Protein AF-0000000072576633 (afdb_homodimer)

Foldseek 3Di:
DWDDDPQDPWIKDKDDDAQVWDDDPQKIKGKWFEQADAFFAPPDPDPPDRRHFIWIKTWDAAKKKKKWKKFKFDDAAFWWKWWKKALDDQFIKTFIQGCHGPFGWGKMWTGDPHIDIGTDGTDPHGIWMWMWIDHQQKIWIWIGRPVQFIATDDIDGRDHRVSSRGMIIGITTDHRHDRMIMMMIGPIHMGNHDDPDRHPRD/DWDDDPQDPWIKDKDDDAQVWDDDPQKIKGKWFEQADAFFAPPDPDPPDRHHFIWIWTWDAAKKKKKWKKFKFDDAAFWWKWWKKALDDQFIKTFIQGCHGPFGWGKMWTGDPHIDIGTDGTDPHGIWMWMWIDHQQKIWIWIGRPVQFIATDDIDGTDHRVSSRGMIIGITTDHNHDRMIMMMIGPIHMGNHDDPDRHPRD

Radius of gyration: 20.82 Å; Cα contacts (8 Å, |Δi|>4): 1228; chains: 2; bounding box: 41×66×46 Å

Solvent-accessible surface area (backbone atoms only — not comparable to full-atom values): 19460 Å² total; per-residue (Å²): 121,76,46,79,49,92,58,45,97,47,54,27,37,71,40,71,53,82,22,74,70,47,75,58,97,68,34,39,36,35,30,13,48,54,52,12,30,74,70,40,64,37,74,47,80,76,65,69,76,80,36,47,29,15,31,40,34,23,63,62,71,82,33,22,30,46,33,30,33,36,32,39,51,75,73,32,43,49,18,28,23,28,48,31,39,39,58,51,97,50,17,36,36,36,47,29,49,20,23,65,65,86,41,37,23,37,31,36,34,44,23,67,72,37,26,32,40,35,40,33,42,74,48,82,70,54,58,42,24,40,36,44,29,32,44,78,31,16,38,37,37,33,38,18,89,77,75,65,55,35,41,56,32,35,38,26,59,72,49,53,51,71,44,38,56,64,23,30,38,37,38,32,27,22,5,50,73,28,80,28,28,45,25,37,36,29,74,58,41,63,42,84,41,59,78,92,48,73,75,76,28,99,121,76,47,80,48,93,57,44,98,48,56,25,36,69,39,72,52,82,22,74,69,47,75,56,96,67,34,39,35,35,32,12,48,54,53,12,30,74,62,39,64,37,75,49,81,71,67,68,70,80,36,48,30,16,31,39,32,24,63,63,73,82,34,23,28,45,32,31,33,36,30,39,50,74,73,32,44,50,19,27,22,28,48,33,38,38,55,50,97,51,25,36,35,36,46,30,49,20,23,63,66,85,41,36,22,37,30,35,35,45,26,68,71,37,24,32,40,34,40,32,41,74,47,82,69,51,58,42,24,39,35,45,30,32,42,78,31,17,37,38,37,33,38,17,87,75,74,64,54,36,41,55,34,33,38,26,60,59,67,50,52,70,42,31,56,63,22,30,38,39,38,34,27,22,4,50,72,28,79,27,30,45,26,37,37,29,74,58,40,64,41,84,40,59,76,92,49,73,76,76,28,100

Organism: Streptomyces coelicolor (strain ATCC BAA-471 / A3(2) / M145) (NCBI:txid100226)

pLDDT: mean 94.81, std 9.11, range [41.47, 98.94]

Sequence (404 aa):
MTLDLPELPFPLRPYGPDGRWSYADGVLTGVAGSRQDRFVPPTGESLESVSDAPRLLGAPDGDFQLIARVSVGFRGAFDAGVLYVHVGERAWAKLCLEYSPDVPTVCTVVTRGHSDDCNSFTVEGDSVWFRVSRTGRAFAFHASLDGERWTFVRLFTLGDEEETGSALVGFLAQAPTGEGCTVTYDHLEFRPAWPADLRDGSMTLDLPELPFPLRPYGPDGRWSYADGVLTGVAGSRQDRFVPPTGESLESVSDAPRLLGAPDGDFQLIARVSVGFRGAFDAGVLYVHVGERAWAKLCLEYSPDVPTVCTVVTRGHSDDCNSFTVEGDSVWFRVSRTGRAFAFHASLDGERWTFVRLFTLGDEEETGSALVGFLAQAPTGEGCTVTYDHLEFRPAWPADLRDGS

Secondary structure (DSSP, 8-state):
--B--TTSSS-BEEESS----EEETTEEEEEE-TTB-----SS--S--------EEEE---SSEEEEEEEEE---STT-EEEEEEEEETTEEEEEEEEE-SSSEEEEEEEEESEEEEEEEEE-SSSEEEEEEEEETTEEEEEEESSSSSPEEEEEEE-S-HHHHHT-EEEEEEEBSSSS-EEEEEEEEEEESS--S-SSS--/--B--TTSSS-BEEESS----EEETTEEEEEE-TTB-----SS-SS--------EEEE---SSEEEEEEEEE---STT-EEEEEEEEETTEEEEEEEEE-SSSEEEEEEEEESEEEEEEEEE-SSSEEEEEEEEETTEEEEEEESSSSSPEEEEEEE-S-HHHHHT-EEEEEEEBSSSS-EEEEEEEEEEESS--S-SSS--

InterPro domains:
  IPR009784 Protein of unknown function DUF1349 [PF07081] (20-192)
  IPR009784 Protein of unknown function DUF1349 [PTHR35332] (24-193)
  IPR013320 Concanavalin A-like lectin/glucanase domain superfamily [SSF49899] (53-192)
  IPR015987 Uncharacterised conserved protein UCP022704 [PIRSF022704] (4-201)

Nearest PDB structures (foldseek):
  3mep-assembly1_A  TM=9.039E-01  e=2.994E-12  Pectobacterium atrosepticum SCRI1043
  3o12-assembly1_A  TM=9.017E-01  e=8.089E-12  Saccharomyces cerevisiae
  6ms2-assembly1_A-2  TM=7.940E-01  e=4.445E-06  Bacillus licheniformis DSM 13 = ATCC 14580
  6ms3-assembly1_B  TM=7.560E-01  e=2.217E-06  Bacillus licheniformis DSM 13 = ATCC 14580
  3b3q-assembly1_F  TM=4.265E-01  e=4.988E-04  Homo sapiens

Structure (mmCIF, N/CA/C/O backbone):
data_AF-0000000072576633-model_v1
#
loop_
_entity.id
_entity.type
_entity.pdbx_description
1 polymer 'DUF1349 domain-containing protein'
#
loop_
_atom_site.group_PDB
_atom_site.id
_atom_site.type_symbol
_atom_site.label_atom_id
_atom_site.label_alt_id
_atom_site.label_comp_id
_atom_site.label_asym_id
_atom_site.label_entity_id
_atom_site.label_seq_id
_atom_site.pdbx_PDB_ins_code
_atom_site.Cartn_x
_atom_site.Cartn_y
_atom_site.Cartn_z
_atom_site.occupancy
_atom_site.B_iso_or_equiv
_atom_site.auth_seq_id
_atom_site.auth_comp_id
_atom_site.auth_asym_id
_atom_site.auth_atom_id
_atom_site.pdbx_PDB_model_num
ATOM 1 N N . MET A 1 1 ? -1.124 -33.375 -5.199 1 77.75 1 MET A N 1
ATOM 2 C CA . MET A 1 1 ? -0.423 -33.562 -6.469 1 77.75 1 MET A CA 1
ATOM 3 C C . MET A 1 1 ? 0.501 -32.375 -6.734 1 77.75 1 MET A C 1
ATOM 5 O O . MET A 1 1 ? 0.098 -31.219 -6.582 1 77.75 1 MET A O 1
ATOM 9 N N . THR A 1 2 ? 1.831 -32.562 -6.941 1 91.12 2 THR A N 1
ATOM 10 C CA . THR A 1 2 ? 2.875 -31.578 -7.215 1 91.12 2 THR A CA 1
ATOM 11 C C . THR A 1 2 ? 2.928 -31.25 -8.703 1 91.12 2 THR A C 1
ATOM 13 O O . THR A 1 2 ? 2.693 -32.125 -9.547 1 91.12 2 THR A O 1
ATOM 16 N N . LEU A 1 3 ? 3.031 -30 -8.984 1 94.5 3 LEU A N 1
ATOM 17 C CA . LEU A 1 3 ? 3.217 -29.547 -10.359 1 94.5 3 LEU A CA 1
ATOM 18 C C . LEU A 1 3 ? 4.629 -29.016 -10.57 1 94.5 3 LEU A C 1
ATOM 20 O O . LEU A 1 3 ? 5.086 -28.141 -9.828 1 94.5 3 LEU A O 1
ATOM 24 N N . ASP A 1 4 ? 5.316 -29.594 -11.586 1 95.56 4 ASP A N 1
ATOM 25 C CA . ASP A 1 4 ? 6.652 -29.141 -11.945 1 95.56 4 ASP A CA 1
ATOM 26 C C . ASP A 1 4 ? 6.625 -28.312 -13.227 1 95.56 4 ASP A C 1
ATOM 28 O O . ASP A 1 4 ? 6.262 -28.812 -14.289 1 95.56 4 ASP A O 1
ATOM 32 N N . LEU A 1 5 ? 6.961 -27.109 -13.086 1 97.31 5 LEU A N 1
ATOM 33 C CA . LEU A 1 5 ? 7.074 -26.234 -14.25 1 97.31 5 LEU A CA 1
ATOM 34 C C . LEU A 1 5 ? 8.531 -26.062 -14.672 1 97.31 5 LEU A C 1
ATOM 36 O O . LEU A 1 5 ? 9.398 -25.844 -13.828 1 97.31 5 LEU A O 1
ATOM 40 N N . PRO A 1 6 ? 8.828 -26.172 -15.961 1 97.06 6 PRO A N 1
ATOM 41 C CA . PRO A 1 6 ? 10.219 -26.078 -16.422 1 97.06 6 PRO A CA 1
ATOM 42 C C . PRO A 1 6 ? 10.867 -24.734 -16.062 1 97.06 6 PRO A C 1
ATOM 44 O O . PRO A 1 6 ? 12.086 -24.656 -15.93 1 97.06 6 PRO A O 1
ATOM 47 N N . GLU A 1 7 ? 10.07 -23.719 -15.914 1 97.25 7 GLU A N 1
ATOM 48 C CA . GLU A 1 7 ? 10.578 -22.359 -15.719 1 97.25 7 GLU A CA 1
ATOM 49 C C . GLU A 1 7 ? 10.977 -22.125 -14.266 1 97.25 7 GLU A C 1
ATOM 51 O O . GLU A 1 7 ? 11.656 -21.156 -13.953 1 97.25 7 GLU A O 1
ATOM 56 N N . LEU A 1 8 ? 10.57 -22.984 -13.352 1 97.69 8 LEU A N 1
ATOM 57 C CA . LEU A 1 8 ? 10.789 -22.766 -11.93 1 97.69 8 LEU A CA 1
ATOM 58 C C . LEU A 1 8 ? 11.672 -23.859 -11.336 1 97.69 8 LEU A C 1
ATOM 60 O O . LEU A 1 8 ? 11.508 -25.047 -11.664 1 97.69 8 LEU A O 1
ATOM 64 N N . PRO A 1 9 ? 12.641 -23.531 -10.43 1 97.56 9 PRO A N 1
ATOM 65 C CA . PRO A 1 9 ? 13.594 -24.5 -9.891 1 97.56 9 PRO A CA 1
ATOM 66 C C . PRO A 1 9 ? 13.047 -25.266 -8.695 1 97.56 9 PRO A C 1
ATOM 68 O O . PRO A 1 9 ? 13.812 -25.875 -7.941 1 97.56 9 PRO A O 1
ATOM 71 N N . PHE A 1 10 ? 11.844 -25.156 -8.406 1 97.19 10 PHE A N 1
ATOM 72 C CA . PHE A 1 10 ? 11.203 -25.875 -7.312 1 97.19 10 PHE A CA 1
ATOM 73 C C . PHE A 1 10 ? 9.812 -26.344 -7.723 1 97.19 10 PHE A C 1
ATOM 75 O O . PHE A 1 10 ? 9.156 -25.719 -8.555 1 97.19 10 PHE A O 1
ATOM 82 N N . PRO A 1 11 ? 9.383 -27.406 -7.117 1 97.38 11 PRO A N 1
ATOM 83 C CA . PRO A 1 11 ? 8.023 -27.875 -7.41 1 97.38 11 PRO A CA 1
ATOM 84 C C . PRO A 1 11 ? 6.949 -27.016 -6.75 1 97.38 11 PRO A C 1
ATOM 86 O O . PRO A 1 11 ? 7.23 -26.312 -5.777 1 97.38 11 PRO A O 1
ATOM 89 N N . LEU A 1 12 ? 5.812 -27.094 -7.34 1 98.56 12 LEU A N 1
ATOM 90 C CA . LEU A 1 12 ? 4.668 -26.375 -6.785 1 98.56 12 LEU A CA 1
ATOM 91 C C . LEU A 1 12 ? 3.635 -27.359 -6.23 1 98.56 12 LEU A C 1
ATOM 93 O O . LEU A 1 12 ? 3.402 -28.422 -6.809 1 98.56 12 LEU A O 1
ATOM 97 N N . ARG A 1 13 ? 3.021 -26.922 -5.152 1 98.38 13 ARG A N 1
ATOM 98 C CA . ARG A 1 13 ? 1.964 -27.719 -4.539 1 98.38 13 ARG A CA 1
ATOM 99 C C . ARG A 1 13 ? 0.685 -26.906 -4.383 1 98.38 13 ARG A C 1
ATOM 101 O O . ARG A 1 13 ? 0.735 -25.719 -4.047 1 98.38 13 ARG A O 1
ATOM 108 N N . PRO A 1 14 ? -0.46 -27.578 -4.609 1 98.25 14 PRO A N 1
ATOM 109 C CA . PRO A 1 14 ? -1.728 -26.875 -4.43 1 98.25 14 PRO A CA 1
ATOM 110 C C . PRO A 1 14 ? -2.119 -26.719 -2.963 1 98.25 14 PRO A C 1
ATOM 112 O O . PRO A 1 14 ? -1.887 -27.625 -2.16 1 98.25 14 PRO A O 1
ATOM 115 N N . TYR A 1 15 ? -2.596 -25.625 -2.625 1 97.44 15 TYR A N 1
ATOM 116 C CA . TYR A 1 15 ? -3.164 -25.328 -1.316 1 97.44 15 TYR A CA 1
ATOM 117 C C . TYR A 1 15 ? -4.57 -24.75 -1.451 1 97.44 15 TYR A C 1
ATOM 119 O O . TYR A 1 15 ? -4.91 -24.156 -2.477 1 97.44 15 TYR A O 1
ATOM 127 N N . GLY A 1 16 ? -5.375 -24.938 -0.425 1 96.44 16 GLY A N 1
ATOM 128 C CA . GLY A 1 16 ? -6.723 -24.391 -0.438 1 96.44 16 GLY A CA 1
ATOM 129 C C . GLY A 1 16 ? -7.672 -25.172 -1.326 1 96.44 16 GLY A C 1
ATOM 130 O O . GLY A 1 16 ? -7.473 -26.359 -1.565 1 96.44 16 GLY A O 1
ATOM 131 N N . PRO A 1 17 ? -8.797 -24.453 -1.739 1 96.94 17 PRO A N 1
ATOM 132 C CA . PRO A 1 17 ? -9.75 -25.109 -2.646 1 96.94 17 PRO A CA 1
ATOM 133 C C . PRO A 1 17 ? -9.102 -25.547 -3.957 1 96.94 17 PRO A C 1
ATOM 135 O O . PRO A 1 17 ? -8.039 -25.047 -4.328 1 96.94 17 PRO A O 1
ATOM 138 N N . ASP A 1 18 ? -9.781 -26.469 -4.617 1 97.06 18 ASP A N 1
ATOM 139 C CA . ASP A 1 18 ? -9.25 -26.984 -5.879 1 97.06 18 ASP A CA 1
ATOM 140 C C . ASP A 1 18 ? -9.203 -25.891 -6.945 1 97.06 18 ASP A C 1
ATOM 142 O O . ASP A 1 18 ? -10.242 -25.359 -7.34 1 97.06 18 ASP A O 1
ATOM 146 N N . GLY A 1 19 ? -8.086 -25.578 -7.398 1 97.94 19 GLY A N 1
ATOM 147 C CA . GLY A 1 19 ? -7.91 -24.531 -8.398 1 97.94 19 GLY A CA 1
ATOM 148 C C . GLY A 1 19 ? -7.902 -25.062 -9.82 1 97.94 19 GLY A C 1
ATOM 149 O O . GLY A 1 19 ? -7.746 -24.297 -10.773 1 97.94 19 GLY A O 1
ATOM 150 N N . ARG A 1 20 ? -8.039 -26.375 -9.969 1 98.12 20 ARG A N 1
ATOM 151 C CA . ARG A 1 20 ? -7.977 -27.031 -11.273 1 98.12 20 ARG A CA 1
ATOM 152 C C . ARG A 1 20 ? -6.742 -26.578 -12.047 1 98.12 20 ARG A C 1
ATOM 154 O O . ARG A 1 20 ? -6.836 -26.219 -13.219 1 98.12 20 ARG A O 1
ATOM 161 N N . TRP A 1 21 ? -5.648 -26.562 -11.391 1 98.62 21 TRP A N 1
ATOM 162 C CA . TRP A 1 21 ? -4.406 -26.078 -11.977 1 98.62 21 TRP A CA 1
ATOM 163 C C . TRP A 1 21 ? -3.955 -26.969 -13.133 1 98.62 21 TRP A C 1
ATOM 165 O O . TRP A 1 21 ? -3.99 -28.188 -13.023 1 98.62 21 TRP A O 1
ATOM 175 N N . SER A 1 22 ? -3.578 -26.359 -14.188 1 98.31 22 SER A N 1
ATOM 176 C CA . SER A 1 22 ? -3.023 -27.078 -15.328 1 98.31 22 SER A CA 1
ATOM 177 C C . SER A 1 22 ? -1.949 -26.266 -16.031 1 98.31 22 SER A C 1
ATOM 179 O O . SER A 1 22 ? -1.934 -25.031 -15.938 1 98.31 22 SER A O 1
ATOM 181 N N . TYR A 1 23 ? -1.04 -26.938 -16.625 1 98.44 23 TYR A N 1
ATOM 182 C CA . TYR A 1 23 ? 0.058 -26.297 -17.344 1 98.44 23 TYR A CA 1
ATOM 183 C C . TYR A 1 23 ? 0.254 -26.906 -18.719 1 98.44 23 TYR A C 1
ATOM 185 O O . TYR A 1 23 ? 0.399 -28.125 -18.844 1 98.44 23 TYR A O 1
ATOM 193 N N . ALA A 1 24 ? 0.186 -26.047 -19.703 1 97.94 24 ALA A N 1
ATOM 194 C CA . ALA A 1 24 ? 0.431 -26.484 -21.078 1 97.94 24 ALA A CA 1
ATOM 195 C C . ALA A 1 24 ? 0.998 -25.344 -21.922 1 97.94 24 ALA A C 1
ATOM 197 O O . ALA A 1 24 ? 0.522 -24.203 -21.844 1 97.94 24 ALA A O 1
ATOM 198 N N . ASP A 1 25 ? 2.068 -25.625 -22.703 1 97.31 25 ASP A N 1
ATOM 199 C CA . ASP A 1 25 ? 2.643 -24.703 -23.688 1 97.31 25 ASP A CA 1
ATOM 200 C C . ASP A 1 25 ? 3.062 -23.391 -23.016 1 97.31 25 ASP A C 1
ATOM 202 O O . ASP A 1 25 ? 2.764 -22.312 -23.531 1 97.31 25 ASP A O 1
ATOM 206 N N . GLY A 1 26 ? 3.518 -23.484 -21.859 1 97.88 26 GLY A N 1
ATOM 207 C CA . GLY A 1 26 ? 4.074 -22.328 -21.172 1 97.88 26 GLY A CA 1
ATOM 208 C C . GLY A 1 26 ? 3.029 -21.516 -20.422 1 97.88 26 GLY A C 1
ATOM 209 O O . GLY A 1 26 ? 3.311 -20.422 -19.953 1 97.88 26 GLY A O 1
ATOM 210 N N . VAL A 1 27 ? 1.817 -22.047 -20.375 1 98.75 27 VAL A N 1
ATOM 211 C CA . VAL A 1 27 ? 0.732 -21.312 -19.75 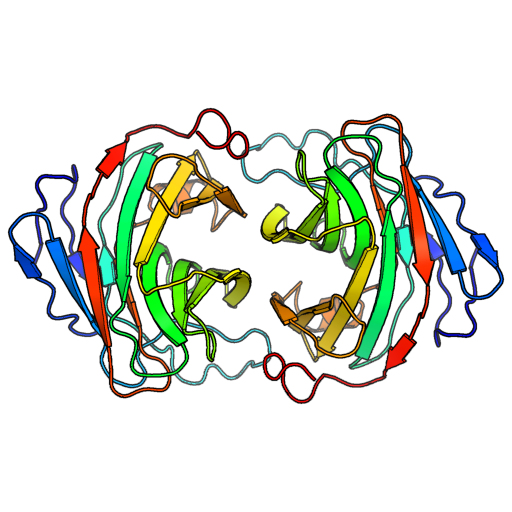1 98.75 27 VAL A CA 1
ATOM 212 C C . VAL A 1 27 ? 0.195 -22.094 -18.562 1 98.75 27 VAL A C 1
ATOM 214 O O . VAL A 1 27 ? -0.212 -23.25 -18.703 1 98.75 27 VAL A O 1
ATOM 217 N N . LEU A 1 28 ? 0.295 -21.5 -17.375 1 98.88 28 LEU A N 1
ATOM 218 C CA . LEU A 1 28 ? -0.343 -22.031 -16.172 1 98.88 28 LEU A CA 1
ATOM 219 C C . LEU A 1 28 ? -1.766 -21.5 -16.031 1 98.88 28 LEU A C 1
ATOM 221 O O . LEU A 1 28 ? -1.991 -20.281 -16.109 1 98.88 28 LEU A O 1
ATOM 225 N N . THR A 1 29 ? -2.77 -22.391 -15.875 1 98.88 29 THR A N 1
ATOM 226 C CA . THR A 1 29 ? -4.164 -21.984 -15.734 1 98.88 29 THR A CA 1
ATOM 227 C C . THR A 1 29 ? -4.711 -22.391 -14.367 1 98.88 29 THR A C 1
ATOM 229 O O . THR A 1 29 ? -4.438 -23.5 -13.891 1 98.88 29 THR A O 1
ATOM 232 N N . GLY A 1 30 ? -5.398 -21.5 -13.711 1 98.81 30 GLY A N 1
ATOM 233 C CA . GLY A 1 30 ? -6.102 -21.766 -12.469 1 98.81 30 GLY A CA 1
ATOM 234 C C . GLY A 1 30 ? -7.516 -21.203 -12.453 1 98.81 30 GLY A C 1
ATOM 235 O O . GLY A 1 30 ? -7.836 -20.297 -13.219 1 98.81 30 GLY A O 1
ATOM 236 N N . VAL A 1 31 ? -8.344 -21.734 -11.562 1 98.69 31 VAL A N 1
ATOM 237 C CA . VAL A 1 31 ? -9.734 -21.312 -11.461 1 98.69 31 VAL A CA 1
ATOM 238 C C . VAL A 1 31 ? -10.102 -21.078 -10 1 98.69 31 VAL A C 1
ATOM 240 O O . VAL A 1 31 ? -9.75 -21.891 -9.133 1 98.69 31 VAL A O 1
ATOM 243 N N . ALA A 1 32 ? -10.672 -19.984 -9.766 1 98.25 32 ALA A N 1
ATOM 244 C CA . ALA A 1 32 ? -11.312 -19.75 -8.477 1 98.25 32 ALA A CA 1
ATOM 245 C C . ALA A 1 32 ? -12.82 -20 -8.562 1 98.25 32 ALA A C 1
ATOM 247 O O . ALA A 1 32 ? -13.461 -19.609 -9.547 1 98.25 32 ALA A O 1
ATOM 248 N N . GLY A 1 33 ? -13.344 -20.656 -7.527 1 96.44 33 GLY A N 1
ATOM 249 C CA . GLY A 1 33 ? -14.781 -20.766 -7.395 1 96.44 33 GLY A CA 1
ATOM 250 C C . GLY A 1 33 ? -15.422 -19.547 -6.738 1 96.44 33 GLY A C 1
ATOM 251 O O . GLY A 1 33 ? -14.75 -18.547 -6.492 1 96.44 33 GLY A O 1
ATOM 252 N N . SER A 1 34 ? -16.766 -19.656 -6.461 1 94.62 34 SER A N 1
ATOM 253 C CA . SER A 1 34 ? -17.531 -18.562 -5.875 1 94.62 34 SER A CA 1
ATOM 254 C C . SER A 1 34 ? -17.078 -18.281 -4.445 1 94.62 34 SER A C 1
ATOM 256 O O . SER A 1 34 ? -16.859 -19.203 -3.664 1 94.62 34 SER A O 1
ATOM 258 N N . ARG A 1 35 ? -16.953 -17.047 -4.086 1 94 35 ARG A N 1
ATOM 259 C CA . ARG A 1 35 ? -16.688 -16.531 -2.744 1 94 35 ARG A CA 1
ATOM 260 C C . ARG A 1 35 ? -15.344 -17.031 -2.221 1 94 35 ARG A C 1
ATOM 262 O O . ARG A 1 35 ? -15.211 -17.328 -1.031 1 94 35 ARG A O 1
ATOM 269 N N . GLN A 1 36 ? -14.383 -17.188 -3.127 1 95.38 36 GLN A N 1
ATOM 270 C CA . GLN A 1 36 ? -13.055 -17.641 -2.721 1 95.38 36 GLN A CA 1
ATOM 271 C C . GLN A 1 36 ? -12.047 -16.484 -2.746 1 95.38 36 GLN A C 1
ATOM 273 O O . GLN A 1 36 ? -11.781 -15.922 -3.803 1 95.38 36 GLN A O 1
ATOM 278 N N . ASP A 1 37 ? -11.594 -16.141 -1.568 1 95.06 37 ASP A N 1
ATOM 279 C CA . ASP A 1 37 ? -10.641 -15.055 -1.366 1 95.06 37 ASP A CA 1
ATOM 280 C C . ASP A 1 37 ? -9.969 -15.164 0.001 1 95.06 37 ASP A C 1
ATOM 282 O O . ASP A 1 37 ? -10.555 -15.688 0.948 1 95.06 37 ASP A O 1
ATOM 286 N N . ARG A 1 38 ? -8.734 -14.766 0.089 1 94.06 38 ARG A N 1
ATOM 287 C CA . ARG A 1 38 ? -8.062 -14.641 1.382 1 94.06 38 ARG A CA 1
ATOM 288 C C . ARG A 1 38 ? -7.965 -13.18 1.81 1 94.06 38 ARG A C 1
ATOM 290 O O . ARG A 1 38 ? -7.262 -12.391 1.178 1 94.06 38 ARG A O 1
ATOM 297 N N . PHE A 1 39 ? -8.703 -12.828 2.789 1 94.19 39 PHE A N 1
ATOM 298 C CA . PHE A 1 39 ? -8.742 -11.453 3.279 1 94.19 39 PHE A CA 1
ATOM 299 C C . PHE A 1 39 ? -9.219 -11.414 4.727 1 94.19 39 PHE A C 1
ATOM 301 O O . PHE A 1 39 ? -10.219 -12.039 5.078 1 94.19 39 PHE A O 1
ATOM 308 N N . VAL A 1 40 ? -8.445 -10.766 5.59 1 92.56 40 VAL A N 1
ATOM 309 C CA . VAL A 1 40 ? -8.82 -10.5 6.973 1 92.56 40 VAL A CA 1
ATOM 310 C C . VAL A 1 40 ? -9.148 -9.016 7.145 1 92.56 40 VAL A C 1
ATOM 312 O O . VAL A 1 40 ? -8.242 -8.18 7.215 1 92.56 40 VAL A O 1
ATOM 315 N N . PRO A 1 41 ? -10.391 -8.602 7.234 1 91.38 41 PRO A N 1
ATOM 316 C CA . PRO A 1 41 ? -10.766 -7.188 7.223 1 91.38 41 PRO A CA 1
ATOM 317 C C . PRO A 1 41 ? -10.18 -6.41 8.398 1 91.38 41 PRO A C 1
ATOM 319 O O . PRO A 1 41 ? -10.242 -6.875 9.539 1 91.38 41 PRO A O 1
ATOM 322 N N . PRO A 1 42 ? -9.68 -5.184 8.188 1 92 42 PRO A N 1
ATOM 323 C CA . PRO A 1 42 ? -9.172 -4.32 9.258 1 92 42 PRO A CA 1
ATOM 324 C C . PRO A 1 42 ? -10.281 -3.826 10.188 1 92 42 PRO A C 1
ATOM 326 O O . PRO A 1 42 ? -10.016 -3.502 11.352 1 92 42 PRO A O 1
ATOM 329 N N . THR A 1 43 ? -11.508 -3.525 9.711 1 85 43 THR A N 1
ATOM 330 C CA . THR A 1 43 ? -12.609 -2.977 10.492 1 85 43 THR A CA 1
ATOM 331 C C . THR A 1 43 ? -13.266 -4.066 11.336 1 85 43 THR A C 1
ATOM 333 O O . THR A 1 43 ? -14.188 -3.789 12.102 1 85 43 THR A O 1
ATOM 336 N N . GLY A 1 44 ? -13.25 -5.078 11.203 1 71 44 GLY A N 1
ATOM 337 C CA . GLY A 1 44 ? -14.023 -6.141 11.828 1 71 44 GLY A CA 1
ATOM 338 C C . GLY A 1 44 ? -13.18 -7.047 12.711 1 71 44 GLY A C 1
ATOM 339 O O . GLY A 1 44 ? -11.945 -7.016 12.648 1 71 44 GLY A O 1
ATOM 340 N N . GLU A 1 45 ? -13.656 -7.094 14.242 1 54.38 45 GLU A N 1
ATOM 341 C CA . GLU A 1 45 ? -13.148 -8.352 14.789 1 54.38 45 GLU A CA 1
ATOM 342 C C . GLU A 1 45 ? -13.516 -9.531 13.891 1 54.38 45 GLU A C 1
ATOM 344 O O . GLU A 1 45 ? -13 -10.633 14.062 1 54.38 45 GLU A O 1
ATOM 349 N N . SER A 1 46 ? -14.898 -9.547 14.102 1 43.34 46 SER A N 1
ATOM 350 C CA . SER A 1 46 ? -15.43 -10.875 13.836 1 43.34 46 SER A CA 1
ATOM 351 C C . SER A 1 46 ? -14.852 -11.453 12.547 1 43.34 46 SER A C 1
ATOM 353 O O . SER A 1 46 ? -14.812 -10.773 11.516 1 43.34 46 SER A O 1
ATOM 355 N N . LEU A 1 47 ? -14.055 -12.281 12.773 1 41.47 47 LEU A N 1
ATOM 356 C CA . LEU A 1 47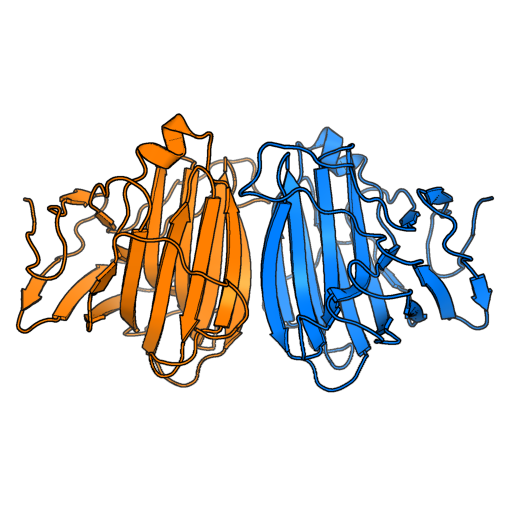 ? -13.516 -13.32 11.898 1 41.47 47 LEU A CA 1
ATOM 357 C C . LEU A 1 47 ? -14.578 -13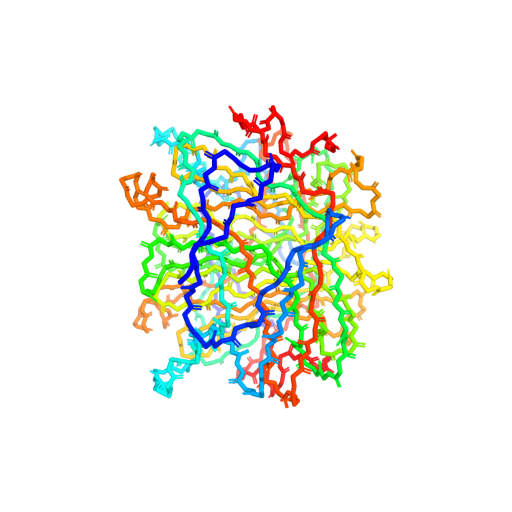.805 10.922 1 41.47 47 LEU A C 1
ATOM 359 O O . LEU A 1 47 ? -15.297 -14.766 11.203 1 41.47 47 LEU A O 1
ATOM 363 N N . GLU A 1 48 ? -15.773 -13.25 10.727 1 44.88 48 GLU A N 1
ATOM 364 C CA . GLU A 1 48 ? -16.328 -14.312 9.898 1 44.88 48 GLU A CA 1
ATOM 365 C C . GLU A 1 48 ? -15.234 -14.992 9.062 1 44.88 48 GLU A C 1
ATOM 367 O O . GLU A 1 48 ? -14.18 -14.406 8.828 1 44.88 48 GLU A O 1
ATOM 372 N N . SER A 1 49 ? -15.484 -16.328 8.547 1 46.94 49 SER A N 1
ATOM 373 C CA . SER A 1 49 ? -14.75 -17.484 8.086 1 46.94 49 SER A CA 1
ATOM 374 C C . SER A 1 49 ? -13.648 -17.094 7.098 1 46.94 49 SER A C 1
ATOM 376 O O . SER A 1 49 ? -13.812 -16.156 6.328 1 46.94 49 SER A O 1
ATOM 378 N N . VAL A 1 50 ? -12.477 -17.328 7.535 1 53.56 50 VAL A N 1
ATOM 379 C CA . VAL A 1 50 ? -11.25 -17.375 6.75 1 53.56 50 VAL A CA 1
ATOM 380 C C . VAL A 1 50 ? -11.57 -17.812 5.32 1 53.56 50 VAL A C 1
ATOM 382 O O . VAL A 1 50 ? -12.078 -18.906 5.098 1 53.56 50 VAL A O 1
ATOM 385 N N . SER A 1 51 ? -12.039 -16.922 4.488 1 77.06 51 SER A N 1
ATOM 386 C CA . SER A 1 51 ? -12.086 -17.281 3.076 1 77.06 51 SER A CA 1
ATOM 387 C C . SER A 1 51 ? -10.734 -17.781 2.59 1 77.06 51 SER A C 1
ATOM 389 O O . SER A 1 51 ? -9.727 -17.641 3.289 1 77.06 51 SER A O 1
ATOM 391 N N . ASP A 1 52 ? -10.836 -18.703 1.92 1 93.5 52 ASP A N 1
ATOM 392 C CA . ASP A 1 52 ? -9.664 -19.281 1.278 1 93.5 52 ASP A CA 1
ATOM 393 C C . ASP A 1 52 ? -9.773 -19.219 -0.243 1 93.5 52 ASP A C 1
ATOM 395 O O . ASP A 1 52 ? -10.859 -18.969 -0.779 1 93.5 52 ASP A O 1
ATOM 399 N N . ALA A 1 53 ? -8.695 -19.297 -0.859 1 96.88 53 ALA A N 1
ATOM 400 C CA . ALA A 1 53 ? -8.609 -19.266 -2.316 1 96.88 53 ALA A CA 1
ATOM 401 C C . ALA A 1 53 ? -7.586 -20.266 -2.836 1 96.88 53 ALA A C 1
ATOM 403 O O . ALA A 1 53 ? -6.66 -20.641 -2.117 1 96.88 53 ALA A O 1
ATOM 404 N N . PRO A 1 54 ? -7.82 -20.781 -4.09 1 98.31 54 PRO A N 1
ATOM 405 C CA . PRO A 1 54 ? -6.84 -21.734 -4.641 1 98.31 54 PRO A CA 1
ATOM 406 C C . PRO A 1 54 ? -5.453 -21.109 -4.797 1 98.31 54 PRO A C 1
ATOM 408 O O . PRO A 1 54 ? -5.32 -20 -5.328 1 98.31 54 PRO A O 1
ATOM 411 N N . ARG A 1 55 ? -4.457 -21.844 -4.375 1 98.62 55 ARG A N 1
ATOM 412 C CA . ARG A 1 55 ? -3.062 -21.438 -4.477 1 98.62 55 ARG A CA 1
ATOM 413 C C . ARG A 1 55 ? -2.193 -22.562 -5.031 1 98.62 55 ARG A C 1
ATOM 415 O O . ARG A 1 55 ? -2.518 -23.734 -4.871 1 98.62 55 ARG A O 1
ATOM 422 N N . LEU A 1 56 ? -1.277 -22.203 -5.699 1 98.81 56 LEU A N 1
ATOM 423 C CA . LEU A 1 56 ? -0.215 -23.094 -6.164 1 98.81 56 LEU A CA 1
ATOM 424 C C . LEU A 1 56 ? 1.156 -22.547 -5.781 1 98.81 56 LEU A C 1
ATOM 426 O O . LEU A 1 56 ? 1.614 -21.562 -6.352 1 98.81 56 LEU A O 1
ATOM 430 N N . LEU A 1 57 ? 1.839 -23.25 -4.75 1 98.75 57 LEU A N 1
ATOM 431 C CA . LEU A 1 57 ? 2.965 -22.594 -4.098 1 98.75 57 LEU A CA 1
ATOM 432 C C . LEU A 1 57 ? 4.188 -23.5 -4.074 1 98.75 57 LEU A C 1
ATOM 434 O O . LEU A 1 57 ? 4.055 -24.734 -4.035 1 98.75 57 LEU A O 1
ATOM 438 N N . GLY A 1 58 ? 5.316 -22.875 -4.125 1 98.44 58 GLY A N 1
ATOM 439 C CA . GLY A 1 58 ? 6.598 -23.547 -3.945 1 98.44 58 GLY A CA 1
ATOM 440 C C . GLY A 1 58 ? 7.527 -22.797 -3.006 1 98.44 58 GLY A C 1
ATOM 441 O O . GLY A 1 58 ? 7.176 -21.734 -2.486 1 98.44 58 GLY A O 1
ATOM 442 N N . ALA A 1 59 ? 8.695 -23.359 -2.781 1 97 59 ALA A N 1
ATOM 443 C CA . ALA A 1 59 ? 9.633 -22.844 -1.785 1 97 59 ALA A CA 1
ATOM 444 C C . ALA A 1 59 ? 10.938 -22.406 -2.436 1 97 59 ALA A C 1
ATOM 446 O O . ALA A 1 59 ? 11.844 -23.219 -2.646 1 97 59 ALA A O 1
ATOM 447 N N . PRO A 1 60 ? 11.031 -21.141 -2.693 1 96.25 60 PRO A N 1
ATOM 448 C CA . PRO A 1 60 ? 12.32 -20.688 -3.225 1 96.25 60 PRO A CA 1
ATOM 449 C C . PRO A 1 60 ? 13.398 -20.578 -2.148 1 96.25 60 PRO A C 1
ATOM 451 O O . PRO A 1 60 ? 13.086 -20.359 -0.978 1 96.25 60 PRO A O 1
ATOM 454 N N . ASP A 1 61 ? 14.617 -20.703 -2.627 1 92.75 61 ASP A N 1
ATOM 455 C CA . ASP A 1 61 ? 15.75 -20.5 -1.731 1 92.75 61 ASP A CA 1
ATOM 456 C C . ASP A 1 61 ? 16.422 -19.156 -1.978 1 92.75 61 ASP A C 1
ATOM 458 O O . ASP A 1 61 ? 16.562 -18.719 -3.125 1 92.75 61 ASP A O 1
ATOM 462 N N . GLY A 1 62 ? 16.812 -18.484 -0.832 1 93.88 62 GLY A N 1
ATOM 463 C CA . GLY A 1 62 ? 17.609 -17.281 -0.935 1 93.88 62 GLY A CA 1
ATOM 464 C C . GLY A 1 62 ? 16.859 -16.109 -1.561 1 93.88 62 GLY A C 1
ATOM 465 O O . GLY A 1 62 ? 15.625 -16.062 -1.507 1 93.88 62 GLY A O 1
ATOM 466 N N . ASP A 1 63 ? 17.656 -15.102 -2.066 1 96.5 63 ASP A N 1
ATOM 467 C CA . ASP A 1 63 ? 17.094 -13.961 -2.793 1 96.5 63 ASP A CA 1
ATOM 468 C C . ASP A 1 63 ? 16.562 -14.391 -4.156 1 96.5 63 ASP A C 1
ATOM 470 O O . ASP A 1 63 ? 17.141 -15.242 -4.824 1 96.5 63 ASP A O 1
ATOM 474 N N . PHE A 1 64 ? 15.484 -13.75 -4.59 1 98 64 PHE A N 1
ATOM 475 C CA . PHE A 1 64 ? 14.945 -14.141 -5.891 1 98 64 PHE A CA 1
ATOM 476 C C . PHE A 1 64 ? 14.039 -13.055 -6.453 1 98 64 PHE A C 1
ATOM 478 O O . PHE A 1 64 ? 13.695 -12.102 -5.754 1 98 64 PHE A O 1
ATOM 485 N N . GLN A 1 65 ? 13.68 -13.227 -7.707 1 98.69 65 GLN A N 1
ATOM 486 C CA . GLN A 1 65 ? 12.57 -12.609 -8.422 1 98.69 65 GLN A CA 1
ATOM 487 C C . GLN A 1 65 ? 11.688 -13.664 -9.086 1 98.69 65 GLN A C 1
ATOM 489 O O . GLN A 1 65 ? 12.18 -14.555 -9.773 1 98.69 65 GLN A O 1
ATOM 494 N N . LEU A 1 66 ? 10.461 -13.656 -8.773 1 98.88 66 LEU A N 1
ATOM 495 C CA . LEU A 1 66 ? 9.469 -14.414 -9.523 1 98.88 66 LEU A CA 1
ATOM 496 C C . LEU A 1 66 ? 8.656 -13.492 -10.438 1 98.88 66 LEU A C 1
ATOM 498 O O . LEU A 1 66 ? 8.023 -12.547 -9.969 1 98.88 66 LEU A O 1
ATOM 502 N N . ILE A 1 67 ? 8.672 -13.766 -11.727 1 98.88 67 ILE A N 1
ATOM 503 C CA . ILE A 1 67 ? 8.062 -12.906 -12.742 1 98.88 67 ILE A CA 1
ATOM 504 C C . ILE A 1 67 ? 7.023 -13.703 -13.531 1 98.88 67 ILE A C 1
ATOM 506 O O . ILE A 1 67 ? 7.246 -14.867 -13.859 1 98.88 67 ILE A O 1
ATOM 510 N N . ALA A 1 68 ? 5.934 -13.094 -13.828 1 98.94 68 ALA A N 1
ATOM 511 C CA . ALA A 1 68 ? 4.914 -13.68 -14.688 1 98.94 68 ALA A CA 1
ATOM 512 C C . ALA A 1 68 ? 3.992 -12.609 -15.258 1 98.94 68 ALA A C 1
ATOM 514 O O . ALA A 1 68 ? 3.818 -11.547 -14.664 1 98.94 68 ALA A O 1
ATOM 515 N N . ARG A 1 69 ? 3.449 -12.867 -16.406 1 98.94 69 ARG A N 1
ATOM 516 C CA . ARG A 1 69 ? 2.305 -12.102 -16.891 1 98.94 69 ARG A CA 1
ATOM 517 C C . ARG A 1 69 ? 0.993 -12.766 -16.5 1 98.94 69 ARG A C 1
ATOM 519 O O . ARG A 1 69 ? 0.768 -13.938 -16.797 1 98.94 69 ARG A O 1
ATOM 526 N N . VAL A 1 70 ? 0.17 -12.07 -15.844 1 98.94 70 VAL A N 1
ATOM 527 C CA . VAL A 1 70 ? -1.113 -12.594 -15.391 1 98.94 70 VAL A CA 1
ATOM 528 C C . VAL A 1 70 ? -2.232 -12.07 -16.297 1 98.94 70 VAL A C 1
ATOM 530 O O . VAL A 1 70 ? -2.213 -10.914 -16.703 1 98.94 70 VAL A O 1
ATOM 533 N N . SER A 1 71 ? -3.141 -12.891 -16.625 1 98.94 71 SER A N 1
ATOM 534 C CA . SER A 1 71 ? -4.387 -12.531 -17.297 1 98.94 71 SER A CA 1
ATOM 535 C C . SER A 1 71 ? -5.598 -13.039 -16.516 1 98.94 71 SER A C 1
ATOM 537 O O . SER A 1 71 ? -5.594 -14.164 -16.016 1 98.94 71 SER A O 1
ATOM 539 N N . VAL A 1 72 ? -6.551 -12.219 -16.438 1 98.88 72 VAL A N 1
ATOM 540 C CA . VAL A 1 72 ? -7.707 -12.562 -15.609 1 98.88 72 VAL A CA 1
ATOM 541 C C . VAL A 1 72 ? -8.969 -12.539 -16.469 1 98.88 72 VAL A C 1
ATOM 543 O O . VAL A 1 72 ? -9.219 -11.57 -17.203 1 98.88 72 VAL A O 1
ATOM 546 N N . GLY A 1 73 ? -9.742 -13.617 -16.422 1 98.62 73 GLY A N 1
ATOM 547 C CA . GLY A 1 73 ? -11.094 -13.617 -16.969 1 98.62 73 GLY A CA 1
ATOM 548 C C . GLY A 1 73 ? -12.109 -12.992 -16.031 1 98.62 73 GLY A C 1
ATOM 549 O O . GLY A 1 73 ? -12.898 -13.695 -15.406 1 98.62 73 GLY A O 1
ATOM 550 N N . PHE A 1 74 ? -12.148 -11.695 -16.016 1 97.81 74 PHE A N 1
ATOM 551 C CA . PHE A 1 74 ? -13.016 -10.977 -15.086 1 97.81 74 PHE A CA 1
ATOM 552 C C . PHE A 1 74 ? -14.477 -11.312 -15.352 1 97.81 74 PHE A C 1
ATOM 554 O O . PHE A 1 74 ? -14.945 -11.242 -16.484 1 97.81 74 PHE A O 1
ATOM 561 N N . ARG A 1 75 ? -15.188 -11.602 -14.266 1 96.94 75 ARG A N 1
ATOM 562 C CA . ARG A 1 75 ? -16.625 -11.859 -14.336 1 96.94 75 ARG A CA 1
ATOM 563 C C . ARG A 1 75 ? -17.375 -11.055 -13.281 1 96.94 75 ARG A C 1
ATOM 565 O O . ARG A 1 75 ? -18.578 -10.828 -13.414 1 96.94 75 ARG A O 1
ATOM 572 N N . GLY A 1 76 ? -16.719 -10.719 -12.227 1 95.62 76 GLY A N 1
ATOM 573 C CA . GLY A 1 76 ? -17.312 -9.984 -11.125 1 95.62 76 GLY A CA 1
ATOM 574 C C . GLY A 1 76 ? -16.312 -9.109 -10.391 1 95.62 76 GLY A C 1
ATOM 575 O O . GLY A 1 76 ? -15.102 -9.211 -10.609 1 95.62 76 GLY A O 1
ATOM 576 N N . ALA A 1 77 ? -16.891 -8.297 -9.516 1 95.19 77 ALA A N 1
ATOM 577 C CA . ALA A 1 77 ? -16.047 -7.406 -8.719 1 95.19 77 ALA A CA 1
ATOM 578 C C . ALA A 1 77 ? -15.039 -8.195 -7.887 1 95.19 77 ALA A C 1
ATOM 580 O O . ALA A 1 77 ? -15.383 -9.234 -7.316 1 95.19 77 ALA A O 1
ATOM 581 N N . PHE A 1 78 ? -13.734 -7.793 -7.902 1 96.88 78 PHE A N 1
ATOM 582 C CA . PHE A 1 78 ? -12.633 -8.242 -7.055 1 96.88 78 PHE A CA 1
ATOM 583 C C . PHE A 1 78 ? -12.102 -9.586 -7.527 1 96.88 78 PHE A C 1
ATOM 585 O O . PHE A 1 78 ? -11.266 -10.203 -6.859 1 96.88 78 PHE A O 1
ATOM 592 N N . ASP A 1 79 ? -12.664 -10.094 -8.703 1 97.94 79 ASP A N 1
ATOM 593 C CA . ASP A 1 79 ? -11.93 -11.164 -9.359 1 97.94 79 ASP A CA 1
ATOM 594 C C . ASP A 1 79 ? -10.469 -10.773 -9.586 1 97.94 79 ASP A C 1
ATOM 596 O O . ASP A 1 79 ? -10.18 -9.633 -9.961 1 97.94 79 ASP A O 1
ATOM 600 N N . ALA A 1 80 ? -9.562 -11.75 -9.375 1 98.62 80 ALA A N 1
ATOM 601 C CA . ALA A 1 80 ? -8.164 -11.344 -9.523 1 98.62 80 ALA A CA 1
ATOM 602 C C . ALA A 1 80 ? -7.27 -12.547 -9.805 1 98.62 80 ALA A C 1
ATOM 604 O O . ALA A 1 80 ? -7.559 -13.656 -9.367 1 98.62 80 ALA A O 1
ATOM 605 N N . GLY A 1 81 ? -6.246 -12.336 -10.578 1 98.94 81 GLY A N 1
ATOM 606 C CA . GLY A 1 81 ? -5.047 -13.156 -10.625 1 98.94 81 GLY A CA 1
ATOM 607 C C . GLY A 1 81 ? -3.906 -12.594 -9.797 1 98.94 81 GLY A C 1
ATOM 608 O O . GLY A 1 81 ? -3.688 -11.383 -9.766 1 98.94 81 GLY A O 1
ATOM 609 N N . VAL A 1 82 ? -3.168 -13.516 -9.125 1 98.94 82 VAL A N 1
ATOM 610 C CA . VAL A 1 82 ? -2.328 -13.031 -8.039 1 98.94 82 VAL A CA 1
ATOM 611 C C . VAL A 1 82 ? -0.983 -13.75 -8.062 1 98.94 82 VAL A C 1
ATOM 613 O O . VAL A 1 82 ? -0.932 -14.977 -8.195 1 98.94 82 VAL A O 1
ATOM 616 N N . LEU A 1 83 ? 0.125 -12.969 -8.016 1 98.94 83 LEU A N 1
ATOM 617 C CA . LEU A 1 83 ? 1.318 -13.555 -7.418 1 98.94 83 LEU A CA 1
ATOM 618 C C . LEU A 1 83 ? 1.272 -13.461 -5.898 1 98.94 83 LEU A C 1
ATOM 620 O O . LEU A 1 83 ? 0.945 -12.406 -5.348 1 98.94 83 LEU A O 1
ATOM 624 N N . TYR A 1 84 ? 1.587 -14.523 -5.266 1 98.81 84 TYR A N 1
ATOM 625 C CA . TYR A 1 84 ? 1.246 -14.727 -3.861 1 98.81 84 TYR A CA 1
ATOM 626 C C . TYR A 1 84 ? 2.477 -15.125 -3.055 1 98.81 84 TYR A C 1
ATOM 628 O O . TYR A 1 84 ? 3.326 -15.883 -3.535 1 98.81 84 TYR A O 1
ATOM 636 N N . VAL A 1 85 ? 2.578 -14.562 -1.831 1 98.69 85 VAL A N 1
ATOM 637 C CA . VAL A 1 85 ? 3.604 -14.922 -0.856 1 98.69 85 VAL A CA 1
ATOM 638 C C . VAL A 1 85 ? 2.945 -15.414 0.428 1 98.69 85 VAL A C 1
ATOM 640 O O . VAL A 1 85 ? 2.01 -14.797 0.936 1 98.69 85 VAL A O 1
ATOM 643 N N . HIS A 1 86 ? 3.477 -16.5 0.995 1 97.56 86 HIS A N 1
ATOM 644 C CA . HIS A 1 86 ? 2.918 -17.094 2.203 1 97.56 86 HIS A CA 1
ATOM 645 C C . HIS A 1 86 ? 4 -17.344 3.25 1 97.56 86 HIS A C 1
ATOM 647 O O . HIS A 1 86 ? 4.949 -18.094 3.002 1 97.56 86 HIS A O 1
ATOM 653 N N . VAL A 1 87 ? 3.734 -16.766 4.406 1 95.94 87 VAL A N 1
ATOM 654 C CA . VAL A 1 87 ? 4.672 -16.969 5.504 1 95.94 87 VAL A CA 1
ATOM 655 C C . VAL A 1 87 ? 3.975 -17.703 6.645 1 95.94 87 VAL A C 1
ATOM 657 O O . VAL A 1 87 ? 4.625 -18.375 7.453 1 95.94 87 VAL A O 1
ATOM 660 N N . GLY A 1 88 ? 2.686 -17.578 6.723 1 91.75 88 GLY A N 1
ATOM 661 C CA . GLY A 1 88 ? 1.921 -18.203 7.793 1 91.75 88 GLY A CA 1
ATOM 662 C C . GLY A 1 88 ? 0.423 -18.031 7.641 1 91.75 88 GLY A C 1
ATOM 663 O O . GLY A 1 88 ? -0.04 -17.438 6.656 1 91.75 88 GLY A O 1
ATOM 664 N N . GLU A 1 89 ? -0.302 -18.516 8.57 1 88.69 89 GLU A N 1
ATOM 665 C CA . GLU A 1 89 ? -1.76 -18.547 8.492 1 88.69 89 GLU A CA 1
ATOM 666 C C . GLU A 1 89 ? -2.338 -17.141 8.43 1 88.69 89 GLU A C 1
ATOM 668 O O . GLU A 1 89 ? -3.326 -16.891 7.73 1 88.69 89 GLU A O 1
ATOM 673 N N . ARG A 1 90 ? -1.758 -16.266 9.117 1 90.81 90 ARG A N 1
ATOM 674 C CA . ARG A 1 90 ? -2.219 -14.875 9.07 1 90.81 90 ARG A CA 1
ATOM 675 C C . ARG A 1 90 ? -1.104 -13.938 8.617 1 90.81 90 ARG A C 1
ATOM 677 O O . ARG A 1 90 ? -0.975 -12.828 9.125 1 90.81 90 ARG A O 1
ATOM 684 N N . ALA A 1 91 ? -0.276 -14.453 7.809 1 95.12 91 ALA A N 1
ATOM 685 C CA . ALA A 1 91 ? 0.829 -13.68 7.246 1 95.12 91 ALA A CA 1
ATOM 686 C C . ALA A 1 91 ? 1.049 -14.023 5.777 1 95.12 91 ALA A C 1
ATOM 688 O O . ALA A 1 91 ? 1.657 -15.047 5.461 1 95.12 91 ALA A O 1
ATOM 689 N N . TRP A 1 92 ? 0.538 -13.242 4.926 1 97.06 92 TRP A N 1
ATOM 690 C CA . TRP A 1 92 ? 0.678 -13.438 3.486 1 97.06 92 TRP A CA 1
ATOM 691 C C . TRP A 1 92 ? 0.618 -12.109 2.742 1 97.06 92 TRP A C 1
ATOM 693 O O . TRP A 1 92 ? 0.273 -11.078 3.324 1 97.06 92 TRP A O 1
ATOM 703 N N . ALA A 1 93 ? 1.023 -12.125 1.535 1 98.75 93 ALA A N 1
ATOM 704 C CA . ALA A 1 93 ? 0.928 -10.938 0.685 1 98.75 93 ALA A CA 1
ATOM 705 C C . ALA A 1 93 ? 0.47 -11.312 -0.723 1 98.75 93 ALA A C 1
ATOM 707 O O . ALA A 1 93 ? 0.799 -12.391 -1.226 1 98.75 93 ALA A O 1
ATOM 708 N N . LYS A 1 94 ? -0.291 -10.445 -1.34 1 98.81 94 LYS A N 1
ATOM 709 C CA . LYS A 1 94 ? -0.84 -10.609 -2.682 1 98.81 94 LYS A CA 1
ATOM 710 C C . LYS A 1 94 ? -0.477 -9.43 -3.574 1 98.81 94 LYS A C 1
ATOM 712 O O . LYS A 1 94 ? -0.647 -8.273 -3.182 1 98.81 94 LYS A O 1
ATOM 717 N N . LEU A 1 95 ? 0.07 -9.656 -4.664 1 98.94 95 LEU A N 1
ATOM 718 C CA . LEU A 1 95 ? 0.154 -8.727 -5.785 1 98.94 95 LEU A CA 1
ATOM 719 C C . LEU A 1 95 ? -0.893 -9.062 -6.844 1 98.94 95 LEU A C 1
ATOM 721 O O . LEU A 1 95 ? -0.776 -10.07 -7.543 1 98.94 95 LEU A O 1
ATOM 725 N N . CYS A 1 96 ? -1.902 -8.188 -7.07 1 98.94 96 CYS A N 1
ATOM 726 C CA . CYS A 1 96 ? -3.123 -8.578 -7.766 1 98.94 96 CYS A CA 1
ATOM 727 C C . CYS A 1 96 ? -3.34 -7.734 -9.016 1 98.94 96 CYS A C 1
ATOM 729 O O . CYS A 1 96 ? -3.102 -6.523 -8.992 1 98.94 96 CYS A O 1
ATOM 731 N N . LEU A 1 97 ? -3.721 -8.367 -10.062 1 98.94 97 LEU A N 1
ATOM 732 C CA . LEU A 1 97 ? -4.594 -7.711 -11.031 1 98.94 97 LEU A CA 1
ATOM 733 C C . LEU A 1 97 ? -6.059 -7.988 -10.719 1 98.94 97 LEU A C 1
ATOM 735 O O . LEU A 1 97 ? -6.531 -9.117 -10.891 1 98.94 97 LEU A O 1
ATOM 739 N N . GLU A 1 98 ? -6.742 -6.984 -10.297 1 98.81 98 GLU A N 1
ATOM 740 C CA . GLU A 1 98 ? -8.07 -7.152 -9.703 1 98.81 98 GLU A CA 1
ATOM 741 C C . GLU A 1 98 ? -9.086 -6.238 -10.375 1 98.81 98 GLU A C 1
ATOM 743 O O . GLU A 1 98 ? -8.789 -5.082 -10.68 1 98.81 98 GLU A O 1
ATOM 748 N N . TYR A 1 99 ? -10.297 -6.738 -10.602 1 97.75 99 TYR A N 1
ATOM 749 C CA . TYR A 1 99 ? -11.414 -5.875 -10.977 1 97.75 99 TYR A CA 1
ATOM 750 C C . TYR A 1 99 ? -11.93 -5.102 -9.773 1 97.75 99 TYR A C 1
ATOM 752 O O . TYR A 1 99 ? -12.852 -5.555 -9.086 1 97.75 99 TYR A O 1
ATOM 760 N N . SER A 1 100 ? -11.461 -3.881 -9.477 1 93.31 100 SER A N 1
ATOM 761 C CA . SER A 1 100 ? -11.648 -3.184 -8.211 1 93.31 100 SER A CA 1
ATOM 762 C C . SER A 1 100 ? -12.469 -1.914 -8.391 1 93.31 100 SER A C 1
ATOM 764 O O . SER A 1 100 ? -11.914 -0.825 -8.547 1 93.31 100 SER A O 1
ATOM 766 N N . PRO A 1 101 ? -13.758 -1.676 -8.133 1 88.06 101 PRO A N 1
ATOM 767 C CA . PRO A 1 101 ? -14.617 -2.824 -8.438 1 88.06 101 PRO A CA 1
ATOM 768 C C . PRO A 1 101 ? -15.07 -2.852 -9.898 1 88.06 101 PRO A C 1
ATOM 770 O O . PRO A 1 101 ? -15.672 -3.834 -10.344 1 88.06 101 PRO A O 1
ATOM 773 N N . ASP A 1 102 ? -14.703 -1.814 -10.656 1 91.25 102 ASP A N 1
ATOM 774 C CA . ASP A 1 102 ? -15.297 -1.696 -11.984 1 91.25 102 ASP A CA 1
ATOM 775 C C . ASP A 1 102 ? -14.219 -1.507 -13.047 1 91.25 102 ASP A C 1
ATOM 777 O O . ASP A 1 102 ? -14.531 -1.385 -14.234 1 91.25 102 ASP A O 1
ATOM 781 N N . VAL A 1 103 ? -13.023 -1.508 -12.578 1 96.31 103 VAL A N 1
ATOM 782 C CA . VAL A 1 103 ? -11.914 -1.34 -13.508 1 96.31 103 VAL A CA 1
ATOM 783 C C . VAL A 1 103 ? -10.742 -2.213 -13.078 1 96.31 103 VAL A C 1
ATOM 785 O O . VAL A 1 103 ? -10.445 -2.324 -11.891 1 96.31 103 VAL A O 1
ATOM 788 N N . PRO A 1 104 ? -10.109 -2.871 -14.055 1 98.5 104 PRO A N 1
ATOM 789 C CA . PRO A 1 104 ? -8.914 -3.619 -13.672 1 98.5 104 PRO A CA 1
ATOM 790 C C . PRO A 1 104 ? -7.855 -2.74 -13 1 98.5 104 PRO A C 1
ATOM 792 O O . PRO A 1 104 ? -7.496 -1.688 -13.539 1 98.5 104 PRO A O 1
ATOM 795 N N . THR A 1 105 ? -7.387 -3.145 -11.867 1 98.69 105 THR A N 1
ATOM 796 C CA . THR A 1 105 ? -6.492 -2.354 -11.031 1 98.69 105 THR A CA 1
ATOM 797 C C . THR A 1 105 ? -5.391 -3.227 -10.438 1 98.69 105 THR A C 1
ATOM 799 O O . THR A 1 105 ? -5.652 -4.344 -9.992 1 98.69 105 THR A O 1
ATOM 802 N N . VAL A 1 106 ? -4.113 -2.742 -10.562 1 98.88 106 VAL A N 1
ATOM 803 C CA . VAL A 1 106 ? -3.047 -3.33 -9.758 1 98.88 106 VAL A CA 1
ATOM 804 C C . VAL A 1 106 ? -3.242 -2.955 -8.289 1 98.88 106 VAL A C 1
ATOM 806 O O . VAL A 1 106 ? -3.324 -1.771 -7.953 1 98.88 106 VAL A O 1
ATOM 809 N N . CYS A 1 107 ? -3.422 -3.922 -7.414 1 98.69 107 CYS A N 1
ATOM 810 C CA . CYS A 1 107 ? -3.539 -3.689 -5.98 1 98.69 107 CYS A CA 1
ATOM 811 C C . CYS A 1 107 ? -2.756 -4.73 -5.191 1 98.69 107 CYS A C 1
ATOM 813 O O . CYS A 1 107 ? -2.32 -5.742 -5.75 1 98.69 107 CYS A O 1
ATOM 815 N N . THR A 1 108 ? -2.443 -4.422 -3.949 1 98.94 108 THR A N 1
ATOM 816 C CA . THR A 1 108 ? -1.68 -5.328 -3.102 1 98.94 108 THR A CA 1
ATOM 817 C C . THR A 1 108 ? -2.355 -5.496 -1.743 1 98.94 108 THR A C 1
ATOM 819 O O . THR A 1 108 ? -2.977 -4.562 -1.233 1 98.94 108 THR A O 1
ATOM 822 N N . VAL A 1 109 ? -2.279 -6.66 -1.23 1 98.38 109 VAL A N 1
ATOM 823 C CA . VAL A 1 109 ? -2.748 -6.969 0.116 1 98.38 109 VAL A CA 1
ATOM 824 C C . VAL A 1 109 ? -1.617 -7.598 0.926 1 98.38 109 VAL A C 1
ATOM 826 O O . VAL A 1 109 ? -1.073 -8.633 0.541 1 98.38 109 VAL A O 1
ATOM 829 N N . VAL A 1 110 ? -1.193 -6.969 1.995 1 98.5 110 VAL A N 1
ATOM 830 C CA . VAL A 1 110 ? -0.237 -7.539 2.938 1 98.5 110 VAL A CA 1
ATOM 831 C C . VAL A 1 110 ? -0.927 -7.82 4.27 1 98.5 110 VAL A C 1
ATOM 833 O O . VAL A 1 110 ? -1.396 -6.898 4.938 1 98.5 110 VAL A O 1
ATOM 836 N N . THR A 1 111 ? -0.982 -9.039 4.605 1 95.94 111 THR A N 1
ATOM 837 C CA . THR A 1 111 ? -1.692 -9.445 5.812 1 95.94 111 THR A CA 1
ATOM 838 C C . THR A 1 111 ? -0.708 -9.844 6.91 1 95.94 111 THR A C 1
ATOM 840 O O . THR A 1 111 ? 0.108 -10.75 6.727 1 95.94 111 THR A O 1
ATOM 843 N N . ARG A 1 112 ? -0.727 -9.148 7.922 1 95.25 112 ARG A N 1
ATOM 844 C CA . ARG A 1 112 ? -0.094 -9.43 9.203 1 95.25 112 ARG A CA 1
ATOM 845 C C . ARG A 1 112 ? -1.115 -9.406 10.336 1 95.25 112 ARG A C 1
ATOM 847 O O . ARG A 1 112 ? -1.288 -8.383 11 1 95.25 112 ARG A O 1
ATOM 854 N N . GLY A 1 113 ? -1.751 -10.492 10.555 1 91.75 113 GLY A N 1
ATOM 855 C CA . GLY A 1 113 ? -2.93 -10.5 11.406 1 91.75 113 GLY A CA 1
ATOM 856 C C . GLY A 1 113 ? -4.172 -9.977 10.711 1 91.75 113 GLY A C 1
ATOM 857 O O . GLY A 1 113 ? -5.133 -10.719 10.508 1 91.75 113 GLY A O 1
ATOM 858 N N . HIS A 1 114 ? -4.172 -8.773 10.359 1 93.38 114 HIS A N 1
ATOM 859 C CA . HIS A 1 114 ? -5.195 -8.133 9.539 1 93.38 114 HIS A CA 1
ATOM 860 C C . HIS A 1 114 ? -4.637 -7.695 8.195 1 93.38 114 HIS A C 1
ATOM 862 O O . HIS A 1 114 ? -3.436 -7.441 8.07 1 93.38 114 HIS A O 1
ATOM 868 N N . SER A 1 115 ? -5.578 -7.68 7.184 1 95.69 115 SER A N 1
ATOM 869 C CA . SER A 1 115 ? -5.141 -7.324 5.836 1 95.69 115 SER A CA 1
ATOM 870 C C . SER A 1 115 ? -4.918 -5.824 5.703 1 95.69 115 SER A C 1
ATOM 872 O O . SER A 1 115 ? -5.676 -5.027 6.262 1 95.69 115 SER A O 1
ATOM 874 N N . ASP A 1 116 ? -3.873 -5.418 5.152 1 97.94 116 ASP A N 1
ATOM 875 C CA . ASP A 1 116 ? -3.525 -4.086 4.668 1 97.94 116 ASP A CA 1
ATOM 876 C C . ASP A 1 116 ? -3.641 -4.008 3.148 1 97.94 116 ASP A C 1
ATOM 878 O O . ASP A 1 116 ? -2.789 -4.531 2.428 1 97.94 116 ASP A O 1
ATOM 882 N N . ASP A 1 117 ? -4.73 -3.391 2.682 1 97.94 117 ASP A N 1
ATOM 883 C CA . ASP A 1 117 ? -5.156 -3.391 1.284 1 97.94 117 ASP A CA 1
ATOM 884 C C . ASP A 1 117 ? -4.848 -2.051 0.617 1 97.94 117 ASP A C 1
ATOM 886 O O . ASP A 1 117 ? -5.352 -1.009 1.044 1 97.94 117 ASP A O 1
ATOM 890 N N . CYS A 1 118 ? -4.09 -2.045 -0.474 1 98.81 118 CYS A N 1
ATOM 891 C CA . CYS A 1 118 ? -3.678 -0.808 -1.124 1 98.81 118 CYS A CA 1
ATOM 892 C C . CYS A 1 118 ? -3.885 -0.888 -2.633 1 98.81 118 CYS A C 1
ATOM 894 O O . CYS A 1 118 ? -3.449 -1.847 -3.271 1 98.81 118 CYS A O 1
ATOM 896 N N . ASN A 1 119 ? -4.586 0.135 -3.172 1 98.69 119 ASN A N 1
ATOM 897 C CA . ASN A 1 119 ? -4.699 0.247 -4.621 1 98.69 119 ASN A CA 1
ATOM 898 C C . ASN A 1 119 ? -3.547 1.055 -5.215 1 98.69 119 ASN A C 1
ATOM 900 O O . ASN A 1 119 ? -3.17 2.096 -4.672 1 98.69 119 ASN A O 1
ATOM 904 N N . SER A 1 120 ? -3.031 0.554 -6.254 1 98.44 120 SER A N 1
ATOM 905 C CA . SER A 1 120 ? -2.006 1.299 -6.977 1 98.44 120 SER A CA 1
ATOM 906 C C . SER A 1 120 ? -2.584 1.98 -8.211 1 98.44 120 SER A C 1
ATOM 908 O O . SER A 1 120 ? -3.371 2.922 -8.094 1 98.44 120 SER A O 1
ATOM 910 N N . PHE A 1 121 ? -2.438 1.339 -9.445 1 97.06 121 PHE A N 1
ATOM 911 C CA . PHE A 1 121 ? -2.9 2.049 -10.633 1 97.06 121 PHE A CA 1
ATOM 912 C C . PHE A 1 121 ? -3.785 1.151 -11.492 1 97.06 121 PHE A C 1
ATOM 914 O O . PHE A 1 121 ? -3.689 -0.075 -11.422 1 97.06 121 PHE A O 1
ATOM 921 N N . THR A 1 122 ? -4.613 1.764 -12.328 1 97.5 122 THR A N 1
ATOM 922 C CA . THR A 1 122 ? -5.512 1.04 -13.219 1 97.5 122 THR A CA 1
ATOM 923 C C . THR A 1 122 ? -4.762 0.552 -14.461 1 97.5 122 THR A C 1
ATOM 925 O O . THR A 1 122 ? -3.701 1.083 -14.797 1 97.5 122 THR A O 1
ATOM 928 N N . VAL A 1 123 ? -5.246 -0.488 -14.977 1 97.56 123 VAL A N 1
ATOM 929 C CA . VAL A 1 123 ? -4.684 -1.079 -16.188 1 97.56 123 VAL A CA 1
ATOM 930 C C . VAL A 1 123 ? -5.766 -1.189 -17.266 1 97.56 123 VAL A C 1
ATOM 932 O O . VAL A 1 123 ? -6.914 -1.525 -16.969 1 97.56 123 VAL A O 1
ATOM 935 N N . GLU A 1 124 ? -5.336 -0.881 -18.531 1 96.94 124 GLU A N 1
ATOM 936 C CA . GLU A 1 124 ? -6.219 -1.194 -19.656 1 96.94 124 GLU A CA 1
ATOM 937 C C . GLU A 1 124 ? -6.102 -2.662 -20.062 1 96.94 124 GLU A C 1
ATOM 939 O O . GLU A 1 124 ? -4.996 -3.176 -20.234 1 96.94 124 GLU A O 1
ATOM 944 N N . GLY A 1 125 ? -7.172 -3.285 -20.156 1 97.62 125 GLY A N 1
ATOM 945 C CA . GLY A 1 125 ? -7.164 -4.688 -20.531 1 97.62 125 GLY A CA 1
ATOM 946 C C . GLY A 1 125 ? -7.242 -5.629 -19.344 1 97.62 125 GLY A C 1
ATOM 947 O O . GLY A 1 125 ? -7.758 -5.262 -18.297 1 97.62 125 GLY A O 1
ATOM 948 N N . ASP A 1 126 ? -6.777 -6.871 -19.578 1 98.56 126 ASP A N 1
ATOM 949 C CA . ASP A 1 126 ? -7 -7.914 -18.578 1 98.56 126 ASP A CA 1
ATOM 950 C C . ASP A 1 126 ? -5.688 -8.602 -18.203 1 98.56 126 ASP A C 1
ATOM 952 O O . ASP A 1 126 ? -5.691 -9.719 -17.688 1 98.56 126 ASP A O 1
ATOM 956 N N . SER A 1 127 ? -4.598 -7.902 -18.578 1 98.88 127 SER A N 1
ATOM 957 C CA . SER A 1 127 ? -3.311 -8.531 -18.312 1 98.88 127 SER A CA 1
ATOM 958 C C . SER A 1 127 ? -2.273 -7.512 -17.859 1 98.88 127 SER A C 1
ATOM 960 O O . SER A 1 127 ? -2.342 -6.34 -18.234 1 98.88 127 SER A O 1
ATOM 962 N N . VAL A 1 128 ? -1.347 -7.961 -17.047 1 98.94 128 VAL A N 1
ATOM 963 C CA . VAL A 1 128 ? -0.233 -7.148 -16.562 1 98.94 128 VAL A CA 1
ATOM 964 C C . VAL A 1 128 ? 0.913 -8.055 -16.125 1 98.94 128 VAL A C 1
ATOM 966 O O . VAL A 1 128 ? 0.69 -9.203 -15.734 1 98.94 128 VAL A O 1
ATOM 969 N N . TRP A 1 129 ? 2.158 -7.586 -16.281 1 98.94 129 TRP A N 1
ATOM 970 C CA . TRP A 1 129 ? 3.318 -8.312 -15.773 1 98.94 129 TRP A CA 1
ATOM 971 C C . TRP A 1 129 ? 3.555 -8.016 -14.297 1 98.94 129 TRP A C 1
ATOM 973 O O . TRP A 1 129 ? 3.463 -6.859 -13.867 1 98.94 129 TRP A O 1
ATOM 983 N N . PHE A 1 130 ? 3.844 -9.062 -13.562 1 98.94 130 PHE A N 1
ATOM 984 C CA . PHE A 1 130 ? 4.137 -8.914 -12.141 1 98.94 130 PHE A CA 1
ATOM 985 C C . PHE A 1 130 ? 5.523 -9.453 -11.812 1 98.94 130 PHE A C 1
ATOM 987 O O . PHE A 1 130 ? 6 -10.391 -12.461 1 98.94 130 PHE A O 1
ATOM 994 N N . ARG A 1 131 ? 6.164 -8.844 -10.828 1 98.94 131 ARG A N 1
ATOM 995 C CA . ARG A 1 131 ? 7.422 -9.312 -10.25 1 98.94 131 ARG A CA 1
ATOM 996 C C . ARG A 1 131 ? 7.383 -9.25 -8.727 1 98.94 131 ARG A C 1
ATOM 998 O O . ARG A 1 131 ? 7.109 -8.195 -8.148 1 98.94 131 ARG A O 1
ATOM 1005 N N . VAL A 1 132 ? 7.566 -10.359 -8.086 1 98.88 132 VAL A N 1
ATOM 1006 C CA . VAL A 1 132 ? 7.754 -10.461 -6.645 1 98.88 132 VAL A CA 1
ATOM 1007 C C . VAL A 1 132 ? 9.219 -10.766 -6.336 1 98.88 132 VAL A C 1
ATOM 1009 O O . VAL A 1 132 ? 9.789 -11.719 -6.871 1 98.88 132 VAL A O 1
ATOM 1012 N N . SER A 1 133 ? 9.789 -9.961 -5.48 1 98.56 133 SER A N 1
ATOM 1013 C CA . SER A 1 133 ? 11.188 -10.172 -5.109 1 98.56 133 SER A CA 1
ATOM 1014 C C . SER A 1 133 ? 11.344 -10.281 -3.596 1 98.56 133 SER A C 1
ATOM 1016 O O . SER A 1 133 ? 10.547 -9.719 -2.84 1 98.56 133 SER A O 1
ATOM 1018 N N . ARG A 1 134 ? 12.391 -10.992 -3.223 1 97.62 134 ARG A N 1
ATOM 1019 C CA . ARG A 1 134 ? 12.734 -11.125 -1.811 1 97.62 134 ARG A CA 1
ATOM 1020 C C . ARG A 1 134 ? 14.227 -10.883 -1.583 1 97.62 134 ARG A C 1
ATOM 1022 O O . ARG A 1 134 ? 15.062 -11.32 -2.371 1 97.62 134 ARG A O 1
ATOM 1029 N N . THR A 1 135 ? 14.562 -10.148 -0.577 1 94.75 135 THR A N 1
ATOM 1030 C CA . THR A 1 135 ? 15.906 -10.086 -0.02 1 94.75 135 THR A CA 1
ATOM 1031 C C . THR A 1 135 ? 15.859 -9.992 1.503 1 94.75 135 THR A C 1
ATOM 1033 O O . THR A 1 135 ? 15.188 -9.117 2.057 1 94.75 135 THR A O 1
ATOM 1036 N N . GLY A 1 136 ? 16.594 -10.953 2.148 1 90.44 136 GLY A N 1
ATOM 1037 C CA . GLY A 1 136 ? 16.484 -10.977 3.6 1 90.44 136 GLY A CA 1
ATOM 1038 C C . GLY A 1 136 ? 15.047 -11.086 4.086 1 90.44 136 GLY A C 1
ATOM 1039 O O . GLY A 1 136 ? 14.336 -12.031 3.744 1 90.44 136 GLY A O 1
ATOM 1040 N N . ARG A 1 137 ? 14.586 -10.023 4.793 1 91.56 137 ARG A N 1
ATOM 1041 C CA . ARG A 1 137 ? 13.234 -10.07 5.344 1 91.56 137 ARG A CA 1
ATOM 1042 C C . ARG A 1 137 ? 12.266 -9.25 4.496 1 91.56 137 ARG A C 1
ATOM 1044 O O . ARG A 1 137 ? 11.078 -9.148 4.816 1 91.56 137 ARG A O 1
ATOM 1051 N N . ALA A 1 138 ? 12.766 -8.695 3.445 1 95.56 138 ALA A N 1
ATOM 1052 C CA . ALA A 1 138 ? 11.953 -7.734 2.705 1 95.56 138 ALA A CA 1
ATOM 1053 C C . ALA A 1 138 ? 11.422 -8.352 1.412 1 95.56 138 ALA A C 1
ATOM 1055 O O . ALA A 1 138 ? 12.094 -9.172 0.788 1 95.56 138 ALA A O 1
ATOM 1056 N N . PHE A 1 139 ? 10.25 -7.945 1.021 1 98.06 139 PHE A N 1
ATOM 1057 C CA . PHE A 1 139 ? 9.648 -8.242 -0.274 1 98.06 139 PHE A CA 1
ATOM 1058 C C . PHE A 1 139 ? 9.398 -6.957 -1.055 1 98.06 139 PHE A C 1
ATOM 1060 O O . PHE A 1 139 ? 9.062 -5.922 -0.47 1 98.06 139 PHE A O 1
ATOM 1067 N N . ALA A 1 140 ? 9.586 -7.012 -2.311 1 98.5 140 ALA A N 1
ATOM 1068 C CA . ALA A 1 140 ? 9.234 -5.914 -3.207 1 98.5 140 ALA A CA 1
ATOM 1069 C C . ALA A 1 140 ? 8.312 -6.387 -4.324 1 98.5 140 ALA A C 1
ATOM 1071 O O . ALA A 1 140 ? 8.5 -7.477 -4.875 1 98.5 140 ALA A O 1
ATOM 1072 N N . PHE A 1 141 ? 7.312 -5.613 -4.609 1 98.94 141 PHE A N 1
ATOM 1073 C CA . PHE A 1 141 ? 6.367 -5.859 -5.691 1 98.94 141 PHE A CA 1
ATOM 1074 C C . PHE A 1 141 ? 6.551 -4.84 -6.809 1 98.94 141 PHE A C 1
ATOM 1076 O O . PHE A 1 141 ? 6.695 -3.645 -6.551 1 98.94 141 PHE A O 1
ATOM 1083 N N . HIS A 1 142 ? 6.551 -5.309 -8.023 1 98.94 142 HIS A N 1
ATOM 1084 C CA . HIS A 1 142 ? 6.543 -4.473 -9.219 1 98.94 142 HIS A CA 1
ATOM 1085 C C . HIS A 1 142 ? 5.48 -4.934 -10.211 1 98.94 142 HIS A C 1
ATOM 1087 O O . HIS A 1 142 ? 5.086 -6.102 -10.211 1 98.94 142 HIS A O 1
ATOM 1093 N N . ALA A 1 143 ? 5.07 -4.027 -11.062 1 98.88 143 ALA A N 1
ATOM 1094 C CA . ALA A 1 143 ? 4.195 -4.316 -12.195 1 98.88 143 ALA A CA 1
ATOM 1095 C C . ALA A 1 143 ? 4.711 -3.664 -13.469 1 98.88 143 ALA A C 1
ATOM 1097 O O . ALA A 1 143 ? 5.418 -2.652 -13.414 1 98.88 143 ALA A O 1
ATOM 1098 N N . SER A 1 144 ? 4.387 -4.238 -14.539 1 98.75 144 SER A N 1
ATOM 1099 C CA . SER A 1 144 ? 4.793 -3.727 -15.844 1 98.75 144 SER A CA 1
ATOM 1100 C C . SER A 1 144 ? 3.701 -3.949 -16.891 1 98.75 144 SER A C 1
ATOM 1102 O O . SER A 1 144 ? 3.037 -4.988 -16.891 1 98.75 144 SER A O 1
ATOM 1104 N N . LEU A 1 145 ? 3.541 -3.031 -17.781 1 97.88 145 LEU A N 1
ATOM 1105 C CA . LEU A 1 145 ? 2.543 -3.154 -18.844 1 97.88 145 LEU A CA 1
ATOM 1106 C C . LEU A 1 145 ? 3.129 -3.846 -20.062 1 97.88 145 LEU A C 1
ATOM 1108 O O . LEU A 1 145 ? 2.391 -4.316 -20.938 1 97.88 145 LEU A O 1
ATOM 1112 N N . ASP A 1 146 ? 4.469 -3.932 -20.109 1 97.5 146 ASP A N 1
ATOM 1113 C CA . ASP A 1 146 ? 5.078 -4.449 -21.344 1 97.5 146 ASP A CA 1
ATOM 1114 C C . ASP A 1 146 ? 6.121 -5.516 -21.031 1 97.5 146 ASP A C 1
ATOM 1116 O O . ASP A 1 146 ? 6.73 -6.082 -21.938 1 97.5 146 ASP A O 1
ATOM 1120 N N . GLY A 1 147 ? 6.43 -5.781 -19.781 1 97.69 147 GLY A N 1
ATOM 1121 C CA . GLY A 1 147 ? 7.41 -6.773 -19.375 1 97.69 147 GLY A CA 1
ATOM 1122 C C . GLY A 1 147 ? 8.836 -6.262 -19.453 1 97.69 147 GLY A C 1
ATOM 1123 O O . GLY A 1 147 ? 9.789 -7.016 -19.219 1 97.69 147 GLY A O 1
ATOM 1124 N N . GLU A 1 148 ? 9.008 -4.953 -19.734 1 97.19 148 GLU A N 1
ATOM 1125 C CA . GLU A 1 148 ? 10.336 -4.371 -19.906 1 97.19 148 GLU A CA 1
ATOM 1126 C C . GLU A 1 148 ? 10.594 -3.262 -18.891 1 97.19 148 GLU A C 1
ATOM 1128 O O . GLU A 1 148 ? 11.648 -3.219 -18.266 1 97.19 148 GLU A O 1
ATOM 1133 N N . ARG A 1 149 ? 9.68 -2.359 -18.812 1 97.12 149 ARG A N 1
ATOM 1134 C CA . ARG A 1 149 ? 9.781 -1.271 -17.844 1 97.12 149 ARG A CA 1
ATOM 1135 C C . ARG A 1 149 ? 8.93 -1.55 -16.609 1 97.12 149 ARG A C 1
ATOM 1137 O O . ARG A 1 149 ? 7.707 -1.685 -16.719 1 97.12 149 ARG A O 1
ATOM 1144 N N . TRP A 1 150 ? 9.602 -1.585 -15.531 1 98 150 TRP A N 1
ATOM 1145 C CA . TRP A 1 150 ? 8.945 -2.006 -14.297 1 98 150 TRP A CA 1
ATOM 1146 C C . TRP A 1 150 ? 8.609 -0.805 -13.422 1 98 150 TRP A C 1
ATOM 1148 O O . TRP A 1 150 ? 9.422 0.111 -13.273 1 98 150 TRP A O 1
ATOM 1158 N N . THR A 1 151 ? 7.402 -0.758 -12.922 1 97.81 151 THR A N 1
ATOM 1159 C CA . THR A 1 151 ? 6.941 0.252 -11.977 1 97.81 151 THR A CA 1
ATOM 1160 C C . THR A 1 151 ? 6.953 -0.294 -10.555 1 97.81 151 THR A C 1
ATOM 1162 O O . THR A 1 151 ? 6.375 -1.347 -10.281 1 97.81 151 THR A O 1
ATOM 1165 N N . PHE A 1 152 ? 7.672 0.416 -9.703 1 98.25 152 PHE A N 1
ATOM 1166 C CA . PHE A 1 152 ? 7.656 0.072 -8.281 1 98.25 152 PHE A CA 1
ATOM 1167 C C . PHE A 1 152 ? 6.238 0.159 -7.723 1 98.25 152 PHE A C 1
ATOM 1169 O O . PHE A 1 152 ? 5.539 1.15 -7.941 1 98.25 152 PHE A O 1
ATOM 1176 N N . VAL A 1 153 ? 5.852 -0.94 -6.953 1 98.75 153 VAL A N 1
ATOM 1177 C CA . VAL A 1 153 ? 4.508 -0.948 -6.387 1 98.75 153 VAL A CA 1
ATOM 1178 C C . VAL A 1 153 ? 4.59 -0.916 -4.859 1 98.75 153 VAL A C 1
ATOM 1180 O O . VAL A 1 153 ? 3.986 -0.055 -4.219 1 98.75 153 VAL A O 1
ATOM 1183 N N . ARG A 1 154 ? 5.379 -1.826 -4.242 1 98.88 154 ARG A N 1
ATOM 1184 C CA . ARG A 1 154 ? 5.344 -1.905 -2.785 1 98.88 154 ARG A CA 1
ATOM 1185 C C . ARG A 1 154 ? 6.621 -2.541 -2.242 1 98.88 154 ARG A C 1
ATOM 1187 O O . ARG A 1 154 ? 7.172 -3.459 -2.854 1 98.88 154 ARG A O 1
ATOM 1194 N N . LEU A 1 155 ? 7.148 -2.092 -1.146 1 98.38 155 LEU A N 1
ATOM 1195 C CA . LEU A 1 155 ? 8.258 -2.648 -0.376 1 98.38 155 LEU A CA 1
ATOM 1196 C C . LEU A 1 155 ? 7.867 -2.826 1.088 1 98.38 155 LEU A C 1
ATOM 1198 O O . LEU A 1 155 ? 7.406 -1.879 1.73 1 98.38 155 LEU A O 1
ATOM 1202 N N . PHE A 1 156 ? 8.078 -4.062 1.612 1 97.88 156 PHE A N 1
ATOM 1203 C CA . PHE A 1 156 ? 7.539 -4.34 2.936 1 97.88 156 PHE A CA 1
ATOM 1204 C C . PHE A 1 156 ? 8.203 -5.57 3.547 1 97.88 156 PHE A C 1
ATOM 1206 O O . PHE A 1 156 ? 8.961 -6.27 2.875 1 97.88 156 PHE A O 1
ATOM 1213 N N . THR A 1 157 ? 7.938 -5.746 4.828 1 96.44 157 THR A N 1
ATOM 1214 C CA . THR A 1 157 ? 8.273 -6.988 5.516 1 96.44 157 THR A CA 1
ATOM 1215 C C . THR A 1 157 ? 7.016 -7.809 5.785 1 96.44 157 THR A C 1
ATOM 1217 O O . THR A 1 157 ? 5.914 -7.262 5.879 1 96.44 157 THR A O 1
ATOM 1220 N N . LEU A 1 158 ? 7.082 -9.039 5.879 1 95.44 158 LEU A N 1
ATOM 1221 C CA . LEU A 1 158 ? 5.957 -9.922 6.168 1 95.44 158 LEU A CA 1
ATOM 1222 C C . LEU A 1 158 ? 6.258 -10.812 7.367 1 95.44 158 LEU A C 1
ATOM 1224 O O . LEU A 1 158 ? 5.359 -11.461 7.906 1 95.44 158 LEU A O 1
ATOM 1228 N N . GLY A 1 159 ? 7.258 -10.82 8.039 1 89.19 159 GLY A N 1
ATOM 1229 C CA . GLY A 1 159 ? 7.738 -11.57 9.188 1 89.19 159 GLY A CA 1
ATOM 1230 C C . GLY A 1 159 ? 9.203 -11.32 9.492 1 89.19 159 GLY A C 1
ATOM 1231 O O . GLY A 1 159 ? 9.82 -10.422 8.914 1 89.19 159 GLY A O 1
ATOM 1232 N N . ASP A 1 160 ? 9.578 -12.109 10.477 1 86.56 160 ASP A N 1
ATOM 1233 C CA . ASP A 1 160 ? 11.016 -11.984 10.742 1 86.56 160 ASP A CA 1
ATOM 1234 C C . ASP A 1 160 ? 11.828 -12.719 9.68 1 86.56 160 ASP A C 1
ATOM 1236 O O . ASP A 1 160 ? 11.273 -13.258 8.727 1 86.56 160 ASP A O 1
ATOM 1240 N N . GLU A 1 161 ? 13.07 -12.641 9.859 1 83.81 161 GLU A N 1
ATOM 1241 C CA . GLU A 1 161 ? 13.969 -13.164 8.844 1 83.81 161 GLU A CA 1
ATOM 1242 C C . GLU A 1 161 ? 13.75 -14.664 8.625 1 83.81 161 GLU A C 1
ATOM 1244 O O . GLU A 1 161 ? 13.742 -15.141 7.492 1 83.81 161 GLU A O 1
ATOM 1249 N N . GLU A 1 162 ? 13.633 -15.383 9.703 1 86.62 162 GLU A N 1
ATOM 1250 C CA . GLU A 1 162 ? 13.445 -16.828 9.594 1 86.62 162 GLU A CA 1
ATOM 1251 C C . GLU A 1 162 ? 12.117 -17.156 8.906 1 86.62 162 GLU A C 1
ATOM 1253 O O . GLU A 1 162 ? 12.07 -18.016 8.023 1 86.62 162 GLU A O 1
ATOM 1258 N N . GLU A 1 163 ? 11.125 -16.5 9.281 1 88.25 163 GLU A N 1
ATOM 1259 C CA . GLU A 1 163 ? 9.812 -16.703 8.672 1 88.25 163 GLU A CA 1
ATOM 1260 C C . GLU A 1 163 ? 9.828 -16.328 7.191 1 88.25 163 GLU A C 1
ATOM 1262 O O . GLU A 1 163 ? 9.289 -17.047 6.352 1 88.25 163 GLU A O 1
ATOM 1267 N N . THR A 1 164 ? 10.438 -15.18 6.914 1 88.44 164 THR A N 1
ATOM 1268 C CA . THR A 1 164 ? 10.508 -14.695 5.539 1 88.44 164 THR A CA 1
ATOM 1269 C C . THR A 1 164 ? 11.352 -15.633 4.68 1 88.44 164 THR A C 1
ATOM 1271 O O . THR A 1 164 ? 11.031 -15.867 3.514 1 88.44 164 THR A O 1
ATOM 1274 N N . GLY A 1 165 ? 12.352 -16.203 5.297 1 89.69 165 GLY A N 1
ATOM 1275 C CA . GLY A 1 165 ? 13.203 -17.141 4.582 1 89.69 165 GLY A CA 1
ATOM 1276 C C . GLY A 1 165 ? 12.492 -18.422 4.199 1 89.69 165 GLY A C 1
ATOM 1277 O O . GLY A 1 165 ? 12.898 -19.109 3.256 1 89.69 165 GLY A O 1
ATOM 1278 N N . SER A 1 166 ? 11.477 -18.734 4.906 1 93 166 SER A N 1
ATOM 1279 C CA . SER A 1 166 ? 10.742 -19.969 4.656 1 93 166 SER A CA 1
ATOM 1280 C C . SER A 1 166 ? 9.461 -19.703 3.873 1 93 166 SER A C 1
ATOM 1282 O O . SER A 1 166 ? 8.617 -20.594 3.746 1 93 166 SER A O 1
ATOM 1284 N N . ALA A 1 167 ? 9.359 -18.531 3.373 1 96.94 167 ALA A N 1
ATOM 1285 C CA . ALA A 1 167 ? 8.133 -18.156 2.682 1 96.94 167 ALA A CA 1
ATOM 1286 C C . ALA A 1 167 ? 7.91 -19.016 1.442 1 96.94 167 ALA A C 1
ATOM 1288 O O . ALA A 1 167 ? 8.859 -19.312 0.709 1 96.94 167 ALA A O 1
ATOM 1289 N N . LEU A 1 168 ? 6.688 -19.438 1.246 1 98.25 168 LEU A N 1
ATOM 1290 C CA . LEU A 1 168 ? 6.262 -20 -0.028 1 98.25 168 LEU A CA 1
ATOM 1291 C C . LEU A 1 168 ? 5.812 -18.906 -0.99 1 98.25 168 LEU A C 1
ATOM 1293 O O . LEU A 1 168 ? 5.289 -17.875 -0.562 1 98.25 168 LEU A O 1
ATOM 1297 N N . VAL A 1 169 ? 6.078 -19.125 -2.264 1 98.69 169 VAL A N 1
ATOM 1298 C CA . VAL A 1 169 ? 5.66 -18.156 -3.27 1 98.69 169 VAL A CA 1
ATOM 1299 C C . VAL A 1 169 ? 4.984 -18.875 -4.434 1 98.69 169 VAL A C 1
ATOM 1301 O O . VAL A 1 169 ? 5.25 -20.047 -4.68 1 98.69 169 VAL A O 1
ATOM 1304 N N . GLY A 1 170 ? 4.055 -18.172 -5.086 1 98.88 170 GLY A N 1
ATOM 1305 C CA . GLY A 1 170 ? 3.432 -18.766 -6.262 1 98.88 170 GLY A CA 1
ATOM 1306 C C . GLY A 1 170 ? 2.217 -17.984 -6.742 1 98.88 170 GLY A C 1
ATOM 1307 O O . GLY A 1 170 ? 2.275 -16.766 -6.91 1 98.88 170 GLY A O 1
ATOM 1308 N N . PHE A 1 171 ? 1.188 -18.734 -6.977 1 98.94 171 PHE A N 1
ATOM 1309 C CA . PHE A 1 171 ? 0.059 -18.219 -7.742 1 98.94 171 PHE A CA 1
ATOM 1310 C C . PHE A 1 171 ? -1.245 -18.406 -6.977 1 98.94 171 PHE A C 1
ATOM 1312 O O . PHE A 1 171 ? -1.406 -19.375 -6.242 1 98.94 171 PHE A O 1
ATOM 1319 N N . LEU A 1 172 ? -2.152 -17.5 -7.18 1 98.88 172 LEU A N 1
ATOM 1320 C CA . LEU A 1 172 ? -3.471 -17.547 -6.559 1 98.88 172 LEU A CA 1
ATOM 1321 C C . LEU A 1 172 ? -4.543 -17.016 -7.504 1 98.88 172 LEU A C 1
ATOM 1323 O O . LEU A 1 172 ? -4.289 -16.094 -8.273 1 98.88 172 LEU A O 1
ATOM 1327 N N . ALA A 1 173 ? -5.707 -17.594 -7.516 1 98.75 173 ALA A N 1
ATOM 1328 C CA . ALA A 1 173 ? -6.918 -17.078 -8.148 1 98.75 173 ALA A CA 1
ATOM 1329 C C . ALA A 1 173 ? -7.984 -16.75 -7.105 1 98.75 173 ALA A C 1
ATOM 1331 O O . ALA A 1 173 ? -8.141 -17.469 -6.121 1 98.75 173 ALA A O 1
ATOM 1332 N N . GLN A 1 174 ? -8.727 -15.672 -7.355 1 97.81 174 GLN A N 1
ATOM 1333 C CA . GLN A 1 174 ? -9.773 -15.359 -6.395 1 97.81 174 GLN A CA 1
ATOM 1334 C C . GLN A 1 174 ? -11.016 -14.805 -7.09 1 97.81 174 GLN A C 1
ATOM 1336 O O . GLN A 1 174 ? -10.914 -14.188 -8.148 1 97.81 174 GLN A O 1
ATOM 1341 N N . ALA A 1 175 ? -12.148 -14.984 -6.48 1 96.88 175 ALA A N 1
ATOM 1342 C CA . ALA A 1 175 ? -13.453 -14.469 -6.887 1 96.88 175 ALA A CA 1
ATOM 1343 C C . ALA A 1 175 ? -14.344 -14.227 -5.672 1 96.88 175 ALA A C 1
ATOM 1345 O O . ALA A 1 175 ? -15.281 -14.984 -5.418 1 96.88 175 ALA A O 1
ATOM 1346 N N . PRO A 1 176 ? -14.156 -13.133 -5.023 1 94.56 176 PRO A N 1
ATOM 1347 C CA . PRO A 1 176 ? -14.805 -12.938 -3.725 1 94.56 176 PRO A CA 1
ATOM 1348 C C . PRO A 1 176 ? -16.312 -12.727 -3.84 1 94.56 176 PRO A C 1
ATOM 1350 O O . PRO A 1 176 ? -17.062 -13.086 -2.93 1 94.56 176 PRO A O 1
ATOM 1353 N N . THR A 1 177 ? -16.812 -12.086 -4.895 1 92 177 THR A N 1
ATOM 1354 C CA . THR A 1 177 ? -18.203 -11.664 -4.934 1 92 177 THR A CA 1
ATOM 1355 C C . THR A 1 177 ? -18.938 -12.359 -6.07 1 92 177 THR A C 1
ATOM 1357 O O . THR A 1 177 ? -20.172 -12.32 -6.137 1 92 177 THR A O 1
ATOM 1360 N N . GLY A 1 178 ? -18.188 -12.961 -6.992 1 89.56 178 GLY A N 1
ATOM 1361 C CA . GLY A 1 178 ? -18.797 -13.547 -8.172 1 89.56 178 GLY A CA 1
ATOM 1362 C C . GLY A 1 178 ? -18.875 -15.062 -8.117 1 89.56 178 GLY A C 1
ATOM 1363 O O . GLY A 1 178 ? -18.781 -15.656 -7.039 1 89.56 178 GLY A O 1
ATOM 1364 N N . GLU A 1 179 ? -19.109 -15.594 -9.32 1 93.88 179 GLU A N 1
ATOM 1365 C CA . GLU A 1 179 ? -19.344 -17.031 -9.438 1 93.88 179 GLU A CA 1
ATOM 1366 C C . GLU A 1 179 ? -18.062 -17.766 -9.781 1 93.88 179 GLU A C 1
ATOM 1368 O O . GLU A 1 179 ? -18.078 -19 -9.945 1 93.88 179 GLU A O 1
ATOM 1373 N N . GLY A 1 180 ? -17.047 -17.031 -9.883 1 96.06 180 GLY A N 1
ATOM 1374 C CA . GLY A 1 180 ? -15.758 -17.641 -10.219 1 96.06 180 GLY A CA 1
ATOM 1375 C C . GLY A 1 180 ? -15.047 -16.922 -11.344 1 96.06 180 GLY A C 1
ATOM 1376 O O . GLY A 1 180 ? -15.648 -16.094 -12.047 1 96.06 180 GLY A O 1
ATOM 1377 N N . CYS A 1 181 ? -13.781 -17.234 -11.5 1 97.75 181 CYS A N 1
ATOM 1378 C CA . CYS A 1 181 ? -13.023 -16.672 -12.609 1 97.75 181 CYS A CA 1
ATOM 1379 C C . CYS A 1 181 ? -11.836 -17.562 -12.953 1 97.75 181 CYS A C 1
ATOM 1381 O O . CYS A 1 181 ? -11.383 -18.359 -12.125 1 97.75 181 CYS A O 1
ATOM 1383 N N . THR A 1 182 ? -11.453 -17.484 -14.164 1 98.81 182 THR A N 1
ATOM 1384 C CA . THR A 1 182 ? -10.258 -18.172 -14.633 1 98.81 182 THR A CA 1
ATOM 1385 C C . THR A 1 182 ? -9.094 -17.203 -14.773 1 98.81 182 THR A C 1
ATOM 1387 O O . THR A 1 182 ? -9.266 -16.0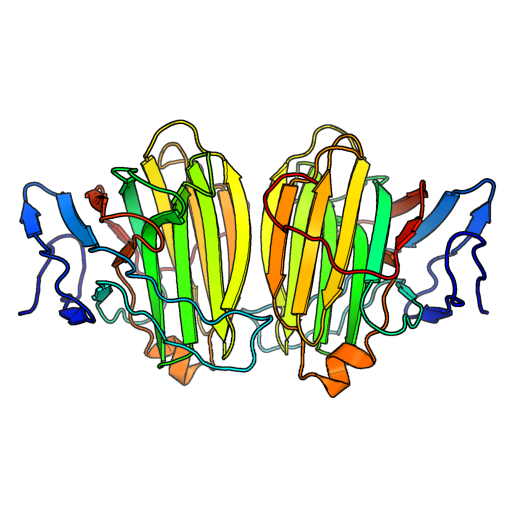78 -15.258 1 98.81 182 THR A O 1
ATOM 1390 N N . VAL A 1 183 ? -7.922 -17.672 -14.312 1 98.94 183 VAL A N 1
ATOM 1391 C CA . VAL A 1 183 ? -6.711 -16.859 -14.469 1 98.94 183 VAL A CA 1
ATOM 1392 C C . VAL A 1 183 ? -5.645 -17.672 -15.203 1 98.94 183 VAL A C 1
ATOM 1394 O O . VAL A 1 183 ? -5.605 -18.891 -15.102 1 98.94 183 VAL A O 1
ATOM 1397 N N . THR A 1 184 ? -4.828 -16.969 -15.945 1 98.94 184 THR A N 1
ATOM 1398 C CA . THR A 1 184 ? -3.676 -17.609 -16.578 1 98.94 184 THR A CA 1
ATOM 1399 C C . THR A 1 184 ? -2.398 -16.828 -16.281 1 98.94 184 THR A C 1
ATOM 1401 O O . THR A 1 184 ? -2.436 -15.609 -16.109 1 98.94 184 THR A O 1
ATOM 1404 N N . TYR A 1 185 ? -1.342 -17.516 -16.172 1 98.94 185 TYR A N 1
ATOM 1405 C CA . TYR A 1 185 ? 0.007 -16.984 -16.031 1 98.94 185 TYR A CA 1
ATOM 1406 C C . TYR A 1 185 ? 0.915 -17.5 -17.141 1 98.94 185 TYR A C 1
ATOM 1408 O O . TYR A 1 185 ? 1.005 -18.719 -17.359 1 98.94 185 TYR A O 1
ATOM 1416 N N . ASP A 1 186 ? 1.548 -16.578 -17.797 1 98.88 186 ASP A N 1
ATOM 1417 C CA . ASP A 1 186 ? 2.521 -16.984 -18.812 1 98.88 186 ASP A CA 1
ATOM 1418 C C . ASP A 1 186 ? 3.789 -16.141 -18.703 1 98.88 186 ASP A C 1
ATOM 1420 O O . ASP A 1 186 ? 3.906 -15.281 -17.828 1 98.88 186 ASP A O 1
ATOM 1424 N N . HIS A 1 187 ? 4.867 -16.516 -19.5 1 98.75 187 HIS A N 1
ATOM 1425 C CA . HIS A 1 187 ? 6.18 -15.883 -19.453 1 98.75 187 HIS A CA 1
ATOM 1426 C C . HIS A 1 187 ? 6.785 -16 -18.047 1 98.75 187 HIS A C 1
ATOM 1428 O O . HIS A 1 187 ? 7.301 -15.016 -17.516 1 98.75 187 HIS A O 1
ATOM 1434 N N . LEU A 1 188 ? 6.578 -17.172 -17.484 1 98.75 188 LEU A N 1
ATOM 1435 C CA . LEU A 1 188 ? 7.102 -17.422 -16.156 1 98.75 188 LEU A CA 1
ATOM 1436 C C . LEU A 1 188 ? 8.625 -17.359 -16.141 1 98.75 188 LEU A C 1
ATOM 1438 O O . LEU A 1 188 ? 9.281 -17.938 -17.016 1 98.75 188 LEU A O 1
ATOM 1442 N N . GLU A 1 189 ? 9.133 -16.656 -15.195 1 98.56 189 GLU A N 1
ATOM 1443 C CA . GLU A 1 189 ? 10.586 -16.547 -15.047 1 98.56 189 GLU A CA 1
ATOM 1444 C C . GLU A 1 189 ? 10.977 -16.453 -13.578 1 98.56 189 GLU A C 1
ATOM 1446 O O . GLU A 1 189 ? 10.297 -15.805 -12.781 1 98.56 189 GLU A O 1
ATOM 1451 N N . PHE A 1 190 ? 12.055 -17.156 -13.227 1 98.62 190 PHE A N 1
ATOM 1452 C CA . PHE A 1 190 ? 12.656 -17.094 -11.898 1 98.62 190 PHE A CA 1
ATOM 1453 C C . PHE A 1 190 ? 14.109 -16.641 -11.977 1 98.62 190 PHE A C 1
ATOM 1455 O O . PHE A 1 190 ? 14.891 -17.203 -12.75 1 98.62 190 PHE A O 1
ATOM 1462 N N . ARG A 1 191 ? 14.422 -15.578 -11.242 1 98.12 191 ARG A N 1
ATOM 1463 C CA . ARG A 1 191 ? 15.797 -15.102 -11.133 1 98.12 191 ARG A CA 1
ATOM 1464 C C . ARG A 1 191 ? 16.281 -15.188 -9.688 1 98.12 191 ARG A C 1
ATOM 1466 O O . ARG A 1 191 ? 15.641 -14.672 -8.773 1 98.12 191 ARG A O 1
ATOM 1473 N N . PRO A 1 192 ? 17.422 -15.828 -9.461 1 97.31 192 PRO A N 1
ATOM 1474 C CA . PRO A 1 192 ? 17.953 -15.969 -8.102 1 97.31 192 PRO A CA 1
ATOM 1475 C C . PRO A 1 192 ? 18.703 -14.734 -7.625 1 97.31 192 PRO A C 1
ATOM 1477 O O . PRO A 1 192 ? 19.844 -14.836 -7.156 1 97.31 192 PRO A O 1
ATOM 1480 N N . ALA A 1 193 ? 18.078 -13.602 -7.746 1 97.44 193 ALA A N 1
ATOM 1481 C CA . ALA A 1 193 ? 18.703 -12.344 -7.328 1 97.44 193 ALA A CA 1
ATOM 1482 C C . ALA A 1 193 ? 17.656 -11.305 -6.957 1 97.44 193 ALA A C 1
ATOM 1484 O O . ALA A 1 193 ? 16.5 -11.391 -7.398 1 97.44 193 ALA A O 1
ATOM 1485 N N . TRP A 1 194 ? 18.109 -10.32 -6.172 1 96.69 194 TRP A N 1
ATOM 1486 C CA . TRP A 1 194 ? 17.359 -9.109 -5.871 1 96.69 194 TRP A CA 1
ATOM 1487 C C . TRP A 1 194 ? 17.594 -8.039 -6.934 1 96.69 194 TRP A C 1
ATOM 1489 O O . TRP A 1 194 ? 18.703 -7.941 -7.484 1 96.69 194 TRP A O 1
ATOM 1499 N N . PRO A 1 195 ? 16.516 -7.211 -7.25 1 96.5 195 PRO A N 1
ATOM 1500 C CA . PRO A 1 195 ? 16.766 -6.141 -8.219 1 96.5 195 PRO A CA 1
ATOM 1501 C C . PRO A 1 195 ? 17.812 -5.145 -7.746 1 96.5 195 PRO A C 1
ATOM 1503 O O . PRO A 1 195 ? 17.875 -4.82 -6.555 1 96.5 195 PRO A O 1
ATOM 1506 N N . ALA A 1 196 ? 18.578 -4.621 -8.664 1 93.94 196 ALA A N 1
ATOM 1507 C CA . ALA A 1 196 ? 19.641 -3.67 -8.328 1 93.94 196 ALA A CA 1
ATOM 1508 C C . ALA A 1 196 ? 19.047 -2.359 -7.809 1 93.94 196 ALA A C 1
ATOM 1510 O O . ALA A 1 196 ? 19.641 -1.697 -6.957 1 93.94 196 ALA A O 1
ATOM 1511 N N . ASP A 1 197 ? 18.031 -1.958 -8.43 1 95 197 ASP A N 1
ATOM 1512 C CA . ASP A 1 197 ? 17.312 -0.752 -8.047 1 95 197 ASP A CA 1
ATOM 1513 C C . ASP A 1 197 ? 15.797 -0.975 -8.125 1 95 197 ASP A C 1
ATOM 1515 O O . ASP A 1 197 ? 15.297 -1.511 -9.117 1 95 197 ASP A O 1
ATOM 1519 N N . LEU A 1 198 ? 15.078 -0.568 -7.152 1 95.81 198 LEU A N 1
ATOM 1520 C CA . LEU A 1 198 ? 13.641 -0.842 -7.094 1 95.81 198 LEU A CA 1
ATOM 1521 C C . LEU A 1 198 ? 12.859 0.197 -7.887 1 95.81 198 LEU A C 1
ATOM 1523 O O . LEU A 1 198 ? 11.688 -0.011 -8.203 1 95.81 198 LEU A O 1
ATOM 1527 N N . ARG A 1 199 ? 13.5 1.345 -8.258 1 94.81 199 ARG A N 1
ATOM 1528 C CA . ARG A 1 199 ? 12.664 2.443 -8.734 1 94.81 199 ARG A CA 1
ATOM 1529 C C . ARG A 1 199 ? 13.18 2.988 -10.062 1 94.81 199 ARG A C 1
ATOM 1531 O O . ARG A 1 199 ? 12.688 4.008 -10.555 1 94.81 199 ARG A O 1
ATOM 1538 N N . ASP A 1 200 ? 14.133 2.283 -10.703 1 93.62 200 ASP A N 1
ATOM 1539 C CA . ASP A 1 200 ? 14.719 2.854 -11.906 1 93.62 200 ASP A CA 1
ATOM 1540 C C . ASP A 1 200 ? 14.102 2.236 -13.164 1 93.62 200 ASP A C 1
ATOM 1542 O O . ASP A 1 200 ? 14.609 2.43 -14.266 1 93.62 200 ASP A O 1
ATOM 1546 N N . GLY A 1 201 ? 13.125 1.389 -12.977 1 93.38 201 GLY A N 1
ATOM 1547 C CA . GLY A 1 201 ? 12.391 0.836 -14.109 1 93.38 201 GLY A CA 1
ATOM 1548 C C . GLY A 1 201 ? 13.016 -0.436 -14.656 1 93.38 201 GLY A C 1
ATOM 1549 O O . GLY A 1 201 ? 12.492 -1.032 -15.594 1 93.38 201 GLY A O 1
ATOM 1550 N N . SER A 1 202 ? 14.062 -0.858 -14.047 1 92.25 202 SER A N 1
ATOM 1551 C CA . SER A 1 202 ? 14.75 -2.043 -14.555 1 92.25 202 SER A CA 1
ATOM 1552 C C . SER A 1 202 ? 14.141 -3.32 -13.992 1 92.25 202 SER A C 1
ATOM 1554 O O . SER A 1 202 ? 13.453 -3.287 -12.969 1 92.25 202 SER A O 1
ATOM 1556 N N . MET B 1 1 ? 4.621 25.5 21.125 1 77.69 1 MET B N 1
ATOM 1557 C CA . MET B 1 1 ? 3.582 26.438 20.703 1 77.69 1 MET B CA 1
ATOM 1558 C C . MET B 1 1 ? 2.463 25.719 19.969 1 77.69 1 MET B C 1
ATOM 1560 O O . MET B 1 1 ? 2.723 24.906 19.078 1 77.69 1 MET B O 1
ATOM 1564 N N . THR B 1 2 ? 1.188 25.75 20.406 1 90.94 2 THR B N 1
ATOM 1565 C CA . THR B 1 2 ? -0.019 25.156 19.844 1 90.94 2 THR B CA 1
ATOM 1566 C C . THR B 1 2 ? -0.605 26.031 18.75 1 90.94 2 THR B C 1
ATOM 1568 O O . THR B 1 2 ? -0.525 27.266 18.828 1 90.94 2 THR B O 1
ATOM 1571 N N . LEU B 1 3 ? -0.987 25.422 17.703 1 94.31 3 LEU B N 1
ATOM 1572 C CA . LEU B 1 3 ? -1.683 26.125 16.625 1 94.31 3 LEU B CA 1
ATOM 1573 C C . LEU B 1 3 ? -3.15 25.719 16.578 1 94.31 3 LEU B C 1
ATOM 1575 O O . LEU B 1 3 ? -3.467 24.516 16.516 1 94.31 3 LEU B O 1
ATOM 1579 N N . ASP B 1 4 ? -4.031 26.734 16.641 1 95.44 4 ASP B N 1
ATOM 1580 C CA . ASP B 1 4 ? -5.469 26.5 16.531 1 95.44 4 ASP B CA 1
ATOM 1581 C C . ASP B 1 4 ? -5.988 26.906 15.148 1 95.44 4 ASP B C 1
ATOM 1583 O O . ASP B 1 4 ? -5.918 28.078 14.773 1 95.44 4 ASP B O 1
ATOM 1587 N N . LEU B 1 5 ? -6.438 25.969 14.445 1 97.25 5 LEU B N 1
ATOM 1588 C CA . LEU B 1 5 ? -7.055 26.234 13.156 1 97.25 5 LEU B CA 1
ATOM 1589 C C . LEU B 1 5 ? -8.578 26.219 13.266 1 97.25 5 LEU B C 1
ATOM 1591 O O . LEU B 1 5 ? -9.148 25.328 13.883 1 97.25 5 LEU B O 1
ATOM 1595 N N . PRO B 1 6 ? -9.266 27.188 12.672 1 97.06 6 PRO B N 1
ATOM 1596 C CA . PRO B 1 6 ? -10.727 27.266 12.797 1 97.06 6 PRO B CA 1
ATOM 1597 C C . PRO B 1 6 ? -11.422 26.031 12.219 1 97.06 6 PRO B C 1
ATOM 1599 O O . PRO B 1 6 ? -12.531 25.688 12.641 1 97.06 6 PRO B O 1
ATOM 1602 N N . GLU B 1 7 ? -10.789 25.375 11.297 1 97.31 7 GLU B N 1
ATOM 1603 C CA . GLU B 1 7 ? -11.406 24.266 10.578 1 97.31 7 GLU B CA 1
ATOM 1604 C C . GLU B 1 7 ? -11.344 22.984 11.391 1 97.31 7 GLU B C 1
ATOM 1606 O O . GLU B 1 7 ? -12.031 22 11.07 1 97.31 7 GLU B O 1
ATOM 1611 N N . LEU B 1 8 ? -10.531 22.922 12.422 1 97.69 8 LEU B N 1
ATOM 1612 C CA . LEU B 1 8 ? -10.305 21.688 13.164 1 97.69 8 LEU B CA 1
ATOM 1613 C C . LEU B 1 8 ? -10.773 21.828 14.609 1 97.69 8 LEU B C 1
ATOM 1615 O O . LEU B 1 8 ? -10.539 22.875 15.242 1 97.69 8 LEU B O 1
ATOM 1619 N N . PRO B 1 9 ? -11.406 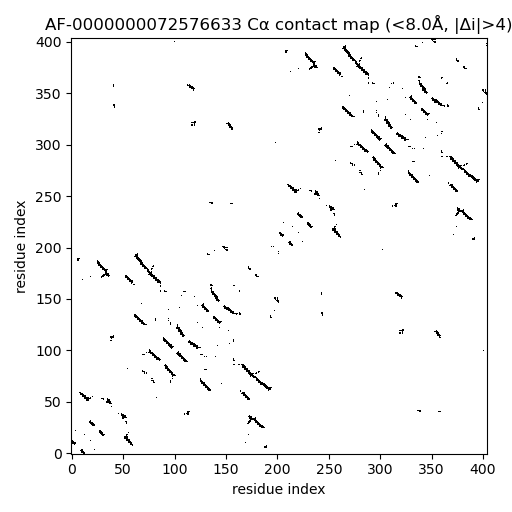20.797 15.219 1 97.5 9 PRO B N 1
ATOM 1620 C CA . PRO B 1 9 ? -11.969 20.891 16.562 1 97.5 9 PRO B CA 1
ATOM 1621 C C . PRO B 1 9 ? -10.953 20.578 17.656 1 97.5 9 PRO B C 1
ATOM 1623 O O . PRO B 1 9 ? -11.328 20.297 18.797 1 97.5 9 PRO B O 1
ATOM 1626 N N . PHE B 1 10 ? -9.758 20.469 17.344 1 97.12 10 PHE B N 1
ATOM 1627 C CA . PHE B 1 10 ? -8.688 20.234 18.312 1 97.12 10 PHE B CA 1
ATOM 1628 C C . PHE B 1 10 ? -7.453 21.047 17.969 1 97.12 10 PHE B C 1
ATOM 1630 O O . PHE B 1 10 ? -7.207 21.359 16.797 1 97.12 10 PHE B O 1
ATOM 1637 N N . PRO B 1 11 ? -6.695 21.375 18.969 1 97.38 11 PRO B N 1
ATOM 1638 C CA . PRO B 1 11 ? -5.453 22.109 18.703 1 97.38 11 PRO B CA 1
ATOM 1639 C C . PRO B 1 11 ? -4.367 21.219 18.094 1 97.38 11 PRO B C 1
ATOM 1641 O O . PRO B 1 11 ? -4.422 19.984 18.234 1 97.38 11 PRO B O 1
ATOM 1644 N N . LEU B 1 12 ? -3.488 21.875 17.438 1 98.56 12 LEU B N 1
ATOM 1645 C CA . LEU B 1 12 ? -2.348 21.172 16.859 1 98.56 12 LEU B CA 1
ATOM 1646 C C . LEU B 1 12 ? -1.055 21.547 17.562 1 98.56 12 LEU B C 1
ATOM 1648 O O . LEU B 1 12 ? -0.865 22.719 17.938 1 98.56 12 LEU B O 1
ATOM 1652 N N . ARG B 1 13 ? -0.198 20.578 17.688 1 98.38 13 ARG B N 1
ATOM 1653 C CA . ARG B 1 13 ? 1.11 20.797 18.281 1 98.38 13 ARG B CA 1
ATOM 1654 C C . ARG B 1 13 ? 2.23 20.344 17.359 1 98.38 13 ARG B C 1
ATOM 1656 O O . ARG B 1 13 ? 2.111 19.312 16.688 1 98.38 13 ARG B O 1
ATOM 1663 N N . PRO B 1 14 ? 3.32 21.125 17.344 1 98.31 14 PRO B N 1
ATOM 1664 C CA . PRO B 1 14 ? 4.453 20.719 16.516 1 98.31 14 PRO B CA 1
ATOM 1665 C C . PRO B 1 14 ? 5.273 19.594 17.125 1 98.31 14 PRO B C 1
ATOM 1667 O O . PRO B 1 14 ? 5.461 19.562 18.344 1 98.31 14 PRO B O 1
ATOM 1670 N N . TYR B 1 15 ? 5.66 18.703 16.359 1 97.5 15 TYR B N 1
ATOM 1671 C CA . TYR B 1 15 ? 6.566 17.625 16.719 1 97.5 15 TYR B CA 1
ATOM 1672 C C . TYR B 1 15 ? 7.746 17.562 15.766 1 97.5 15 TYR B C 1
ATOM 1674 O O . TYR B 1 15 ? 7.637 17.969 14.609 1 97.5 15 TYR B O 1
ATOM 1682 N N . GLY B 1 16 ? 8.867 17.031 16.234 1 96.56 16 GLY B N 1
ATOM 1683 C CA . GLY B 1 16 ? 10.031 16.891 15.383 1 96.56 16 GLY B CA 1
ATOM 1684 C C . GLY B 1 16 ? 10.75 18.203 15.125 1 96.56 16 GLY B C 1
ATOM 1685 O O . GLY B 1 16 ? 10.672 19.141 15.93 1 96.56 16 GLY B O 1
ATOM 1686 N N . PRO B 1 17 ? 11.547 18.234 13.984 1 97.12 17 PRO B N 1
ATOM 1687 C CA . PRO B 1 17 ? 12.234 19.469 13.625 1 97.12 17 PRO B CA 1
ATOM 1688 C C . PRO B 1 17 ? 11.266 20.625 13.398 1 97.12 17 PRO B C 1
ATOM 1690 O O . PRO B 1 17 ? 10.078 20.406 13.148 1 97.12 17 PRO B O 1
ATOM 1693 N N . ASP B 1 18 ? 11.828 21.828 13.469 1 97.12 18 ASP B N 1
ATOM 1694 C CA . ASP B 1 18 ? 11 23.016 13.289 1 97.12 18 ASP B CA 1
ATOM 1695 C C . ASP B 1 18 ? 10.445 23.078 11.867 1 97.12 18 ASP B C 1
ATOM 1697 O O . ASP B 1 18 ? 11.203 23.188 10.898 1 97.12 18 ASP B O 1
ATOM 1701 N N . GLY B 1 19 ? 9.195 23.031 11.719 1 97.94 19 GLY B N 1
ATOM 1702 C CA . GLY B 1 19 ? 8.547 23.062 10.422 1 97.94 19 GLY B CA 1
ATOM 1703 C C . GLY B 1 19 ? 8.156 24.469 9.984 1 97.94 19 GLY B C 1
ATOM 1704 O O . GLY B 1 19 ? 7.586 24.656 8.906 1 97.94 19 GLY B O 1
ATOM 1705 N N . ARG B 1 20 ? 8.445 25.469 10.828 1 98.12 20 ARG B N 1
ATOM 1706 C CA . ARG B 1 20 ? 8.055 26.844 10.562 1 98.12 20 ARG B CA 1
ATOM 1707 C C . ARG B 1 20 ? 6.582 26.938 10.188 1 98.12 20 ARG B C 1
ATOM 1709 O O . ARG B 1 20 ? 6.23 27.594 9.195 1 98.12 20 ARG B O 1
ATOM 1716 N N . TRP B 1 21 ? 5.773 26.281 10.922 1 98.62 21 TRP B N 1
ATOM 1717 C CA . TRP B 1 21 ? 4.348 26.203 10.617 1 98.62 21 TRP B CA 1
ATOM 1718 C C . TRP B 1 21 ? 3.686 27.562 10.75 1 98.62 21 TRP B C 1
ATOM 1720 O O . TRP B 1 21 ? 3.939 28.297 11.711 1 98.62 21 TRP B O 1
ATOM 1730 N N . SER B 1 22 ? 2.898 27.906 9.812 1 98.31 22 SER B N 1
ATOM 1731 C CA . SER B 1 22 ? 2.119 29.141 9.859 1 98.31 22 SER B CA 1
ATOM 1732 C C . SER B 1 22 ? 0.762 28.953 9.188 1 98.31 22 SER B C 1
ATOM 1734 O O . SER B 1 22 ? 0.59 28.078 8.352 1 98.31 22 SER B O 1
ATOM 1736 N N . TYR B 1 23 ? -0.184 29.688 9.633 1 98.38 23 TYR B N 1
ATOM 1737 C CA . TYR B 1 23 ? -1.539 29.625 9.094 1 98.38 23 TYR B CA 1
ATOM 1738 C C . TYR B 1 23 ? -2.078 31.031 8.812 1 98.38 23 TYR B C 1
ATOM 1740 O O . TYR B 1 23 ? -2.066 31.891 9.688 1 98.38 23 TYR B O 1
ATOM 1748 N N . ALA B 1 24 ? -2.463 31.219 7.574 1 97.94 24 ALA B N 1
ATOM 1749 C CA . ALA B 1 24 ? -3.072 32.469 7.172 1 97.94 24 ALA B CA 1
ATOM 1750 C C . ALA B 1 24 ? -4.047 32.281 6.02 1 97.94 24 ALA B C 1
ATOM 1752 O O . ALA B 1 24 ? -3.754 31.531 5.07 1 97.94 24 ALA B O 1
ATOM 1753 N N . ASP B 1 25 ? -5.254 32.875 6.109 1 97.31 25 ASP B N 1
ATOM 1754 C CA . ASP B 1 25 ? -6.246 32.906 5.043 1 97.31 25 ASP B CA 1
ATOM 1755 C C . ASP B 1 25 ? -6.625 31.484 4.594 1 97.31 25 ASP B C 1
ATOM 1757 O O . ASP B 1 25 ? -6.672 31.203 3.396 1 97.31 25 ASP B O 1
ATOM 1761 N N . GLY B 1 26 ? -6.664 30.609 5.484 1 97.88 26 GLY B N 1
ATOM 1762 C CA . GLY B 1 26 ? -7.137 29.266 5.211 1 97.88 26 GLY B CA 1
ATOM 1763 C C . GLY B 1 26 ? -6.043 28.344 4.711 1 97.88 26 GLY B C 1
ATOM 1764 O O . GLY B 1 26 ? -6.316 27.219 4.273 1 97.88 26 GLY B O 1
ATOM 1765 N N . VAL B 1 27 ? -4.812 28.844 4.742 1 98.75 27 VAL B N 1
ATOM 1766 C CA . VAL B 1 27 ? -3.707 28.047 4.211 1 98.75 27 VAL B CA 1
ATOM 1767 C C . VAL B 1 27 ? -2.697 27.766 5.32 1 98.75 27 VAL B C 1
ATOM 1769 O O . VAL B 1 27 ? -2.189 28.688 5.957 1 98.75 27 VAL B O 1
ATOM 1772 N N . LEU B 1 28 ? -2.5 26.484 5.598 1 98.88 28 LEU B N 1
ATOM 1773 C CA . LEU B 1 28 ? -1.431 26.047 6.484 1 98.88 28 LEU B CA 1
ATOM 1774 C C . LEU B 1 28 ? -0.139 25.812 5.707 1 98.88 28 LEU B C 1
ATOM 1776 O O . LEU B 1 28 ? -0.138 25.109 4.695 1 98.88 28 LEU B O 1
ATOM 1780 N N . THR B 1 29 ? 0.982 26.422 6.137 1 98.88 29 THR B N 1
ATOM 1781 C CA . THR B 1 29 ? 2.27 26.281 5.465 1 98.88 29 THR B CA 1
ATOM 1782 C C . THR B 1 29 ? 3.287 25.609 6.391 1 98.88 29 THR B C 1
ATOM 1784 O O . THR B 1 29 ? 3.359 25.938 7.578 1 98.88 29 THR B O 1
ATOM 1787 N N . GLY B 1 30 ? 4.008 24.641 5.887 1 98.81 30 GLY B N 1
ATOM 1788 C CA . GLY B 1 30 ? 5.113 24 6.582 1 98.81 30 GLY B CA 1
ATOM 1789 C C . GLY B 1 30 ? 6.348 23.844 5.715 1 98.81 30 GLY B C 1
ATOM 1790 O O . GLY B 1 30 ? 6.258 23.859 4.484 1 98.81 30 GLY B O 1
ATOM 1791 N N . VAL B 1 31 ? 7.492 23.656 6.371 1 98.69 31 VAL B N 1
ATOM 1792 C CA . VAL B 1 31 ? 8.758 23.516 5.664 1 98.69 31 VAL B CA 1
ATOM 1793 C C . VAL B 1 31 ? 9.539 22.344 6.23 1 98.69 31 VAL B C 1
ATOM 1795 O O . VAL B 1 31 ? 9.625 22.172 7.449 1 98.69 31 VAL B O 1
ATOM 1798 N N . ALA B 1 32 ? 9.984 21.531 5.359 1 98.31 32 ALA B N 1
ATOM 1799 C CA . ALA B 1 32 ? 10.969 20.531 5.734 1 98.31 32 ALA B CA 1
ATOM 1800 C C . ALA B 1 32 ? 12.383 20.969 5.367 1 98.31 32 ALA B C 1
ATOM 1802 O O . ALA B 1 32 ? 12.602 21.547 4.301 1 98.31 32 ALA B O 1
ATOM 1803 N N . GLY B 1 33 ? 13.305 20.719 6.285 1 96.62 33 GLY B N 1
ATOM 1804 C CA . GLY B 1 33 ? 14.719 20.906 5.973 1 96.62 33 GLY B CA 1
ATOM 1805 C C . GLY B 1 33 ? 15.336 19.719 5.258 1 96.62 33 GLY B C 1
ATOM 1806 O O . GLY B 1 33 ? 14.633 18.781 4.887 1 96.62 33 GLY B O 1
ATOM 1807 N N . SER B 1 34 ? 16.688 19.797 5.051 1 94.94 34 SER B N 1
ATOM 1808 C CA . SER B 1 34 ? 17.422 18.75 4.34 1 94.94 34 SER B CA 1
ATOM 1809 C C . SER B 1 34 ? 17.438 17.453 5.125 1 94.94 34 SER B C 1
ATOM 1811 O O . SER B 1 34 ? 17.609 17.453 6.344 1 94.94 34 SER B O 1
ATOM 1813 N N . ARG B 1 35 ? 17.234 16.359 4.457 1 94.12 35 ARG B N 1
ATOM 1814 C CA . ARG B 1 35 ? 17.359 14.992 4.969 1 94.12 35 ARG B CA 1
ATOM 1815 C C . ARG B 1 35 ? 16.359 14.734 6.082 1 94.12 35 ARG B C 1
ATOM 1817 O O . ARG B 1 35 ? 16.672 14.047 7.059 1 94.12 35 ARG B O 1
ATOM 1824 N N . GLN B 1 36 ? 15.188 15.367 5.969 1 95.62 36 GLN B N 1
ATOM 1825 C CA . GLN B 1 36 ? 14.156 15.164 6.977 1 95.62 36 GLN B CA 1
ATOM 1826 C C . GLN B 1 36 ? 13.031 14.273 6.441 1 95.62 36 GLN B C 1
ATOM 1828 O O . GLN B 1 36 ? 12.352 14.641 5.48 1 95.62 36 GLN B O 1
ATOM 1833 N N . ASP B 1 37 ? 12.945 13.109 7.031 1 95.25 37 ASP B N 1
ATOM 1834 C CA . ASP B 1 37 ? 11.961 12.094 6.648 1 95.25 37 ASP B CA 1
ATOM 1835 C C . ASP B 1 37 ? 11.789 11.055 7.754 1 95.25 37 ASP B C 1
ATOM 1837 O O . ASP B 1 37 ? 12.703 10.82 8.539 1 95.25 37 ASP B O 1
ATOM 1841 N N . ARG B 1 38 ? 10.609 10.539 7.895 1 94.25 38 ARG B N 1
ATOM 1842 C CA . ARG B 1 38 ? 10.383 9.398 8.781 1 94.25 38 ARG B CA 1
ATOM 1843 C C . ARG B 1 38 ? 10.219 8.109 7.984 1 94.25 38 ARG B C 1
ATOM 1845 O O . ARG B 1 38 ? 9.242 7.957 7.242 1 94.25 38 ARG B O 1
ATOM 1852 N N . PHE B 1 39 ? 11.164 7.25 8.07 1 94.38 39 PHE B N 1
ATOM 1853 C CA . PHE B 1 39 ? 11.156 5.988 7.34 1 94.38 39 PHE B CA 1
ATOM 1854 C C . PHE B 1 39 ? 12.062 4.965 8.008 1 94.38 39 PHE B C 1
ATOM 1856 O O . PHE B 1 39 ? 13.203 5.273 8.359 1 94.38 39 PHE B O 1
ATOM 1863 N N . VAL B 1 40 ? 11.523 3.797 8.289 1 93 40 VAL B N 1
ATOM 1864 C CA . VAL B 1 40 ? 12.289 2.658 8.781 1 93 40 VAL B CA 1
ATOM 1865 C C . VAL B 1 40 ? 12.43 1.608 7.68 1 93 40 VAL B C 1
ATOM 1867 O O . VAL B 1 40 ? 11.484 0.869 7.402 1 93 40 VAL B O 1
ATOM 1870 N N . PRO B 1 41 ? 13.555 1.471 7.035 1 91.69 41 PRO B N 1
ATOM 1871 C CA . PRO B 1 41 ? 13.688 0.613 5.855 1 91.69 41 PRO B CA 1
ATOM 1872 C C . PRO B 1 41 ? 13.398 -0.856 6.156 1 91.69 41 PRO B C 1
ATOM 1874 O O . PRO B 1 41 ? 13.898 -1.394 7.152 1 91.69 41 PRO B O 1
ATOM 1877 N N . PRO B 1 42 ? 12.672 -1.568 5.285 1 92.19 42 PRO B N 1
ATOM 1878 C CA . PRO B 1 42 ? 12.422 -3.004 5.43 1 92.19 42 PRO B CA 1
ATOM 1879 C C . PRO B 1 42 ? 13.672 -3.848 5.238 1 92.19 42 PRO B C 1
ATOM 1881 O O . PRO B 1 42 ? 13.758 -4.965 5.758 1 92.19 42 PRO B O 1
ATOM 1884 N N . THR B 1 43 ? 14.617 -3.473 4.359 1 85.75 43 THR B N 1
ATOM 1885 C CA . THR B 1 43 ? 15.82 -4.242 4.043 1 85.75 43 THR B CA 1
ATOM 1886 C C . THR B 1 43 ? 16.875 -4.059 5.121 1 85.75 43 THR B C 1
ATOM 1888 O O . THR B 1 43 ? 17.953 -4.66 5.051 1 85.75 43 THR B O 1
ATOM 1891 N N . GLY B 1 44 ? 16.922 -3.27 5.859 1 72.25 44 GLY B N 1
ATOM 1892 C CA . GLY B 1 44 ? 18 -2.926 6.781 1 72.25 44 GLY B CA 1
ATOM 1893 C C . GLY B 1 44 ? 17.703 -3.314 8.219 1 72.25 44 GLY B C 1
ATOM 1894 O O . GLY B 1 44 ? 16.531 -3.551 8.57 1 72.25 44 GLY B O 1
ATOM 1895 N N . GLU B 1 45 ? 18.75 -4.367 8.828 1 56.59 45 GLU B N 1
ATOM 1896 C CA . GLU B 1 45 ? 18.672 -4.289 10.281 1 56.59 45 GLU B CA 1
ATOM 1897 C C . GLU B 1 45 ? 18.844 -2.852 10.766 1 56.59 45 GLU B C 1
ATOM 1899 O O . GLU B 1 45 ? 18.438 -2.514 11.883 1 56.59 45 GLU B O 1
ATOM 1904 N N . SER B 1 46 ? 20.188 -2.707 10.469 1 45.84 46 SER B N 1
ATOM 1905 C CA . SER B 1 46 ? 20.719 -1.583 11.242 1 45.84 46 SER B CA 1
ATOM 1906 C C . SER B 1 46 ? 19.797 -0.368 11.133 1 45.84 46 SER B C 1
ATOM 1908 O O . SER B 1 46 ? 19.359 -0.006 10.039 1 45.84 46 SER B O 1
ATOM 1910 N N . LEU B 1 47 ? 19.266 -0.177 12.055 1 42.69 47 LEU B N 1
ATOM 1911 C CA . LEU B 1 47 ? 18.562 1.021 12.508 1 42.69 47 LEU B CA 1
ATOM 1912 C C . LEU B 1 47 ? 19.266 2.279 12.016 1 42.69 47 LEU B C 1
ATOM 1914 O O . LEU B 1 47 ? 19.969 2.949 12.781 1 42.69 47 LEU B O 1
ATOM 1918 N N . GLU B 1 48 ? 20.312 2.197 11.086 1 44.81 48 GLU B N 1
ATOM 1919 C CA . GLU B 1 48 ? 20.594 3.623 11.195 1 44.81 48 GLU B CA 1
ATOM 1920 C C . GLU B 1 48 ? 19.312 4.445 11.273 1 44.81 48 GLU B C 1
ATOM 1922 O O . GLU B 1 48 ? 18.25 3.973 10.883 1 44.81 48 GLU B O 1
ATOM 1927 N N . SER B 1 49 ? 19.344 5.863 11.188 1 47.44 49 SER B N 1
ATOM 1928 C CA . SER B 1 49 ? 18.734 6.957 11.938 1 47.44 49 SER B CA 1
ATOM 1929 C C . SER B 1 49 ? 17.266 7.137 11.57 1 47.44 49 SER B C 1
ATOM 1931 O O . SER B 1 49 ? 16.922 7.117 10.391 1 47.44 49 SER B O 1
ATOM 1933 N N . VAL B 1 50 ? 16.375 6.664 12.547 1 54.53 50 VAL B N 1
ATOM 1934 C CA . VAL B 1 50 ? 15.039 7.23 12.586 1 54.53 50 VAL B CA 1
ATOM 1935 C C . VAL B 1 50 ? 15.094 8.711 12.227 1 54.53 50 VAL B C 1
ATOM 1937 O O . VAL B 1 50 ? 15.695 9.516 12.938 1 54.53 50 VAL B O 1
ATOM 1940 N N . SER B 1 51 ? 15.344 9.125 10.93 1 78.06 51 SER B N 1
ATOM 1941 C CA . SER B 1 51 ? 15.133 10.516 10.547 1 78.06 51 SER B CA 1
ATOM 1942 C C . SER B 1 51 ? 13.766 11.008 11.008 1 78.06 51 SER B C 1
ATOM 1944 O O . SER B 1 51 ? 12.93 10.219 11.461 1 78.06 51 SER B O 1
ATOM 1946 N N . ASP B 1 52 ? 13.766 12.102 11.242 1 93.94 52 ASP B N 1
ATOM 1947 C CA . ASP B 1 52 ? 12.555 12.781 11.688 1 93.94 52 ASP B CA 1
ATOM 1948 C C . ASP B 1 52 ? 12.156 13.883 10.703 1 93.94 52 ASP B C 1
ATOM 1950 O O . ASP B 1 52 ? 12.953 14.281 9.859 1 93.94 52 ASP B O 1
ATOM 1954 N N . ALA B 1 53 ? 10.961 14.203 10.719 1 97.12 53 ALA B N 1
ATOM 1955 C CA . ALA B 1 53 ? 10.398 15.25 9.867 1 97.12 53 ALA B CA 1
ATOM 1956 C C . ALA B 1 53 ? 9.43 16.125 10.641 1 97.12 53 ALA B C 1
ATOM 1958 O O . ALA B 1 53 ? 8.844 15.695 11.641 1 97.12 53 ALA B O 1
ATOM 1959 N N . PRO B 1 54 ? 9.312 17.438 10.219 1 98.38 54 PRO B N 1
ATOM 1960 C CA . PRO B 1 54 ? 8.359 18.312 10.914 1 98.38 54 PRO B CA 1
ATOM 1961 C C . PRO B 1 54 ? 6.922 17.812 10.82 1 98.38 54 PRO B C 1
ATOM 1963 O O . PRO B 1 54 ? 6.461 17.453 9.727 1 98.38 54 PRO B O 1
ATOM 1966 N N . ARG B 1 55 ? 6.238 17.812 11.945 1 98.62 55 ARG B N 1
ATOM 1967 C CA . ARG B 1 55 ? 4.844 17.406 12.031 1 98.62 55 ARG B CA 1
ATOM 1968 C C . ARG B 1 55 ? 4.023 18.422 12.82 1 98.62 55 ARG B C 1
ATOM 1970 O O . ARG B 1 55 ? 4.559 19.125 13.68 1 98.62 55 ARG B O 1
ATOM 1977 N N . LEU B 1 56 ? 2.9 18.562 12.469 1 98.88 56 LEU B N 1
ATOM 1978 C CA . LEU B 1 56 ? 1.892 19.312 13.195 1 98.88 56 LEU B CA 1
ATOM 1979 C C . LEU B 1 56 ? 0.655 18.469 13.461 1 98.88 56 LEU B C 1
ATOM 1981 O O . LEU B 1 56 ? -0.113 18.172 12.547 1 98.88 56 LEU B O 1
ATOM 1985 N N . LEU B 1 57 ? 0.465 18.047 14.812 1 98.75 57 LEU B N 1
ATOM 1986 C CA . LEU B 1 57 ? -0.474 16.969 15.07 1 98.75 57 LEU B CA 1
ATOM 1987 C C . LEU B 1 57 ? -1.468 17.359 16.156 1 98.75 57 LEU B C 1
ATOM 1989 O O . LEU B 1 57 ? -1.145 18.156 17.047 1 98.75 57 LEU B O 1
ATOM 1993 N N . GLY B 1 58 ? -2.625 16.812 16.047 1 98.44 58 GLY B N 1
ATOM 1994 C CA . GLY B 1 58 ? -3.662 16.922 17.062 1 98.44 58 GLY B CA 1
ATOM 1995 C C . GLY B 1 58 ? -4.336 15.594 17.359 1 98.44 58 GLY B C 1
ATOM 1996 O O . GLY B 1 58 ? -4.008 14.578 16.75 1 98.44 58 GLY B O 1
ATOM 1997 N N . ALA B 1 59 ? -5.254 15.609 18.281 1 96.94 59 ALA B N 1
ATOM 1998 C CA . ALA B 1 59 ? -5.883 14.391 18.797 1 96.94 59 ALA B CA 1
ATOM 1999 C C . ALA B 1 59 ? -7.383 14.391 18.516 1 96.94 5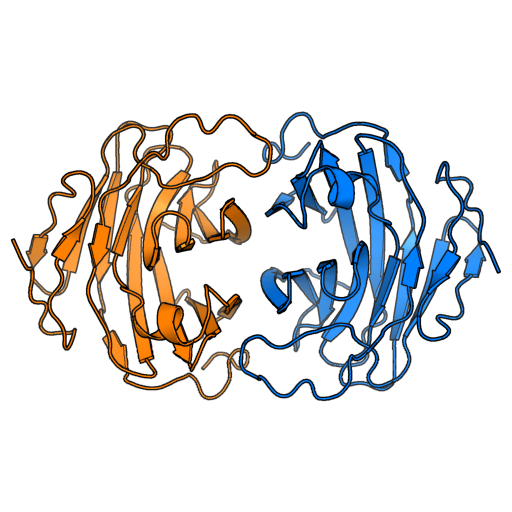9 ALA B C 1
ATOM 2001 O O . ALA B 1 59 ? -8.164 14.953 19.297 1 96.94 59 ALA B O 1
ATOM 2002 N N . PRO B 1 60 ? -7.746 13.742 17.469 1 96.19 60 PRO B N 1
ATOM 2003 C CA . PRO B 1 60 ? -9.188 13.648 17.234 1 96.19 60 PRO B CA 1
ATOM 2004 C C . PRO B 1 60 ? -9.859 12.617 18.141 1 96.19 60 PRO B C 1
ATOM 2006 O O . PRO B 1 60 ? -9.219 11.648 18.562 1 96.19 60 PRO B O 1
ATOM 2009 N N . ASP B 1 61 ? -11.141 12.852 18.344 1 92.56 61 ASP B N 1
ATOM 2010 C CA . ASP B 1 61 ? -11.938 11.891 19.094 1 92.56 61 ASP B CA 1
ATOM 2011 C C . ASP B 1 61 ? -12.852 11.094 18.172 1 92.56 61 ASP B C 1
ATOM 2013 O O . ASP B 1 61 ? -13.43 11.648 17.234 1 92.56 61 ASP B O 1
ATOM 2017 N N . GLY B 1 62 ? -12.945 9.75 18.484 1 93.62 62 GLY B N 1
ATOM 2018 C CA . GLY B 1 62 ? -13.914 8.922 17.781 1 93.62 62 GLY B CA 1
ATOM 2019 C C . GLY B 1 62 ? -13.602 8.742 16.312 1 93.62 62 GLY B C 1
ATOM 2020 O O . GLY B 1 62 ? -12.438 8.852 15.898 1 93.62 62 GLY B O 1
ATOM 2021 N N . ASP B 1 63 ? -14.656 8.32 15.516 1 96.38 63 ASP B N 1
ATOM 2022 C CA . ASP B 1 63 ? -14.555 8.195 14.062 1 96.38 63 ASP B CA 1
ATOM 2023 C C . ASP B 1 63 ? -14.43 9.57 13.406 1 96.38 63 ASP B C 1
ATOM 2025 O O . ASP B 1 63 ? -15.07 10.531 13.836 1 96.38 63 ASP B O 1
ATOM 2029 N N . PHE B 1 64 ? -13.656 9.641 12.328 1 97.94 64 PHE B N 1
ATOM 2030 C CA . PHE B 1 64 ? -13.523 10.945 11.68 1 97.94 64 PHE B CA 1
ATOM 2031 C C . PHE B 1 64 ? -13.031 10.789 10.25 1 97.94 64 PHE B C 1
ATOM 2033 O O . PHE B 1 64 ? -12.625 9.695 9.844 1 97.94 64 PHE B O 1
ATOM 2040 N N . GLN B 1 65 ? -13.078 11.883 9.523 1 98.69 65 GLN B N 1
ATOM 2041 C CA . GLN B 1 65 ? -12.375 12.18 8.281 1 98.69 65 GLN B CA 1
ATOM 2042 C C . GLN B 1 65 ? -11.602 13.492 8.391 1 98.69 65 GLN B C 1
ATOM 2044 O O . GLN B 1 65 ? -12.148 14.508 8.812 1 98.69 65 GLN B O 1
ATOM 2049 N N . LEU B 1 66 ? -10.367 13.445 8.164 1 98.88 66 LEU B N 1
ATOM 2050 C CA . LEU B 1 66 ? -9.562 14.648 7.961 1 98.88 66 LEU B CA 1
ATOM 2051 C C . LEU B 1 66 ? -9.242 14.852 6.48 1 98.88 66 LEU B C 1
ATOM 2053 O O . LEU B 1 66 ? -8.641 13.977 5.848 1 98.88 66 LEU B O 1
ATOM 2057 N N . ILE B 1 67 ? -9.648 15.984 5.93 1 98.88 67 ILE B N 1
ATOM 2058 C CA . ILE B 1 67 ? -9.539 16.266 4.5 1 98.88 67 ILE B CA 1
ATOM 2059 C C . ILE B 1 67 ? -8.703 17.531 4.285 1 98.88 67 ILE B C 1
ATOM 2061 O O . ILE B 1 67 ? -8.844 18.5 5.027 1 98.88 67 ILE B O 1
ATOM 2065 N N . ALA B 1 68 ? -7.883 17.5 3.301 1 98.94 68 ALA B N 1
ATOM 2066 C CA . ALA B 1 68 ? -7.125 18.688 2.896 1 98.94 68 ALA B CA 1
ATOM 2067 C C . ALA B 1 68 ? -6.617 18.547 1.463 1 98.94 68 ALA B C 1
ATOM 2069 O O . ALA B 1 68 ? -6.418 17.438 0.973 1 98.94 68 ALA B O 1
ATOM 2070 N N . ARG B 1 69 ? -6.449 19.641 0.796 1 98.94 69 ARG B N 1
ATOM 2071 C CA . ARG B 1 69 ? -5.656 19.672 -0.429 1 98.94 69 ARG B CA 1
ATOM 2072 C C . ARG B 1 69 ? -4.199 20.016 -0.13 1 98.94 69 ARG B C 1
ATOM 2074 O O . ARG B 1 69 ? -3.908 21.047 0.486 1 98.94 69 ARG B O 1
ATOM 2081 N N . VAL B 1 70 ? -3.328 19.203 -0.526 1 98.94 70 VAL B N 1
ATOM 2082 C CA . VAL B 1 70 ? -1.902 19.406 -0.289 1 98.94 70 VAL B CA 1
ATOM 2083 C C . VAL B 1 70 ? -1.23 19.906 -1.566 1 98.94 70 VAL B C 1
ATOM 2085 O O . VAL B 1 70 ? -1.558 19.453 -2.664 1 98.94 70 VAL B O 1
ATOM 2088 N N . SER B 1 71 ? -0.362 20.828 -1.453 1 98.94 71 SER B N 1
ATOM 2089 C CA . SER B 1 71 ? 0.524 21.281 -2.518 1 98.94 71 SER B CA 1
ATOM 2090 C C . SER B 1 71 ? 1.984 21.219 -2.084 1 98.94 71 SER B C 1
ATOM 2092 O O . SER B 1 71 ? 2.316 21.594 -0.955 1 98.94 71 SER B O 1
ATOM 2094 N N . VAL B 1 72 ? 2.771 20.766 -2.957 1 98.88 72 VAL B N 1
ATOM 2095 C CA . VAL B 1 72 ? 4.172 20.562 -2.604 1 98.88 72 VAL B CA 1
ATOM 2096 C C . VAL B 1 72 ? 5.066 21.375 -3.535 1 98.88 72 VAL B C 1
ATOM 2098 O O . VAL B 1 72 ? 4.914 21.312 -4.758 1 98.88 72 VAL B O 1
ATOM 2101 N N . GLY B 1 73 ? 5.969 22.156 -2.959 1 98.62 73 GLY B N 1
ATOM 2102 C CA . GLY B 1 73 ? 7.047 22.766 -3.723 1 98.62 73 GLY B CA 1
ATOM 2103 C C . GLY B 1 73 ? 8.203 21.828 -3.973 1 98.62 73 GLY B C 1
ATOM 2104 O O . GLY B 1 73 ? 9.258 21.938 -3.338 1 98.62 73 GLY B O 1
ATOM 2105 N N . PHE B 1 74 ? 8.039 20.969 -4.938 1 97.81 74 PHE B N 1
ATOM 2106 C CA . PHE B 1 74 ? 9.039 19.953 -5.211 1 97.81 74 PHE B CA 1
ATOM 2107 C C . PHE B 1 74 ? 10.375 20.578 -5.594 1 97.81 74 PHE B C 1
ATOM 2109 O O . PHE B 1 74 ? 10.422 21.453 -6.461 1 97.81 74 PHE B O 1
ATOM 2116 N N . ARG B 1 75 ? 11.438 20.078 -4.969 1 96.94 75 ARG B N 1
ATOM 2117 C CA . ARG B 1 75 ? 12.789 20.516 -5.297 1 96.94 75 ARG B CA 1
ATOM 2118 C C . ARG B 1 75 ? 13.719 19.312 -5.516 1 96.94 75 ARG B C 1
ATOM 2120 O O . ARG B 1 75 ? 14.758 19.438 -6.164 1 96.94 75 ARG B O 1
ATOM 2127 N N . GLY B 1 76 ? 13.398 18.219 -4.926 1 95.69 76 GLY B N 1
ATOM 2128 C CA . GLY B 1 76 ? 14.203 17.016 -5.016 1 95.69 76 GLY B CA 1
ATOM 2129 C C . GLY B 1 76 ? 13.375 15.742 -4.906 1 95.69 76 GLY B C 1
ATOM 2130 O O . GLY B 1 76 ? 12.195 15.789 -4.562 1 95.69 76 GLY B O 1
ATOM 2131 N N . ALA B 1 77 ? 14.07 14.648 -5.184 1 95.25 77 ALA B N 1
ATOM 2132 C CA . ALA B 1 77 ? 13.406 13.352 -5.102 1 95.25 77 ALA B CA 1
ATOM 2133 C C . ALA B 1 77 ? 12.867 13.102 -3.695 1 95.25 77 ALA B C 1
ATOM 2135 O O . ALA B 1 77 ? 13.531 13.406 -2.705 1 95.25 77 ALA B O 1
ATOM 2136 N N . PHE B 1 78 ? 11.578 12.648 -3.576 1 97 78 PHE B N 1
ATOM 2137 C CA . PHE B 1 78 ? 10.898 12.148 -2.389 1 97 78 PHE B CA 1
ATOM 2138 C C . PHE B 1 78 ? 10.461 13.305 -1.492 1 97 78 PHE B C 1
ATOM 2140 O O . PHE B 1 78 ? 9.992 13.078 -0.372 1 97 78 PHE B O 1
ATOM 2147 N N . ASP B 1 79 ? 10.68 14.594 -1.997 1 98 79 ASP B N 1
ATOM 2148 C CA . ASP B 1 79 ? 9.938 15.672 -1.348 1 98 79 ASP B CA 1
ATOM 2149 C C . ASP B 1 79 ? 8.445 15.352 -1.293 1 98 79 ASP B C 1
ATOM 2151 O O . ASP B 1 79 ? 7.879 14.844 -2.262 1 98 79 ASP B O 1
ATOM 2155 N N . ALA B 1 80 ? 7.809 15.688 -0.146 1 98.69 80 ALA B N 1
ATOM 2156 C CA . ALA B 1 80 ? 6.398 15.32 -0.08 1 98.69 80 ALA B CA 1
ATOM 2157 C C . ALA B 1 80 ? 5.652 16.188 0.937 1 98.69 80 ALA B C 1
ATOM 2159 O O . ALA B 1 80 ? 6.238 16.641 1.924 1 98.69 80 ALA B O 1
ATOM 2160 N N . GLY B 1 81 ? 4.422 16.469 0.666 1 98.94 81 GLY B N 1
ATOM 2161 C CA . GLY B 1 81 ? 3.414 16.859 1.637 1 98.94 81 GLY B CA 1
ATOM 2162 C C . GLY B 1 81 ? 2.533 15.703 2.082 1 98.94 81 GLY B C 1
ATOM 2163 O O . GLY B 1 81 ? 2.152 14.859 1.271 1 98.94 81 GLY B O 1
ATOM 2164 N N . VAL B 1 82 ? 2.207 15.695 3.396 1 98.94 82 VAL B N 1
ATOM 2165 C CA . VAL B 1 82 ? 1.706 14.438 3.953 1 98.94 82 VAL B CA 1
ATOM 2166 C C . VAL B 1 82 ? 0.554 14.727 4.914 1 98.94 82 VAL B C 1
ATOM 2168 O O . VAL B 1 82 ? 0.647 15.625 5.758 1 98.94 82 VAL B O 1
ATOM 2171 N N . LEU B 1 83 ? -0.582 14.008 4.719 1 98.94 83 LEU B N 1
ATOM 2172 C CA . LEU B 1 83 ? -1.409 13.766 5.898 1 98.94 83 LEU B CA 1
ATOM 2173 C C . LEU B 1 83 ? -0.884 12.586 6.699 1 98.94 83 LEU B C 1
ATOM 2175 O O . LEU B 1 83 ? -0.557 11.539 6.133 1 98.94 83 LEU B O 1
ATOM 2179 N N . TYR B 1 84 ? -0.808 12.758 7.965 1 98.81 84 TYR B N 1
ATOM 2180 C CA . TYR B 1 84 ? 0.002 11.906 8.828 1 98.81 84 TYR B CA 1
ATOM 2181 C C . TYR B 1 84 ? -0.82 11.375 9.992 1 98.81 84 TYR B C 1
ATOM 2183 O O . TYR B 1 84 ? -1.66 12.094 10.547 1 98.81 84 TYR B O 1
ATOM 2191 N N . VAL B 1 85 ? -0.595 10.094 10.328 1 98.69 85 VAL B N 1
ATOM 2192 C CA . VAL B 1 85 ? -1.175 9.445 11.5 1 98.69 85 VAL B CA 1
ATOM 2193 C C . VAL B 1 85 ? -0.061 8.922 12.414 1 98.69 85 VAL B C 1
ATOM 2195 O O . VAL B 1 85 ? 0.881 8.281 11.945 1 98.69 85 VAL B O 1
ATOM 2198 N N . HIS B 1 86 ? -0.208 9.148 13.727 1 97.62 86 HIS B N 1
ATOM 2199 C CA . HIS B 1 86 ? 0.8 8.719 14.695 1 97.62 86 HIS B CA 1
ATOM 2200 C C . HIS B 1 86 ? 0.169 7.945 15.844 1 97.62 86 HIS B C 1
ATOM 2202 O O . HIS B 1 86 ? -0.682 8.469 16.562 1 97.62 86 HIS B O 1
ATOM 2208 N N . VAL B 1 87 ? 0.708 6.754 16 1 96.12 87 VAL B N 1
ATOM 2209 C CA . VAL B 1 87 ? 0.231 5.93 17.094 1 96.12 87 VAL B CA 1
ATOM 2210 C C . VAL B 1 87 ? 1.366 5.688 18.094 1 96.12 87 VAL B C 1
ATOM 2212 O O . VAL B 1 87 ? 1.122 5.453 19.281 1 96.12 87 VAL B O 1
ATOM 2215 N N . GLY B 1 88 ? 2.578 5.723 17.625 1 92.06 88 GLY B N 1
ATOM 2216 C CA . GLY B 1 88 ? 3.734 5.461 18.469 1 92.06 88 GLY B CA 1
ATOM 2217 C C . GLY B 1 88 ? 5.055 5.68 17.75 1 92.06 88 GLY B C 1
ATOM 2218 O O . GLY B 1 88 ? 5.078 6.102 16.594 1 92.06 88 GLY B O 1
ATOM 2219 N N . GLU B 1 89 ? 6.105 5.426 18.422 1 88.94 89 GLU B N 1
ATOM 2220 C CA . GLU B 1 89 ? 7.441 5.723 17.922 1 88.94 89 GLU B CA 1
ATOM 2221 C C . GLU B 1 89 ? 7.742 4.941 16.641 1 88.94 89 GLU B C 1
ATOM 2223 O O . GLU B 1 89 ? 8.391 5.453 15.727 1 88.94 89 GLU B O 1
ATOM 2228 N N . ARG B 1 90 ? 7.305 3.773 16.594 1 91.06 90 ARG B N 1
ATOM 2229 C CA . ARG B 1 90 ? 7.504 2.971 15.383 1 91.06 90 ARG B CA 1
ATOM 2230 C C . ARG B 1 90 ? 6.168 2.527 14.797 1 91.06 90 ARG B C 1
ATOM 2232 O O . ARG B 1 90 ? 6.043 1.402 14.305 1 91.06 90 ARG B O 1
ATOM 2239 N N . ALA B 1 91 ? 5.207 3.338 14.984 1 95.19 91 ALA B N 1
ATOM 2240 C CA . ALA B 1 91 ? 3.875 3.08 14.445 1 95.19 91 ALA B CA 1
ATOM 2241 C C . ALA B 1 91 ? 3.242 4.359 13.906 1 95.19 91 ALA B C 1
ATOM 2243 O O . ALA B 1 91 ? 2.727 5.176 14.68 1 95.19 91 ALA B O 1
ATOM 2244 N N . TRP B 1 92 ? 3.307 4.547 12.656 1 97.19 92 TRP B N 1
ATOM 2245 C CA . TRP B 1 92 ? 2.736 5.723 12.008 1 97.19 92 TRP B CA 1
ATOM 2246 C C . TRP B 1 92 ? 2.352 5.414 10.562 1 97.19 92 TRP B C 1
ATOM 2248 O O . TRP B 1 92 ? 2.713 4.363 10.023 1 97.19 92 TRP B O 1
ATOM 2258 N N . ALA B 1 93 ? 1.583 6.25 10 1 98.75 93 ALA B N 1
ATOM 2259 C CA . ALA B 1 93 ? 1.212 6.117 8.586 1 98.75 93 ALA B CA 1
ATOM 2260 C C . ALA B 1 93 ? 1.235 7.473 7.887 1 98.75 93 ALA B C 1
ATOM 2262 O O . ALA B 1 93 ? 0.93 8.5 8.492 1 98.75 93 ALA B O 1
ATOM 2263 N N . LYS B 1 94 ? 1.606 7.477 6.633 1 98.81 94 LYS B N 1
ATOM 2264 C CA . LYS B 1 94 ? 1.707 8.664 5.785 1 98.81 94 LYS B CA 1
ATOM 2265 C C . LYS B 1 94 ? 0.896 8.492 4.504 1 98.81 94 LYS B C 1
ATOM 2267 O O . LYS B 1 94 ? 1.006 7.473 3.824 1 98.81 94 LYS B O 1
ATOM 2272 N N . LEU B 1 95 ? 0.061 9.359 4.215 1 98.94 95 LEU B N 1
ATOM 2273 C CA . LEU B 1 95 ? -0.528 9.57 2.898 1 98.94 95 LEU B CA 1
ATOM 2274 C C . LEU B 1 95 ? 0.151 10.734 2.18 1 98.94 95 LEU B C 1
ATOM 2276 O O . LEU B 1 95 ? -0.033 11.898 2.555 1 98.94 95 LEU B O 1
ATOM 2280 N N . CYS B 1 96 ? 0.884 10.484 1.07 1 98.94 96 CYS B N 1
ATOM 2281 C CA . CYS B 1 96 ? 1.854 11.445 0.555 1 98.94 96 CYS B CA 1
ATOM 2282 C C . CYS B 1 96 ? 1.518 11.844 -0.876 1 98.94 96 CYS B C 1
ATOM 2284 O O . CYS B 1 96 ? 1.114 11.008 -1.683 1 98.94 96 CYS B O 1
ATOM 2286 N N . LEU B 1 97 ? 1.631 13.094 -1.146 1 98.94 97 LEU B N 1
ATOM 2287 C CA . LEU B 1 97 ? 2.025 13.516 -2.484 1 98.94 97 LEU B CA 1
ATOM 2288 C C . LEU B 1 97 ? 3.537 13.695 -2.578 1 98.94 97 LEU B C 1
ATOM 2290 O O . LEU B 1 97 ? 4.094 14.625 -1.997 1 98.94 97 LEU B O 1
ATOM 2294 N N . GLU B 1 98 ? 4.168 12.828 -3.291 1 98.81 98 GLU B N 1
ATOM 2295 C CA . GLU B 1 98 ? 5.621 12.703 -3.256 1 98.81 98 GLU B CA 1
ATOM 2296 C C . GLU B 1 98 ? 6.215 12.758 -4.66 1 98.81 98 GLU B C 1
ATOM 2298 O O . GLU B 1 98 ? 5.664 12.18 -5.598 1 98.81 98 GLU B O 1
ATOM 2303 N N . TYR B 1 99 ? 7.34 13.445 -4.828 1 97.75 99 TYR B N 1
ATOM 2304 C CA . TYR B 1 99 ? 8.117 13.336 -6.055 1 97.75 99 TYR B CA 1
ATOM 2305 C C . TYR B 1 99 ? 8.883 12.016 -6.094 1 97.75 99 TYR B C 1
ATOM 2307 O O . TYR B 1 99 ? 10.039 11.945 -5.68 1 97.75 99 TYR B O 1
ATOM 2315 N N . SER B 1 100 ? 8.344 10.922 -6.648 1 93.25 100 SER B N 1
ATOM 2316 C CA . SER B 1 100 ? 8.828 9.555 -6.488 1 93.25 100 SER B CA 1
ATOM 2317 C C . SER B 1 100 ? 9.344 8.992 -7.809 1 93.25 100 SER B C 1
ATOM 2319 O O . SER B 1 100 ? 8.602 8.328 -8.531 1 93.25 100 SER B O 1
ATOM 2321 N N . PRO B 1 101 ? 10.602 8.828 -8.227 1 88.38 101 PRO B N 1
ATOM 2322 C CA . PRO B 1 101 ? 11.5 9.922 -7.848 1 88.38 101 PRO B CA 1
ATOM 2323 C C . PRO B 1 101 ? 11.461 11.086 -8.828 1 88.38 101 PRO B C 1
ATOM 2325 O O . PRO B 1 101 ? 12.039 12.141 -8.562 1 88.38 101 PRO B O 1
ATOM 2328 N N . ASP B 1 102 ? 10.68 10.93 -9.922 1 91.5 102 ASP B N 1
ATOM 2329 C CA . ASP B 1 102 ? 10.781 11.922 -10.984 1 91.5 102 ASP B CA 1
ATOM 2330 C C . ASP B 1 102 ? 9.398 12.422 -11.406 1 91.5 102 ASP B C 1
ATOM 2332 O O . ASP B 1 102 ? 9.281 13.266 -12.297 1 91.5 102 ASP B O 1
ATOM 2336 N N . VAL B 1 103 ? 8.438 11.883 -10.734 1 96.31 103 VAL B N 1
ATOM 2337 C CA . VAL B 1 103 ? 7.074 12.297 -11.047 1 96.31 103 VAL B CA 1
ATOM 2338 C C . VAL B 1 103 ? 6.254 12.375 -9.766 1 96.31 103 VAL B C 1
ATOM 2340 O O . VAL B 1 103 ? 6.379 11.523 -8.883 1 96.31 103 VAL B O 1
ATOM 2343 N N . PRO B 1 104 ? 5.449 13.43 -9.648 1 98.5 104 PRO B N 1
ATOM 2344 C CA . PRO B 1 104 ? 4.57 13.453 -8.477 1 98.5 104 PRO B CA 1
ATOM 2345 C C . PRO B 1 104 ? 3.67 12.219 -8.391 1 98.5 104 PRO B C 1
ATOM 2347 O O . PRO B 1 104 ? 3 11.867 -9.367 1 98.5 104 PRO B O 1
ATOM 2350 N N . THR B 1 105 ? 3.666 11.57 -7.27 1 98.69 105 THR B N 1
ATOM 2351 C CA . THR B 1 105 ? 2.986 10.297 -7.07 1 98.69 105 THR B CA 1
ATOM 2352 C C . THR B 1 105 ? 2.283 10.266 -5.715 1 98.69 105 THR B C 1
ATOM 2354 O O . THR B 1 105 ? 2.84 10.703 -4.711 1 98.69 105 THR B O 1
ATOM 2357 N N . VAL B 1 106 ? 0.974 9.844 -5.734 1 98.88 106 VAL B N 1
ATOM 2358 C CA . VAL B 1 106 ? 0.334 9.469 -4.477 1 98.88 106 VAL B CA 1
ATOM 2359 C C . VAL B 1 106 ? 0.935 8.164 -3.961 1 98.88 106 VAL B C 1
ATOM 2361 O O . VAL B 1 106 ? 0.943 7.156 -4.668 1 98.88 106 VAL B O 1
ATOM 2364 N N . CYS B 1 107 ? 1.53 8.18 -2.793 1 98.69 107 CYS B N 1
ATOM 2365 C CA . CYS B 1 107 ? 2.068 6.977 -2.164 1 98.69 107 CYS B CA 1
ATOM 2366 C C . CYS B 1 107 ? 1.762 6.957 -0.672 1 98.69 107 CYS B C 1
ATOM 2368 O O . CYS B 1 107 ? 1.334 7.965 -0.109 1 98.69 107 CYS B O 1
ATOM 2370 N N . THR B 1 108 ? 1.848 5.793 -0.055 1 98.94 108 THR B N 1
ATOM 2371 C CA . THR B 1 108 ? 1.552 5.645 1.366 1 98.94 108 THR B CA 1
ATOM 2372 C C . THR B 1 108 ? 2.652 4.852 2.066 1 98.94 108 THR B C 1
ATOM 2374 O O . THR B 1 108 ? 3.256 3.955 1.47 1 98.94 108 THR B O 1
ATOM 2377 N N . VAL B 1 109 ? 2.916 5.227 3.248 1 98.44 109 VAL B N 1
ATOM 2378 C CA . VAL B 1 109 ? 3.84 4.5 4.113 1 98.44 109 VAL B CA 1
ATOM 2379 C C . VAL B 1 109 ? 3.145 4.141 5.426 1 98.44 109 VAL B C 1
ATOM 2381 O O . VAL B 1 109 ? 2.66 5.023 6.141 1 98.44 109 VAL B O 1
ATOM 2384 N N . VAL B 1 110 ? 3.012 2.867 5.734 1 98.5 110 VAL B N 1
ATOM 2385 C CA . VAL B 1 110 ? 2.52 2.402 7.023 1 98.5 110 VAL B CA 1
ATOM 2386 C C . VAL B 1 110 ? 3.645 1.704 7.785 1 98.5 110 VAL B C 1
ATOM 2388 O O . VAL B 1 110 ? 4.16 0.675 7.34 1 98.5 110 VAL B O 1
ATOM 2391 N N . THR B 1 111 ? 3.992 2.27 8.859 1 96.06 111 THR B N 1
ATOM 2392 C CA . THR B 1 111 ? 5.109 1.743 9.641 1 96.06 111 THR B CA 1
ATOM 2393 C C . THR B 1 111 ? 4.605 1.029 10.891 1 96.06 111 THR B C 1
ATOM 2395 O O . THR B 1 111 ? 3.916 1.628 11.719 1 96.06 111 THR B O 1
ATOM 2398 N N . ARG B 1 112 ? 4.848 -0.175 10.969 1 95.19 112 ARG B N 1
ATOM 2399 C CA . ARG B 1 112 ? 4.715 -1.043 12.133 1 95.19 112 ARG B CA 1
ATOM 2400 C C . ARG B 1 112 ? 6.039 -1.734 12.453 1 95.19 112 ARG B C 1
ATOM 2402 O O . ARG B 1 112 ? 6.266 -2.871 12.031 1 95.19 112 ARG B O 1
ATOM 2409 N N . GLY B 1 113 ? 6.863 -1.081 13.172 1 91.81 113 GLY B N 1
ATOM 2410 C CA . GLY B 1 113 ? 8.242 -1.524 13.297 1 91.81 113 GLY B CA 1
ATOM 2411 C C . GLY B 1 113 ? 9.102 -1.173 12.102 1 91.81 113 GLY B C 1
ATOM 2412 O O . GLY B 1 113 ? 10.055 -0.407 12.211 1 91.81 113 GLY B O 1
ATOM 2413 N N . HIS B 1 114 ? 8.789 -1.685 10.992 1 93.56 114 HIS B N 1
ATOM 2414 C CA . HIS B 1 114 ? 9.383 -1.346 9.703 1 93.56 114 HIS B CA 1
ATOM 2415 C C . HIS B 1 114 ? 8.352 -0.723 8.773 1 93.56 114 HIS B C 1
ATOM 2417 O O . HIS B 1 114 ? 7.152 -0.98 8.898 1 93.56 114 HIS B O 1
ATOM 2423 N N . SER B 1 115 ? 8.906 0.152 7.859 1 95.88 115 SER B N 1
ATOM 2424 C CA . SER B 1 115 ? 8 0.853 6.953 1 95.88 115 SER B CA 1
ATOM 2425 C C . SER B 1 115 ? 7.52 -0.064 5.836 1 95.88 115 SER B C 1
ATOM 2427 O O . SER B 1 115 ? 8.289 -0.88 5.32 1 95.88 115 SER B O 1
ATOM 2429 N N . ASP B 1 116 ? 6.305 -0.074 5.555 1 97.94 116 ASP B N 1
ATOM 2430 C CA . ASP B 1 116 ? 5.613 -0.638 4.398 1 97.94 116 ASP B CA 1
ATOM 2431 C C . ASP B 1 116 ? 5.215 0.455 3.41 1 97.94 116 ASP B C 1
ATOM 2433 O O . ASP B 1 116 ? 4.27 1.205 3.656 1 97.94 116 ASP B O 1
ATOM 2437 N N . ASP B 1 117 ? 5.98 0.56 2.314 1 98 117 ASP B N 1
ATOM 2438 C CA . ASP B 1 117 ? 5.922 1.659 1.358 1 98 117 ASP B CA 1
ATOM 2439 C C . ASP B 1 117 ? 5.215 1.231 0.073 1 98 117 ASP B C 1
ATOM 2441 O O . ASP B 1 117 ? 5.668 0.316 -0.616 1 98 117 ASP B O 1
ATOM 2445 N N . CYS B 1 118 ? 4.148 1.918 -0.319 1 98.81 118 CYS B N 1
ATOM 2446 C CA . CYS B 1 118 ? 3.365 1.529 -1.487 1 98.81 118 CYS B CA 1
ATOM 2447 C C . CYS B 1 118 ? 3.08 2.732 -2.379 1 98.81 118 CYS B C 1
ATOM 2449 O O . CYS B 1 118 ? 2.615 3.768 -1.899 1 98.81 118 CYS B O 1
ATOM 2451 N N . ASN B 1 119 ? 3.406 2.57 -3.68 1 98.69 119 ASN B N 1
ATOM 2452 C CA . ASN B 1 119 ? 3.023 3.588 -4.652 1 98.69 119 ASN B CA 1
ATOM 2453 C C . ASN B 1 119 ? 1.635 3.32 -5.227 1 98.69 119 ASN B C 1
ATOM 2455 O O . ASN B 1 119 ? 1.31 2.182 -5.57 1 98.69 119 ASN B O 1
ATOM 2459 N N . SER B 1 120 ? 0.881 4.336 -5.301 1 98.38 120 SER B N 1
ATOM 2460 C CA . SER B 1 120 ? -0.427 4.223 -5.938 1 98.38 120 SER B CA 1
ATOM 2461 C C . SER B 1 120 ? -0.4 4.773 -7.355 1 98.38 120 SER B C 1
ATOM 2463 O O . SER B 1 120 ? 0.215 4.184 -8.25 1 98.38 120 SER B O 1
ATOM 2465 N N . PHE B 1 121 ? -0.825 6.098 -7.555 1 97.06 121 PHE B N 1
ATOM 2466 C CA . PHE B 1 121 ? -0.891 6.578 -8.93 1 97.06 121 PHE B CA 1
ATOM 2467 C C . PHE B 1 121 ? -0.213 7.938 -9.055 1 97.06 121 PHE B C 1
ATOM 2469 O O . PHE B 1 121 ? -0.089 8.672 -8.078 1 97.06 121 PHE B O 1
ATOM 2476 N N . THR B 1 122 ? 0.186 8.281 -10.281 1 97.5 122 THR B N 1
ATOM 2477 C CA . THR B 1 122 ? 0.835 9.555 -10.562 1 97.5 122 THR B CA 1
ATOM 2478 C C . THR B 1 122 ? -0.195 10.672 -10.68 1 97.5 122 THR B C 1
ATOM 2480 O O . THR B 1 122 ? -1.376 10.414 -10.922 1 97.5 122 THR B O 1
ATOM 2483 N N . VAL B 1 123 ? 0.244 11.812 -10.367 1 97.56 123 VAL B N 1
ATOM 2484 C CA . VAL B 1 123 ? -0.589 13.008 -10.453 1 97.56 123 VAL B CA 1
ATOM 2485 C C . VAL B 1 123 ? 0.084 14.047 -11.352 1 97.56 123 VAL B C 1
ATOM 2487 O O . VAL B 1 123 ? 1.304 14.227 -11.305 1 97.56 123 VAL B O 1
ATOM 2490 N N . GLU B 1 124 ? -0.781 14.727 -12.18 1 96.94 124 GLU B N 1
ATOM 2491 C CA . GLU B 1 124 ? -0.277 15.891 -12.898 1 96.94 124 GLU B CA 1
ATOM 2492 C C . GLU B 1 124 ? -0.288 17.125 -12.008 1 96.94 124 GLU B C 1
ATOM 2494 O O . GLU B 1 124 ? -1.293 17.422 -11.359 1 96.94 124 GLU B O 1
ATOM 2499 N N . GLY B 1 125 ? 0.774 17.766 -11.961 1 97.62 125 GLY B N 1
ATOM 2500 C CA . GLY B 1 125 ? 0.861 18.969 -11.148 1 97.62 125 GLY B CA 1
ATOM 2501 C C . GLY B 1 125 ? 1.459 18.719 -9.773 1 97.62 125 GLY B C 1
ATOM 2502 O O . GLY B 1 125 ? 2.225 17.766 -9.594 1 97.62 125 GLY B O 1
ATOM 2503 N N . ASP B 1 126 ? 1.144 19.625 -8.836 1 98.56 126 ASP B N 1
ATOM 2504 C CA . ASP B 1 126 ? 1.833 19.594 -7.551 1 98.56 126 ASP B CA 1
ATOM 2505 C C . ASP B 1 126 ? 0.836 19.578 -6.395 1 98.56 126 ASP B C 1
ATOM 2507 O O . ASP B 1 126 ? 1.176 19.938 -5.266 1 98.56 126 ASP B O 1
ATOM 2511 N N . SER B 1 127 ? -0.409 19.234 -6.781 1 98.88 127 SER B N 1
ATOM 2512 C CA . SER B 1 127 ? -1.426 19.25 -5.734 1 98.88 127 SER B CA 1
ATOM 2513 C C . SER B 1 127 ? -2.402 18.094 -5.887 1 98.88 127 SER B C 1
ATOM 2515 O O . SER B 1 127 ? -2.654 17.625 -7 1 98.88 127 SER B O 1
ATOM 2517 N N . VAL B 1 128 ? -2.93 17.641 -4.766 1 98.94 128 VAL B N 1
ATOM 2518 C CA . VAL B 1 128 ? -3.936 16.578 -4.723 1 98.94 128 VAL B CA 1
ATOM 2519 C C . VAL B 1 128 ? -4.719 16.672 -3.414 1 98.94 128 VAL B C 1
ATOM 2521 O O . VAL B 1 128 ? -4.211 17.172 -2.41 1 98.94 128 VAL B O 1
ATOM 2524 N N . TRP B 1 129 ? -5.996 16.281 -3.445 1 98.94 129 TRP B N 1
ATOM 2525 C CA . TRP B 1 129 ? -6.805 16.219 -2.232 1 98.94 129 TRP B CA 1
ATOM 2526 C C . TRP B 1 129 ? -6.59 14.891 -1.51 1 98.94 129 TRP B C 1
ATOM 2528 O O . TRP B 1 129 ? -6.539 13.828 -2.141 1 98.94 129 TRP B O 1
ATOM 2538 N N . PHE B 1 130 ? -6.465 14.984 -0.209 1 98.94 130 PHE B N 1
ATOM 2539 C CA . PHE B 1 130 ? -6.293 13.797 0.615 1 98.94 130 PHE B CA 1
ATOM 2540 C C . PHE B 1 130 ? -7.398 13.695 1.658 1 98.94 130 PHE B C 1
ATOM 2542 O O . PHE B 1 130 ? -7.91 14.711 2.127 1 98.94 130 PHE B O 1
ATOM 2549 N N . ARG B 1 131 ? -7.758 12.469 2.002 1 98.94 131 ARG B N 1
ATOM 2550 C CA . ARG B 1 131 ? -8.672 12.156 3.098 1 98.94 131 ARG B CA 1
ATOM 2551 C C . ARG B 1 131 ? -8.148 10.992 3.93 1 98.94 131 ARG B C 1
ATOM 2553 O O . ARG B 1 131 ? -7.863 9.914 3.396 1 98.94 131 ARG B O 1
ATOM 2560 N N . VAL B 1 132 ? -7.945 11.219 5.188 1 98.88 132 VAL B N 1
ATOM 2561 C CA . VAL B 1 132 ? -7.633 10.188 6.172 1 98.88 132 VAL B CA 1
ATOM 2562 C C . VAL B 1 132 ? -8.852 9.938 7.055 1 98.88 132 VAL B C 1
ATOM 2564 O O . VAL B 1 132 ? -9.414 10.867 7.637 1 98.88 132 VAL B O 1
ATOM 2567 N N . SER B 1 133 ? -9.211 8.688 7.148 1 98.5 133 SER B N 1
ATOM 2568 C CA . SER B 1 133 ? -10.359 8.336 7.973 1 98.5 133 SER B CA 1
ATOM 2569 C C . SER B 1 133 ? -10 7.262 8.992 1 98.5 133 SER B C 1
ATOM 2571 O O . SER B 1 133 ? -9.102 6.449 8.758 1 98.5 133 SER B O 1
ATOM 2573 N N . ARG B 1 134 ? -10.75 7.293 10.086 1 97.5 134 ARG B N 1
ATOM 2574 C CA . ARG B 1 134 ? -10.586 6.285 11.125 1 97.5 134 ARG B CA 1
ATOM 2575 C C . ARG B 1 134 ? -11.938 5.727 11.562 1 97.5 134 ARG B C 1
ATOM 2577 O O . ARG B 1 134 ? -12.906 6.477 11.711 1 97.5 134 ARG B O 1
ATOM 2584 N N . THR B 1 135 ? -12.039 4.449 11.734 1 94.62 135 THR B N 1
ATOM 2585 C CA . THR B 1 135 ? -13.117 3.789 12.453 1 94.62 135 THR B CA 1
ATOM 2586 C C . THR B 1 135 ? -12.586 2.607 13.258 1 94.62 135 THR B C 1
ATOM 2588 O O . THR B 1 135 ? -11.922 1.723 12.711 1 94.62 135 THR B O 1
ATOM 2591 N N . GLY B 1 136 ? -12.898 2.643 14.594 1 90.31 136 GLY B N 1
ATOM 2592 C CA . GLY B 1 136 ? -12.32 1.603 15.422 1 90.31 136 GLY B CA 1
ATOM 2593 C C . GLY B 1 136 ? -10.805 1.536 15.32 1 90.31 136 GLY B C 1
ATOM 2594 O O . GLY B 1 136 ? -10.117 2.521 15.594 1 90.31 136 GLY B O 1
ATOM 2595 N N . ARG B 1 137 ? -10.297 0.406 14.789 1 91.38 137 ARG B N 1
ATOM 2596 C CA . ARG B 1 137 ? -8.852 0.239 14.695 1 91.38 137 ARG B CA 1
ATOM 2597 C C . ARG B 1 137 ? -8.367 0.463 13.266 1 91.38 137 ARG B C 1
ATOM 2599 O O . ARG B 1 137 ? -7.172 0.324 12.984 1 91.38 137 ARG B O 1
ATOM 2606 N N . ALA B 1 138 ? -9.266 0.794 12.422 1 95.38 138 ALA B N 1
ATOM 2607 C CA . ALA B 1 138 ? -8.906 0.839 11 1 95.38 138 ALA B CA 1
ATOM 2608 C C . ALA B 1 138 ? -8.742 2.279 10.523 1 95.38 138 ALA B C 1
ATOM 2610 O O . ALA B 1 138 ? -9.453 3.178 10.984 1 95.38 138 ALA B O 1
ATOM 2611 N N . PHE B 1 139 ? -7.836 2.477 9.617 1 98 139 PHE B N 1
ATOM 2612 C CA . PHE B 1 139 ? -7.648 3.721 8.875 1 98 139 PHE B CA 1
ATOM 2613 C C . PHE B 1 139 ? -7.859 3.5 7.383 1 98 139 PHE B C 1
ATOM 2615 O O . PHE B 1 139 ? -7.512 2.445 6.852 1 98 139 PHE B O 1
ATOM 2622 N N . ALA B 1 140 ? -8.445 4.441 6.75 1 98.44 140 ALA B N 1
ATOM 2623 C CA . ALA B 1 140 ? -8.578 4.441 5.293 1 98.44 140 ALA B CA 1
ATOM 2624 C C . ALA B 1 140 ? -8.008 5.723 4.691 1 98.44 140 ALA B C 1
ATOM 2626 O O . ALA B 1 140 ? -8.195 6.809 5.238 1 98.44 140 ALA B O 1
ATOM 2627 N N . PHE B 1 141 ? -7.289 5.578 3.627 1 98.94 141 PHE B N 1
ATOM 2628 C CA . PHE B 1 141 ? -6.727 6.688 2.865 1 98.94 141 PHE B CA 1
ATOM 2629 C C . PHE B 1 141 ? -7.418 6.82 1.513 1 98.94 141 PHE B C 1
ATOM 2631 O O . PHE B 1 141 ? -7.648 5.824 0.826 1 98.94 141 PHE B O 1
ATOM 2638 N N . HIS B 1 142 ? -7.746 8.023 1.15 1 98.94 142 HIS B N 1
ATOM 2639 C CA . HIS B 1 142 ? -8.258 8.367 -0.172 1 98.94 142 HIS B CA 1
ATOM 2640 C C . HIS B 1 142 ? -7.516 9.562 -0.761 1 98.94 142 HIS B C 1
ATOM 2642 O O . HIS B 1 142 ? -6.969 10.383 -0.023 1 98.94 142 HIS B O 1
ATOM 2648 N N . ALA B 1 143 ? -7.559 9.656 -2.068 1 98.88 143 ALA B N 1
ATOM 2649 C CA . ALA B 1 143 ? -7.066 10.82 -2.807 1 98.88 143 ALA B CA 1
ATOM 2650 C C . ALA B 1 143 ? -8.07 11.258 -3.869 1 98.88 143 ALA B C 1
ATOM 2652 O O . ALA B 1 143 ? -8.867 10.445 -4.352 1 98.88 143 ALA B O 1
ATOM 2653 N N . SER B 1 144 ? -8.031 12.477 -4.172 1 98.75 144 SER B N 1
ATOM 2654 C CA . SER B 1 144 ? -8.914 13.047 -5.184 1 98.75 144 SER B CA 1
ATOM 2655 C C . SER B 1 144 ? -8.203 14.133 -5.988 1 98.75 144 SER B C 1
ATOM 2657 O O . SER B 1 144 ? -7.418 14.906 -5.438 1 98.75 144 SER B O 1
ATOM 2659 N N . LEU B 1 145 ? -8.492 14.219 -7.25 1 97.88 145 LEU B N 1
ATOM 2660 C CA . LEU B 1 145 ? -7.891 15.234 -8.109 1 97.88 145 LEU B CA 1
ATOM 2661 C C . LEU B 1 145 ? -8.734 16.5 -8.117 1 97.88 145 LEU B C 1
ATOM 2663 O O . LEU B 1 145 ? -8.258 17.562 -8.516 1 97.88 145 LEU B O 1
ATOM 2667 N N . ASP B 1 146 ? -9.984 16.391 -7.652 1 97.44 146 ASP B N 1
ATOM 2668 C CA . ASP B 1 146 ? -10.867 17.547 -7.785 1 97.44 146 ASP B CA 1
ATOM 2669 C C . ASP B 1 146 ? -11.578 17.844 -6.469 1 97.44 146 ASP B C 1
ATOM 2671 O O . ASP B 1 146 ? -12.359 18.797 -6.383 1 97.44 146 ASP B O 1
ATOM 2675 N N . GLY B 1 147 ? -11.414 17.047 -5.441 1 97.62 147 GLY B N 1
ATOM 2676 C CA . GLY B 1 147 ? -12.047 17.25 -4.148 1 97.62 147 GLY B CA 1
ATOM 2677 C C . GLY B 1 147 ? -13.477 16.75 -4.098 1 97.62 147 GLY B C 1
ATOM 2678 O O . GLY B 1 147 ? -14.164 16.922 -3.092 1 97.62 147 GLY B O 1
ATOM 2679 N N . GLU B 1 148 ? -13.922 16.078 -5.18 1 97.19 148 GLU B N 1
ATOM 2680 C CA . GLU B 1 148 ? -15.305 15.617 -5.27 1 97.19 148 GLU B CA 1
ATOM 2681 C C . GLU B 1 148 ? -15.375 14.102 -5.418 1 97.19 148 GLU B C 1
ATOM 2683 O O . GLU B 1 148 ? -16.141 13.438 -4.727 1 97.19 148 GLU B O 1
ATOM 2688 N N . ARG B 1 149 ? -14.633 13.594 -6.344 1 97.12 149 ARG B N 1
ATOM 2689 C CA . ARG B 1 149 ? -14.578 12.148 -6.551 1 97.12 149 ARG B CA 1
ATOM 2690 C C . ARG B 1 149 ? -13.344 11.547 -5.895 1 97.12 149 ARG B C 1
ATOM 2692 O O . ARG B 1 149 ? -12.211 11.891 -6.262 1 97.12 149 ARG B O 1
ATOM 2699 N N . TRP B 1 150 ? -13.617 10.672 -5.008 1 98 150 TRP B N 1
ATOM 2700 C CA . TRP B 1 150 ? -12.531 10.141 -4.188 1 98 150 TRP B CA 1
ATOM 2701 C C . TRP B 1 150 ? -12.117 8.75 -4.672 1 98 150 TRP B C 1
ATOM 2703 O O . TRP B 1 150 ? -12.969 7.922 -4.996 1 98 150 TRP B O 1
ATOM 2713 N N . THR B 1 151 ? -10.844 8.531 -4.816 1 97.81 151 THR B N 1
ATOM 2714 C CA . THR B 1 151 ? -10.258 7.246 -5.164 1 97.81 151 THR B CA 1
ATOM 2715 C C . THR B 1 151 ? -9.719 6.543 -3.92 1 97.81 151 THR B C 1
ATOM 2717 O O . THR B 1 151 ? -8.922 7.121 -3.17 1 97.81 151 THR B O 1
ATOM 2720 N N . PHE B 1 152 ? -10.203 5.336 -3.705 1 98.19 152 PHE B N 1
ATOM 2721 C CA . PHE B 1 152 ? -9.672 4.516 -2.627 1 98.19 152 PHE B CA 1
ATOM 2722 C C . PHE B 1 152 ? -8.18 4.262 -2.828 1 98.19 152 PHE B C 1
ATOM 2724 O O . PHE B 1 152 ? -7.75 3.885 -3.918 1 98.19 152 PHE B O 1
ATOM 2731 N N . VAL B 1 153 ? -7.402 4.48 -1.689 1 98.75 153 VAL B N 1
ATOM 2732 C CA . VAL B 1 153 ? -5.961 4.27 -1.791 1 98.75 153 VAL B CA 1
ATOM 2733 C C . VAL B 1 153 ? -5.547 3.105 -0.893 1 98.75 153 VAL B C 1
ATOM 2735 O O . VAL B 1 153 ? -4.898 2.162 -1.351 1 98.75 153 VAL B O 1
ATOM 2738 N N . ARG B 1 154 ? -5.938 3.125 0.4 1 98.88 154 ARG B N 1
ATOM 2739 C CA . ARG B 1 154 ? -5.422 2.102 1.304 1 98.88 154 ARG B CA 1
ATOM 2740 C C . ARG B 1 154 ? -6.336 1.921 2.51 1 98.88 154 ARG B C 1
ATOM 2742 O O . ARG B 1 154 ? -6.918 2.889 3.004 1 98.88 154 ARG B O 1
ATOM 2749 N N . LEU B 1 155 ? -6.535 0.729 2.998 1 98.31 155 LEU B N 1
ATOM 2750 C CA . LEU B 1 155 ? -7.234 0.355 4.223 1 98.31 155 LEU B CA 1
ATOM 2751 C C . LEU B 1 155 ? -6.367 -0.555 5.086 1 98.31 155 LEU B C 1
ATOM 2753 O O . LEU B 1 155 ? -5.871 -1.58 4.613 1 98.31 155 LEU B O 1
ATOM 2757 N N . PHE B 1 156 ? -6.203 -0.164 6.383 1 97.81 156 PHE B N 1
ATOM 2758 C CA . PHE B 1 156 ? -5.23 -0.883 7.195 1 97.81 156 PHE B CA 1
ATOM 2759 C C . PHE B 1 156 ? -5.477 -0.636 8.68 1 97.81 156 PHE B C 1
ATOM 2761 O O . PHE B 1 156 ? -6.305 0.2 9.047 1 97.81 156 PHE B O 1
ATOM 2768 N N . THR B 1 157 ? -4.816 -1.415 9.492 1 96.44 157 THR B N 1
ATOM 2769 C CA . THR B 1 157 ? -4.75 -1.165 10.93 1 96.44 157 THR B CA 1
ATOM 2770 C C . THR B 1 157 ? -3.391 -0.595 11.32 1 96.44 157 THR B C 1
ATOM 2772 O O . THR B 1 157 ? -2.395 -0.826 10.633 1 96.44 157 THR B O 1
ATOM 2775 N N . LEU B 1 158 ? -3.398 0.144 12.297 1 96 158 LEU B N 1
ATOM 2776 C CA . LEU B 1 158 ? -2.176 0.686 12.883 1 96 158 LEU B CA 1
ATOM 2777 C C . LEU B 1 158 ? -2.203 0.567 14.398 1 96 158 LEU B C 1
ATOM 2779 O O . LEU B 1 158 ? -2.529 1.53 15.102 1 96 158 LEU B O 1
ATOM 2783 N N . G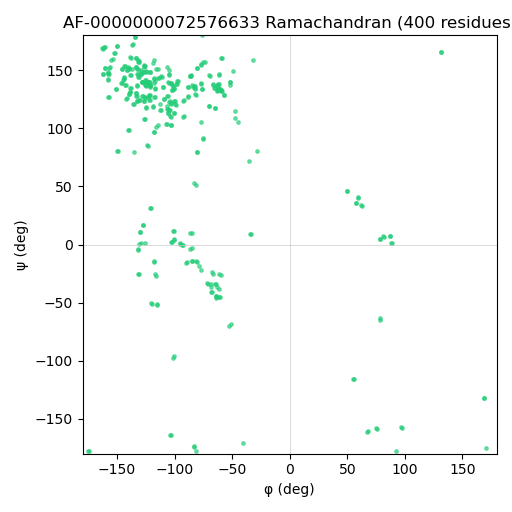LY B 1 159 ? -1.918 -0.559 14.977 1 89.94 159 GLY B N 1
ATOM 2784 C CA . GLY B 1 159 ? -2.008 -0.842 16.406 1 89.94 159 GLY B CA 1
ATOM 2785 C C . GLY B 1 159 ? -3.342 -1.437 16.812 1 89.94 159 GLY B C 1
ATOM 2786 O O . GLY B 1 159 ? -4.176 -1.748 15.953 1 89.94 159 GLY B O 1
ATOM 2787 N N . ASP B 1 160 ? -3.424 -1.646 18.125 1 86.5 160 ASP B N 1
ATOM 2788 C CA . ASP B 1 160 ? -4.703 -2.146 18.625 1 86.5 160 ASP B CA 1
ATOM 2789 C C . ASP B 1 160 ? -5.703 -1.008 18.797 1 86.5 160 ASP B C 1
ATOM 2791 O O . ASP B 1 160 ? -5.418 0.141 18.453 1 86.5 160 ASP B O 1
ATOM 2795 N N . GLU B 1 161 ? -6.809 -1.401 19.281 1 83.56 161 GLU B N 1
ATOM 2796 C CA . GLU B 1 161 ? -7.906 -0.442 19.375 1 83.56 161 GLU B CA 1
ATOM 2797 C C . GLU B 1 161 ? -7.543 0.726 20.281 1 83.56 161 GLU B C 1
ATOM 2799 O O . GLU B 1 161 ? -7.844 1.88 19.969 1 83.56 161 GLU B O 1
ATOM 2804 N N . GLU B 1 162 ? -6.965 0.417 21.406 1 86.19 162 GLU B N 1
ATOM 2805 C CA . GLU B 1 162 ? -6.598 1.473 22.344 1 86.19 162 GLU B CA 1
ATOM 2806 C C . GLU B 1 162 ? -5.547 2.402 21.734 1 86.19 162 GLU B C 1
ATOM 2808 O O . GLU B 1 162 ? -5.66 3.627 21.844 1 86.19 162 GLU B O 1
ATOM 2813 N N . GLU B 1 163 ? -4.602 1.856 21.125 1 88.44 163 GLU B N 1
ATOM 2814 C CA . GLU B 1 163 ? -3.553 2.641 20.484 1 88.44 163 GLU B CA 1
ATOM 2815 C C . GLU B 1 163 ? -4.121 3.486 19.344 1 88.44 163 GLU B C 1
ATOM 2817 O O . GLU B 1 163 ? -3.787 4.668 19.219 1 88.44 163 GLU B O 1
ATOM 2822 N N . THR B 1 164 ? -4.949 2.846 18.531 1 88.75 164 THR B N 1
ATOM 2823 C CA . THR B 1 164 ? -5.555 3.537 17.406 1 88.75 164 THR B CA 1
ATOM 2824 C C . THR B 1 164 ? -6.473 4.66 17.875 1 88.75 164 THR B C 1
ATOM 2826 O O . THR B 1 164 ? -6.539 5.723 17.266 1 88.75 164 THR B O 1
ATOM 2829 N N . GLY B 1 165 ? -7.105 4.414 19 1 89.56 165 GLY B N 1
ATOM 2830 C CA . GLY B 1 165 ? -7.984 5.426 19.562 1 89.56 165 GLY B CA 1
ATOM 2831 C C . GLY B 1 1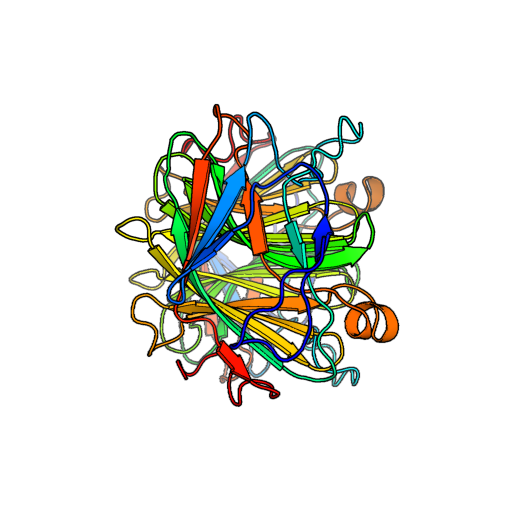65 ? -7.242 6.664 20.031 1 89.56 165 GLY B C 1
ATOM 2832 O O . GLY B 1 165 ? -7.82 7.746 20.125 1 89.56 165 GLY B O 1
ATOM 2833 N N . SER B 1 166 ? -6.012 6.5 20.344 1 93 166 SER B N 1
ATOM 2834 C CA . SER B 1 166 ? -5.215 7.609 20.859 1 93 166 SER B CA 1
ATOM 2835 C C . SER B 1 166 ? -4.328 8.203 19.766 1 93 166 SER B C 1
ATOM 2837 O O . SER B 1 166 ? -3.438 9.008 20.047 1 93 166 SER B O 1
ATOM 2839 N N . ALA B 1 167 ? -4.594 7.82 18.578 1 96.94 167 ALA B N 1
ATOM 2840 C CA . ALA B 1 167 ? -3.746 8.266 17.469 1 96.94 167 ALA B CA 1
ATOM 2841 C C . ALA B 1 167 ? -3.812 9.781 17.297 1 96.94 167 ALA B C 1
ATOM 2843 O O . ALA B 1 167 ? -4.887 10.375 17.422 1 96.94 167 ALA B O 1
ATOM 2844 N N . LEU B 1 168 ? -2.666 10.391 17.094 1 98.25 168 LEU B N 1
ATOM 2845 C CA . LEU B 1 168 ? -2.602 11.773 16.625 1 98.25 168 LEU B CA 1
ATOM 2846 C C . LEU B 1 168 ? -2.664 11.828 15.102 1 98.25 168 LEU B C 1
ATOM 2848 O O . LEU B 1 168 ? -2.186 10.922 14.422 1 98.25 168 LEU B O 1
ATOM 2852 N N . VAL B 1 169 ? -3.303 12.859 14.602 1 98.69 169 VAL B N 1
ATOM 2853 C CA . VAL B 1 169 ? -3.389 13.039 13.148 1 98.69 169 VAL B CA 1
ATOM 2854 C C . VAL B 1 169 ? -3.023 14.477 12.781 1 98.69 169 VAL B C 1
ATOM 2856 O O . VAL B 1 169 ? -3.168 15.391 13.602 1 98.69 169 VAL B O 1
ATOM 2859 N N . GLY B 1 170 ? -2.484 14.641 11.57 1 98.88 170 GLY B N 1
ATOM 2860 C CA . GLY B 1 170 ? -2.195 15.992 11.117 1 98.88 170 GLY B CA 1
ATOM 2861 C C . GLY B 1 170 ? -1.341 16.031 9.867 1 98.88 170 GLY B C 1
ATOM 2862 O O . GLY B 1 170 ? -1.637 15.344 8.883 1 98.88 170 GLY B O 1
ATOM 2863 N N . PHE B 1 171 ? -0.341 16.844 9.938 1 98.94 171 PHE B N 1
ATOM 2864 C CA . PHE B 1 171 ? 0.381 17.25 8.734 1 98.94 171 PHE B CA 1
ATOM 2865 C C . PHE B 1 171 ? 1.876 17 8.898 1 98.94 171 PHE B C 1
ATOM 2867 O O . PHE B 1 171 ? 2.418 17.125 9.992 1 98.94 171 PHE B O 1
ATOM 2874 N N . LEU B 1 172 ? 2.516 16.703 7.824 1 98.88 172 LEU B N 1
ATOM 2875 C CA . LEU B 1 172 ? 3.957 16.469 7.797 1 98.88 172 LEU B CA 1
ATOM 2876 C C . LEU B 1 172 ? 4.562 16.984 6.496 1 98.88 172 LEU B C 1
ATOM 2878 O O . LEU B 1 172 ? 3.93 16.922 5.438 1 98.88 172 LEU B O 1
ATOM 2882 N N . ALA B 1 173 ? 5.727 17.562 6.531 1 98.75 173 ALA B N 1
ATOM 2883 C CA . ALA B 1 173 ? 6.57 17.875 5.379 1 98.75 173 ALA B CA 1
ATOM 2884 C C . ALA B 1 173 ? 7.855 17.047 5.402 1 98.75 173 ALA B C 1
ATOM 2886 O O . ALA B 1 173 ? 8.43 16.812 6.469 1 98.75 173 ALA B O 1
ATOM 2887 N N . GLN B 1 174 ? 8.297 16.641 4.215 1 98 174 GLN B N 1
ATOM 2888 C CA . GLN B 1 174 ? 9.547 15.883 4.207 1 98 174 GLN B CA 1
ATOM 2889 C C . GLN B 1 174 ? 10.391 16.219 2.982 1 98 174 GLN B C 1
ATOM 2891 O O . GLN B 1 174 ? 9.852 16.594 1.936 1 98 174 GLN B O 1
ATOM 2896 N N . ALA B 1 175 ? 11.664 16.062 3.111 1 97.06 175 ALA B N 1
ATOM 2897 C CA . ALA B 1 175 ? 12.68 16.234 2.068 1 97.06 175 ALA B CA 1
ATOM 2898 C C . ALA B 1 175 ? 13.867 15.305 2.309 1 97.06 175 ALA B C 1
ATOM 2900 O O . ALA B 1 175 ? 14.938 15.75 2.725 1 97.06 175 ALA B O 1
ATOM 2901 N N . PRO B 1 176 ? 13.734 14.07 1.931 1 94.69 176 PRO B N 1
ATOM 2902 C CA . PRO B 1 176 ? 14.734 13.086 2.342 1 94.69 176 PRO B CA 1
ATOM 2903 C C . PRO B 1 176 ? 16.062 13.258 1.624 1 94.69 176 PRO B C 1
ATOM 2905 O O . PRO B 1 176 ? 17.125 12.938 2.184 1 94.69 176 PRO B O 1
ATOM 2908 N N . THR B 1 177 ? 16.078 13.695 0.373 1 92.31 177 THR B N 1
ATOM 2909 C CA . THR B 1 177 ? 17.312 13.664 -0.412 1 92.31 177 THR B CA 1
ATOM 2910 C C . THR B 1 177 ? 17.734 15.078 -0.818 1 92.31 177 THR B C 1
ATOM 2912 O O . THR B 1 177 ? 18.844 15.281 -1.298 1 92.31 177 THR B O 1
ATOM 2915 N N . GLY B 1 178 ? 16.812 16.016 -0.675 1 90 178 GLY B N 1
ATOM 2916 C CA . GLY B 1 178 ? 17.078 17.375 -1.138 1 90 178 GLY B CA 1
ATOM 2917 C C . GLY B 1 178 ? 17.406 18.328 -0.011 1 90 178 GLY B C 1
ATOM 2918 O O . GLY B 1 178 ? 17.75 17.906 1.092 1 90 178 GLY B O 1
ATOM 2919 N N . GLU B 1 179 ? 17.312 19.625 -0.4 1 94.06 179 GLU B N 1
ATOM 2920 C CA . GLU B 1 179 ? 17.719 20.672 0.517 1 94.06 179 GLU B CA 1
ATOM 2921 C C . GLU B 1 179 ? 16.531 21.234 1.294 1 94.06 179 GLU B C 1
ATOM 2923 O O . GLU B 1 179 ? 16.688 22.141 2.102 1 94.06 179 GLU B O 1
ATOM 2928 N N . GLY B 1 180 ? 15.43 20.672 1.023 1 96.19 180 GLY B N 1
ATOM 2929 C CA . GLY B 1 180 ? 14.219 21.125 1.687 1 96.19 180 GLY B CA 1
ATOM 2930 C C . GLY B 1 180 ? 13.07 21.375 0.725 1 96.19 180 GLY B C 1
ATOM 2931 O O . GLY B 1 180 ? 13.281 21.453 -0.488 1 96.19 180 GLY B O 1
ATOM 2932 N N . CYS B 1 181 ? 11.883 21.5 1.28 1 97.75 181 CYS B N 1
ATOM 2933 C CA . CYS B 1 181 ? 10.727 21.844 0.465 1 97.75 181 CYS B CA 1
ATOM 2934 C C . CYS B 1 181 ? 9.633 22.484 1.311 1 97.75 181 CYS B C 1
ATOM 2936 O O . CYS B 1 181 ? 9.609 22.312 2.531 1 97.75 181 CYS B O 1
ATOM 2938 N N . THR B 1 182 ? 8.891 23.281 0.67 1 98.81 182 THR B N 1
ATOM 2939 C CA . THR B 1 182 ? 7.723 23.906 1.295 1 98.81 182 THR B CA 1
ATOM 2940 C C . THR B 1 182 ? 6.441 23.188 0.872 1 98.81 182 THR B C 1
ATOM 2942 O O . THR B 1 182 ? 6.277 22.844 -0.298 1 98.81 182 THR B O 1
ATOM 2945 N N . VAL B 1 183 ? 5.57 22.969 1.864 1 98.94 183 VAL B N 1
ATOM 2946 C CA . VAL B 1 183 ? 4.27 22.375 1.577 1 98.94 183 VAL B CA 1
ATOM 2947 C C . VAL B 1 183 ? 3.156 23.281 2.094 1 98.94 183 VAL B C 1
ATOM 2949 O O . VAL B 1 183 ? 3.338 24 3.076 1 98.94 183 VAL B O 1
ATOM 2952 N N . THR B 1 184 ? 2.049 23.25 1.407 1 98.94 184 THR B N 1
ATOM 2953 C CA . THR B 1 184 ? 0.869 23.953 1.887 1 98.94 184 THR B CA 1
ATOM 2954 C C . THR B 1 184 ? -0.348 23.031 1.896 1 98.94 184 THR B C 1
ATOM 2956 O O . THR B 1 184 ? -0.439 22.109 1.088 1 98.94 184 THR B O 1
ATOM 2959 N N . TYR B 1 185 ? -1.184 23.234 2.822 1 98.94 185 TYR B N 1
ATOM 2960 C CA . TYR B 1 185 ? -2.48 22.578 2.945 1 98.94 185 TYR B CA 1
ATOM 2961 C C . TYR B 1 185 ? -3.609 23.609 2.975 1 98.94 185 TYR B C 1
ATOM 2963 O O . TYR B 1 185 ? -3.58 24.547 3.77 1 98.94 185 TYR B O 1
ATOM 2971 N N . ASP B 1 186 ? -4.555 23.391 2.123 1 98.88 186 ASP B N 1
ATOM 2972 C CA . ASP B 1 186 ? -5.734 24.25 2.139 1 98.88 186 ASP B CA 1
ATOM 2973 C C . ASP B 1 186 ? -7.016 23.438 1.992 1 98.88 186 ASP B C 1
ATOM 2975 O O . ASP B 1 186 ? -6.965 22.203 1.923 1 98.88 186 ASP B O 1
ATOM 2979 N N . HIS B 1 187 ? -8.219 24.109 2.168 1 98.75 187 HIS B N 1
ATOM 2980 C CA . HIS B 1 187 ? -9.523 23.469 2.162 1 98.75 187 HIS B CA 1
ATOM 2981 C C . HIS B 1 187 ? -9.617 22.406 3.264 1 98.75 187 HIS B C 1
ATOM 2983 O O . HIS B 1 187 ? -10.078 21.297 3.021 1 98.75 187 HIS B O 1
ATOM 2989 N N . LEU B 1 188 ? -9.047 22.797 4.395 1 98.75 188 LEU B N 1
ATOM 2990 C CA . LEU B 1 188 ? -9.062 21.891 5.535 1 98.75 188 LEU B CA 1
ATOM 2991 C C . LEU B 1 188 ? -10.492 21.609 5.992 1 98.75 188 LEU B C 1
ATOM 2993 O O . LEU B 1 188 ? -11.305 22.531 6.105 1 98.75 188 LEU B O 1
ATOM 2997 N N . GLU B 1 189 ? -10.766 20.375 6.199 1 98.56 189 GLU B N 1
ATOM 2998 C CA . GLU B 1 189 ? -12.078 19.969 6.676 1 98.56 189 GLU B CA 1
ATOM 2999 C C . GLU B 1 189 ? -11.984 18.75 7.598 1 98.56 189 GLU B C 1
ATOM 3001 O O . GLU B 1 189 ? -11.188 17.844 7.359 1 98.56 189 GLU B O 1
ATOM 3006 N N . PHE B 1 190 ? -12.781 18.781 8.672 1 98.56 190 PHE B N 1
ATOM 3007 C CA . PHE B 1 190 ? -12.914 17.672 9.594 1 98.56 190 PHE B CA 1
ATOM 3008 C C . PHE B 1 190 ? -14.359 17.219 9.695 1 98.56 190 PHE B C 1
ATOM 3010 O O . PHE B 1 190 ? -15.258 18.031 9.914 1 98.56 190 PHE B O 1
ATOM 3017 N N . ARG B 1 191 ? -14.57 15.922 9.43 1 98.12 191 ARG B N 1
ATOM 3018 C CA . ARG B 1 191 ? -15.891 15.312 9.594 1 98.12 191 ARG B CA 1
ATOM 3019 C C . ARG B 1 191 ? -15.867 14.227 10.664 1 98.12 191 ARG B C 1
ATOM 3021 O O . ARG B 1 191 ? -15.039 13.312 10.609 1 98.12 191 ARG B O 1
ATOM 3028 N N . PRO B 1 192 ? -16.766 14.305 11.641 1 97.25 192 PRO B N 1
ATOM 3029 C CA . PRO B 1 192 ? -16.781 13.312 12.719 1 97.25 192 PRO B CA 1
ATOM 3030 C C . PRO B 1 192 ? -17.531 12.031 12.336 1 97.25 192 PRO B C 1
ATOM 3032 O O . PRO B 1 192 ? -18.406 11.57 13.07 1 97.25 192 PRO B O 1
ATOM 3035 N N . ALA B 1 193 ? -17.141 11.477 11.219 1 97.38 193 ALA B N 1
ATOM 3036 C CA . ALA B 1 193 ? -17.781 10.25 10.75 1 97.38 193 ALA B CA 1
ATOM 3037 C C . ALA B 1 193 ? -16.844 9.461 9.844 1 97.38 193 ALA B C 1
ATOM 3039 O O . ALA B 1 193 ? -15.906 10.023 9.266 1 97.38 193 ALA B O 1
ATOM 3040 N N . TRP B 1 194 ? -17.141 8.164 9.727 1 96.62 194 TRP B N 1
ATOM 3041 C CA . TRP B 1 194 ? -16.531 7.262 8.75 1 96.62 194 TRP B CA 1
ATOM 3042 C C . TRP B 1 194 ? -17.281 7.32 7.418 1 96.62 194 TRP B C 1
ATOM 3044 O O . TRP B 1 194 ? -18.5 7.508 7.387 1 96.62 194 TRP B O 1
ATOM 3054 N N . PRO B 1 195 ? -16.5 7.184 6.273 1 96.5 195 PRO B N 1
ATOM 3055 C CA . PRO B 1 195 ? -17.219 7.172 4.992 1 96.5 195 PRO B CA 1
ATOM 3056 C C . PRO B 1 195 ? -18.203 6.012 4.875 1 96.5 195 PRO B C 1
ATOM 3058 O O . PRO B 1 195 ? -17.922 4.91 5.355 1 96.5 195 PRO B O 1
ATOM 3061 N N . ALA B 1 196 ? -19.281 6.242 4.188 1 93.75 196 ALA B N 1
ATOM 3062 C CA . ALA B 1 196 ? -20.312 5.211 4.027 1 93.75 196 ALA B CA 1
ATOM 3063 C C . ALA B 1 196 ? -19.797 4.059 3.166 1 93.75 196 ALA B C 1
ATOM 3065 O O . ALA B 1 196 ? -20.188 2.906 3.369 1 93.75 196 ALA B O 1
ATOM 3066 N N . ASP B 1 197 ? -19.109 4.398 2.184 1 94.88 197 ASP B N 1
ATOM 3067 C CA . ASP B 1 197 ? -18.484 3.434 1.278 1 94.88 197 ASP B CA 1
ATOM 3068 C C . ASP B 1 197 ? -17.078 3.863 0.903 1 94.88 197 ASP B C 1
ATOM 3070 O O . ASP B 1 197 ? -16.844 5.023 0.554 1 94.88 197 ASP B O 1
ATOM 3074 N N . LEU B 1 198 ? -16.141 2.979 0.924 1 95.75 198 LEU B N 1
ATOM 3075 C CA . LEU B 1 198 ? -14.734 3.33 0.691 1 95.75 198 LEU B CA 1
ATOM 3076 C C . LEU B 1 198 ? -14.422 3.355 -0.801 1 95.75 198 LEU B C 1
ATOM 3078 O O . LEU B 1 198 ? -13.398 3.896 -1.215 1 95.75 198 LEU B O 1
ATOM 3082 N N . ARG B 1 199 ? -15.328 2.779 -1.666 1 94.69 199 ARG B N 1
ATOM 3083 C CA . ARG B 1 199 ? -14.875 2.535 -3.031 1 94.69 199 ARG B CA 1
ATOM 3084 C C . ARG B 1 199 ? -15.875 3.08 -4.047 1 94.69 199 ARG B C 1
ATOM 3086 O O . ARG B 1 199 ? -15.742 2.83 -5.246 1 94.69 199 ARG B O 1
ATOM 3093 N N . ASP B 1 200 ? -16.859 3.877 -3.584 1 93.44 200 ASP B N 1
ATOM 3094 C CA . ASP B 1 200 ? -17.891 4.305 -4.523 1 93.44 200 ASP B CA 1
ATOM 3095 C C . ASP B 1 200 ? -17.625 5.73 -5.008 1 93.44 200 ASP B C 1
ATOM 3097 O O . ASP B 1 200 ? -18.5 6.348 -5.629 1 93.44 200 ASP B O 1
ATOM 3101 N N . GLY B 1 201 ? -16.516 6.297 -4.605 1 93.25 201 GLY B N 1
ATOM 3102 C CA . GLY B 1 201 ? -16.125 7.609 -5.098 1 93.25 201 GLY B CA 1
ATOM 3103 C C . GLY B 1 201 ? -16.703 8.75 -4.27 1 93.25 201 GLY B C 1
ATOM 3104 O O . GLY B 1 201 ? -16.422 9.922 -4.551 1 93.25 201 GLY B O 1
ATOM 3105 N N . SER B 1 202 ? -17.422 8.414 -3.242 1 92.12 202 SER B N 1
ATOM 3106 C CA . SER B 1 202 ? -18.047 9.461 -2.438 1 92.12 202 SER B CA 1
ATOM 3107 C C . SER B 1 202 ? -17.094 9.969 -1.361 1 92.12 202 SER B C 1
ATOM 3109 O O . SER B 1 202 ? -16.125 9.297 -1.013 1 92.12 202 SER B O 1
#